Protein AF-A0A543B0K0-F1 (afdb_monomer)

Mean predicted aligned error: 5.78 Å

Secondary structure (DSSP, 8-state):
--HHHHHHHHHHHHHHHHTT-HHHHHHHHHHHHHH-TT-HHHHHHHHHHHHHTT-HHHHHHHHHHHHHH----TTSSS---HHHHHHHHHHHHHHTT-HHHHHHHHHHHHHTT-S-GGGGGSGGGTTTTTSHHHHHHSPPPPPSSHHHHHHHHHHHHHHHHHHH-TTHHHHHHHHHHHHHHHHHHTTTS-HHHHHHHHHHHHHTT--TT-EEPPPTT-HHHH-B-SEEEEEETTEEEEEEE-GGGGGGTT-BEEEETTEEHHHHHHHHHTT---SSHHHHHHHHHHHTT-HHHHHHTTSSS-SSEEEEEEEETTEEEEEEEE-B---SGGGTSSSPPTT-EEGGGGSSS--HHHHTTTSSEEEEEETTTTEEEEEE--BSPBTTB-HHHHHHHHHHHHHHTT-SEEEEE-TT---B-GGGGHHHHHHHHT-TTTSSTTTEEEEE-TT--THHHHHHHHHHHHS-PEEEES--SS-SEEEE----EE-TTT--EEE---EEEE-S-TT---SSPPPSEE----HHHHHHT--HHHHHHHHS----S--

InterPro domains:
  IPR011990 Tetratricopeptide-like helical domain superfamily [G3DSA:1.25.40.10] (2-124)
  IPR011990 Tetratricopeptide-like helical domain superfamily [SSF48452] (12-112)
  IPR029045 ClpP/crotonase-like domain superfamily [SSF52096] (192-537)

Foldseek 3Di:
DDPVVLVVLVVQLVVCVVVVVLVSNLVSLVVNCVVPVLALQSLQSNLVSCVSVVNLVSSLVSLVSSLVNDHDDPPPLDRCFNLNSLQSNLLSCLSVVNLPSSLVSLVVSQQSAVLDLCSCVPPSCVVVCPPPSSCVSHQHAADPDQLVRLLLLLVVLLSNLCRFFPQSVVCVVVLVVLSVVLSVCSVVADPLLSQLSSLLSLQSRLAQAWHWDDDPVPQLQQWFFQFAWADFPNWIATFKGAPVCLVRHGWTWQAKQPHGPVVLLVLQSSRHHANFPLLSSPGSSLVVGQQLSCVSSVRAPDRFKIWIWIDDPVRIDIDITGTDRQPDPCSVAPADDPNMNGQLVLAPAAAPCHVCVVPCWDWDDDLVLLEIEIEHQEQAADPVAGLLNVLVVSLVVCVVSVRQAYEYEHANYQYDSLVSLVSVLVSQVVDPSQQAQLHYEYEYGSRCHDSSLLNVLLCVARGNYAYAEAWYRAFNKGFDDFRWDASNNVRIITDDGNDIDPSHPPPRPDRTDGGPHYDYDHSVCSNHNHDSRVVCSSPDDPDDPPD

Radius of gyration: 26.58 Å; Cα contacts (8 Å, |Δi|>4): 1051; chains: 1; bounding box: 59×76×72 Å

Solvent-accessible surface area (backbone atoms only — not comparable to full-atom values): 28360 Å² total; per-residue (Å²): 132,63,72,72,56,57,54,53,45,52,50,50,22,50,50,25,52,77,69,65,38,27,70,61,14,25,55,40,21,50,52,48,27,72,76,42,73,73,42,10,40,42,22,37,54,22,10,51,18,23,44,74,60,72,34,36,69,62,10,37,56,24,38,55,50,10,65,78,51,43,57,68,49,91,81,67,87,51,72,63,44,74,11,53,52,27,40,56,42,15,52,22,29,33,73,72,65,37,61,68,62,15,46,53,24,43,54,48,8,50,76,60,35,40,77,57,64,71,69,65,70,43,75,69,41,61,91,41,62,85,38,74,72,43,49,73,69,42,80,62,80,50,52,91,48,69,59,60,9,54,46,50,28,52,51,50,52,55,51,45,38,62,50,27,28,80,60,25,88,82,38,49,66,64,44,54,52,49,50,58,53,47,63,73,42,48,85,80,46,54,72,66,36,48,53,48,50,54,25,32,48,44,29,69,68,48,21,53,45,29,47,63,57,72,56,92,86,42,68,77,62,57,19,24,42,63,54,40,63,46,61,39,85,93,46,39,26,24,42,22,14,39,66,97,42,38,90,46,42,69,27,38,53,52,22,43,62,81,43,45,39,68,63,51,42,55,59,39,44,59,38,40,40,25,51,30,76,36,23,40,61,47,56,24,48,55,48,75,29,32,31,28,56,35,25,56,72,69,56,31,96,36,48,54,44,50,40,35,31,29,50,51,85,98,48,68,46,79,45,79,50,58,42,36,76,64,94,46,77,67,64,80,44,94,38,88,56,89,82,39,41,43,40,36,75,75,17,95,47,44,32,65,75,64,74,47,49,74,44,46,60,50,74,49,78,42,77,93,73,33,26,35,46,31,44,42,33,36,49,55,66,50,94,91,52,43,58,66,60,48,46,53,53,54,52,49,50,40,59,73,71,59,43,57,27,43,36,43,33,27,42,66,5,62,14,57,46,55,80,67,44,54,61,58,53,53,58,43,68,75,32,67,79,37,52,29,60,72,14,21,33,39,34,35,10,37,35,13,15,62,28,33,25,44,43,52,28,44,44,61,74,74,46,42,50,35,34,24,13,33,43,23,13,24,28,45,41,42,56,35,51,87,53,69,46,68,31,54,44,83,61,32,47,33,29,49,20,61,36,68,48,64,64,42,62,92,83,54,79,50,64,35,52,72,35,78,44,78,33,66,72,50,68,64,30,44,43,68,26,49,49,61,45,60,54,50,56,74,68,51,65,79,75,76,88,86,121

Sequence (547 aa):
MDTPTYLRLAHRARKATEESDWPTAATLWAELTRLNPTRGDAWYRLGEAHYQAGEPLSALTAYDAARRHGVYDKNAYLFRTKAELSLDIAKCLARLGDRGGAIEEVETALELGLPNRSDLDDEVFDGLRTLPRFVHCALPEAPADRDSGWRADLALLVTEIHRRSPVAHRFTEPVTRAAADLDRRIPELTDLQIVVELRRILALLGDGHAWVSLDNDRDEWRRELPIRLFQFGESVHITAAAPEHADLVGRELLSIDGHPVRSVLDAVESVTTHDNRQQLLSEAVGGLRHLPILHALGVADRPDRVRLEVGDGPGSRLVNLTAVDPPGPAWGHRHRLPGWDWLPDRGPNPPAHLARIGERYWFAHDAANSLIHFGFNSLVEEPDEPLAEFFEKLFAQFDEVTADRLVIDLRWNGGGNTFKALPLLTHILARPRLNRPNALFIVIGRNTFSAAQNTATMLGAHTEATFVGEPTGSSPNFTGEVIEFRLPYSGLTANVSDLYWQTSNPLDERTWIAPDLYTPPQLSDWVTGHDPALAAIHTYPVESWDA

Organism: NCBI:txid1496996

Structure (mmCIF, N/CA/C/O backbone):
data_AF-A0A543B0K0-F1
#
_entry.id   AF-A0A543B0K0-F1
#
loop_
_atom_site.group_PDB
_atom_site.id
_atom_site.type_symbol
_atom_site.label_atom_id
_atom_site.label_alt_id
_atom_site.label_comp_id
_atom_site.label_asym_id
_atom_site.label_entity_id
_atom_site.label_seq_id
_atom_site.pdbx_PDB_ins_code
_atom_site.Cartn_x
_atom_site.Cartn_y
_atom_site.Cartn_z
_atom_site.occupancy
_atom_site.B_iso_or_equiv
_atom_site.auth_seq_id
_atom_site.auth_comp_id
_atom_site.auth_asym_id
_atom_site.auth_atom_id
_atom_site.pdbx_PDB_model_num
ATOM 1 N N . MET A 1 1 ? 19.482 42.743 3.788 1.00 57.47 1 MET A N 1
ATOM 2 C CA . MET A 1 1 ? 20.239 41.525 4.138 1.00 57.47 1 MET A CA 1
ATOM 3 C C . MET A 1 1 ? 20.532 40.802 2.839 1.00 57.47 1 MET A C 1
ATOM 5 O O . MET A 1 1 ? 19.624 40.731 2.021 1.00 57.47 1 MET A O 1
ATOM 9 N N . ASP A 1 2 ? 21.769 40.371 2.597 1.00 73.88 2 ASP A N 1
ATOM 10 C CA . ASP A 1 2 ? 22.062 39.617 1.376 1.00 73.88 2 ASP A CA 1
ATOM 11 C C . ASP A 1 2 ? 21.446 38.201 1.455 1.00 73.88 2 ASP A C 1
ATOM 13 O O . ASP A 1 2 ? 21.305 37.619 2.535 1.00 73.88 2 ASP A O 1
ATOM 17 N N . THR A 1 3 ? 21.018 37.657 0.315 1.00 67.62 3 THR A N 1
ATOM 18 C CA . THR A 1 3 ? 20.429 36.309 0.206 1.00 67.62 3 THR A CA 1
ATOM 19 C C . THR A 1 3 ? 21.303 35.204 0.835 1.00 67.62 3 THR A C 1
ATOM 21 O O . THR A 1 3 ? 20.752 34.328 1.510 1.00 67.62 3 THR A O 1
ATOM 24 N N . PRO A 1 4 ? 22.650 35.235 0.711 1.00 76.38 4 PRO A N 1
ATOM 25 C CA . PRO A 1 4 ? 23.530 34.274 1.381 1.00 76.38 4 PRO A CA 1
ATOM 26 C C . PRO A 1 4 ? 23.411 34.257 2.912 1.00 76.38 4 PRO A C 1
ATOM 28 O O . PRO A 1 4 ? 23.621 33.215 3.534 1.00 76.38 4 PRO A O 1
ATOM 31 N N . THR A 1 5 ? 23.082 35.382 3.548 1.00 83.06 5 THR A N 1
ATOM 32 C CA . THR A 1 5 ? 22.951 35.460 5.011 1.00 83.06 5 THR A CA 1
ATOM 33 C C . THR A 1 5 ? 21.684 34.771 5.515 1.00 83.06 5 THR A C 1
ATOM 35 O O . THR A 1 5 ? 21.771 33.984 6.457 1.00 83.06 5 THR A O 1
ATOM 38 N N . TYR A 1 6 ? 20.540 34.957 4.847 1.00 88.31 6 TYR A N 1
ATOM 39 C CA . TYR A 1 6 ? 19.290 34.275 5.214 1.00 88.31 6 TYR A CA 1
ATOM 40 C C . TYR A 1 6 ? 19.417 32.748 5.106 1.00 88.31 6 TYR A C 1
ATOM 42 O O . TYR A 1 6 ? 19.029 32.015 6.014 1.00 88.31 6 TYR A O 1
ATOM 50 N N . LEU A 1 7 ? 20.016 32.249 4.020 1.00 88.62 7 LEU A N 1
ATOM 51 C CA . LEU A 1 7 ? 20.164 30.806 3.803 1.00 88.62 7 LEU A CA 1
ATOM 52 C C . LEU A 1 7 ? 21.098 30.149 4.828 1.00 88.62 7 LEU A C 1
ATOM 54 O O . LEU A 1 7 ? 20.800 29.056 5.316 1.00 88.62 7 LEU A O 1
ATOM 58 N N . ARG A 1 8 ? 22.197 30.821 5.199 1.00 90.88 8 ARG A N 1
ATOM 59 C CA . ARG A 1 8 ? 23.096 30.355 6.269 1.00 90.88 8 ARG A CA 1
ATOM 60 C C . ARG A 1 8 ? 22.396 30.321 7.622 1.00 90.88 8 ARG A C 1
ATOM 62 O O . ARG A 1 8 ? 22.574 29.361 8.369 1.00 90.88 8 ARG A O 1
ATOM 69 N N . LEU A 1 9 ? 21.587 31.335 7.919 1.00 93.38 9 LEU A N 1
ATOM 70 C CA . LEU A 1 9 ? 20.782 31.379 9.134 1.00 93.38 9 LEU A CA 1
ATOM 71 C C . LEU A 1 9 ? 19.778 30.216 9.177 1.00 93.38 9 LEU A C 1
ATOM 73 O O . LEU A 1 9 ? 19.741 29.485 10.161 1.00 93.38 9 LEU A O 1
ATOM 77 N N . ALA A 1 10 ? 19.060 29.971 8.078 1.00 91.94 10 ALA A N 1
ATOM 78 C CA . ALA A 1 10 ? 18.117 28.859 7.953 1.00 91.94 10 ALA A CA 1
ATOM 79 C C . ALA A 1 10 ? 18.783 27.486 8.123 1.00 91.94 10 ALA A C 1
ATOM 81 O O . ALA A 1 10 ? 18.214 26.597 8.748 1.00 91.94 10 ALA A O 1
ATOM 82 N N . HIS A 1 11 ? 19.993 27.301 7.589 1.00 91.81 11 HIS A N 1
ATOM 83 C CA . HIS A 1 11 ? 20.747 26.062 7.785 1.00 91.81 11 HIS A CA 1
ATOM 84 C C . HIS A 1 11 ? 21.143 25.850 9.251 1.00 91.81 11 HIS A C 1
ATOM 86 O O . HIS A 1 11 ? 2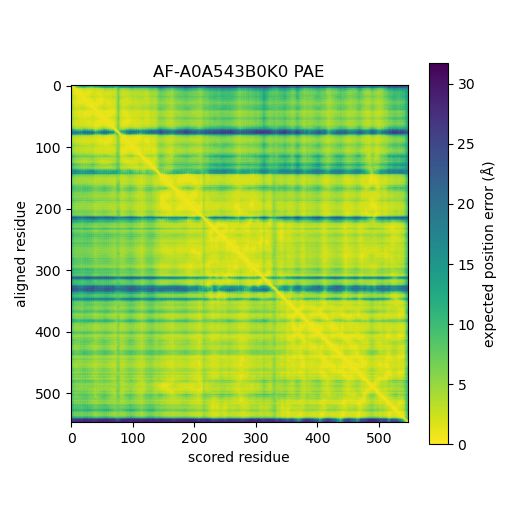0.945 24.760 9.777 1.00 91.81 11 HIS A O 1
ATOM 92 N N . ARG A 1 12 ? 21.636 26.892 9.931 1.00 95.31 12 ARG A N 1
ATOM 93 C CA . ARG A 1 12 ? 21.961 26.820 11.365 1.00 95.31 12 ARG A CA 1
ATOM 94 C C . ARG A 1 12 ? 20.727 26.537 12.222 1.00 95.31 12 ARG A C 1
ATOM 96 O O . ARG A 1 12 ? 20.827 25.751 13.153 1.00 95.31 12 ARG A O 1
ATOM 103 N N . ALA A 1 13 ? 19.589 27.153 11.900 1.00 94.88 13 ALA A N 1
ATOM 104 C CA . ALA A 1 13 ? 18.336 26.942 12.623 1.00 94.88 13 ALA A CA 1
ATOM 105 C C . ALA A 1 13 ? 17.858 25.486 12.514 1.00 94.88 13 ALA A C 1
ATOM 107 O O . ALA A 1 13 ? 17.528 24.867 13.524 1.00 94.88 13 ALA A O 1
ATOM 108 N N . ARG A 1 14 ? 17.907 24.910 11.302 1.00 92.50 14 ARG A N 1
ATOM 109 C CA . ARG A 1 14 ? 17.616 23.485 11.079 1.00 92.50 14 ARG A CA 1
ATOM 110 C C . ARG A 1 14 ? 18.561 22.579 11.856 1.00 92.50 14 ARG A C 1
ATOM 112 O O . ARG A 1 14 ? 18.086 21.733 12.594 1.00 92.50 14 ARG A O 1
ATOM 119 N N . LYS A 1 15 ? 19.870 22.824 11.771 1.00 93.81 15 LYS A N 1
ATOM 120 C CA . LYS A 1 15 ? 20.863 22.041 12.511 1.00 93.81 15 LYS A CA 1
ATOM 121 C C . LYS A 1 15 ? 20.611 22.068 14.026 1.00 93.81 15 LYS A C 1
ATOM 123 O O . LYS A 1 15 ? 20.606 21.023 14.655 1.00 93.81 15 LYS A O 1
ATOM 128 N N . ALA A 1 16 ? 20.334 23.243 14.597 1.00 95.38 16 ALA A N 1
ATOM 129 C CA . ALA A 1 16 ? 19.998 23.358 16.019 1.00 95.38 16 ALA A CA 1
ATOM 130 C C . ALA A 1 16 ? 18.714 22.587 16.383 1.00 95.38 16 ALA A C 1
ATOM 132 O O . ALA A 1 16 ? 18.637 21.993 17.450 1.00 95.38 16 ALA A O 1
ATOM 133 N N . THR A 1 17 ? 17.726 22.565 15.481 1.00 93.69 17 THR A N 1
ATOM 134 C CA . THR A 1 17 ? 16.489 21.775 15.638 1.00 93.69 17 THR A CA 1
ATOM 135 C C . THR A 1 17 ? 16.795 20.272 15.624 1.00 93.69 17 THR A C 1
ATOM 137 O O . THR A 1 17 ? 16.355 19.551 16.511 1.00 93.69 17 THR A O 1
ATOM 140 N N . GLU A 1 18 ? 17.592 19.802 14.660 1.00 91.69 18 GLU A N 1
ATOM 141 C CA . GLU A 1 18 ? 18.030 18.399 14.536 1.00 91.69 18 GLU A CA 1
ATOM 142 C C . GLU A 1 18 ? 18.836 17.936 15.762 1.00 91.69 18 GLU A C 1
ATOM 144 O O . GLU A 1 18 ? 18.681 16.810 16.227 1.00 91.69 18 GLU A O 1
ATOM 149 N N . GLU A 1 19 ? 19.659 18.822 16.326 1.00 95.38 19 GLU A N 1
ATOM 150 C CA . GLU A 1 19 ? 20.449 18.580 17.539 1.00 95.38 19 GLU A CA 1
ATOM 151 C C . GLU A 1 19 ? 19.633 18.747 18.838 1.00 95.38 19 GLU A C 1
ATOM 153 O O . GLU A 1 19 ? 20.173 18.553 19.926 1.00 95.38 19 GLU A O 1
ATOM 158 N N . SER A 1 20 ? 18.338 19.085 18.747 1.00 96.25 20 SER A N 1
ATOM 159 C CA . SER A 1 20 ? 17.459 19.390 19.891 1.00 96.25 20 SER A CA 1
ATOM 160 C C . SER A 1 20 ? 17.967 20.527 20.799 1.00 96.25 20 SER A C 1
ATOM 162 O O . SER A 1 20 ? 17.618 20.601 21.978 1.00 96.25 20 SER A O 1
ATOM 164 N N . ASP A 1 21 ? 18.774 21.448 20.264 1.00 97.06 21 ASP A N 1
ATOM 165 C CA . ASP A 1 21 ? 19.184 22.683 20.941 1.00 97.06 21 ASP A CA 1
ATOM 166 C C . ASP A 1 21 ? 18.077 23.740 20.794 1.00 97.06 21 ASP A C 1
ATOM 168 O O . ASP A 1 21 ? 18.162 24.686 20.003 1.00 97.06 21 ASP A O 1
ATOM 172 N N . TRP A 1 22 ? 16.989 23.536 21.540 1.00 97.19 22 TRP A N 1
ATOM 173 C CA . TRP A 1 22 ? 15.765 24.334 21.440 1.00 97.19 22 TRP A CA 1
ATOM 174 C C . TRP A 1 22 ? 15.954 25.834 21.712 1.00 97.19 22 TRP A C 1
ATOM 176 O O . TRP A 1 22 ? 15.404 26.626 20.946 1.00 97.19 22 TRP A O 1
ATOM 186 N N . PRO A 1 23 ? 16.748 26.279 22.709 1.00 96.94 23 PRO A N 1
ATOM 187 C CA . PRO A 1 23 ? 16.996 27.707 22.920 1.00 96.94 23 PRO A CA 1
ATOM 188 C C . PRO A 1 23 ? 17.701 28.375 21.729 1.00 96.94 23 PRO A C 1
ATOM 190 O O . PRO A 1 23 ? 17.318 29.471 21.292 1.00 96.94 23 PRO A O 1
ATOM 193 N N . THR A 1 24 ? 18.713 27.709 21.161 1.00 97.06 24 THR A N 1
ATOM 194 C CA . THR A 1 24 ? 19.406 28.202 19.965 1.00 97.06 24 THR A CA 1
ATOM 195 C C . THR A 1 24 ? 18.474 28.177 18.756 1.00 97.06 24 THR A C 1
ATOM 197 O O . THR A 1 24 ? 18.405 29.162 18.016 1.00 97.06 24 THR A O 1
ATOM 200 N N . ALA A 1 25 ? 17.717 27.093 18.566 1.00 97.25 25 ALA A N 1
ATOM 201 C CA . ALA A 1 25 ? 16.742 26.967 17.489 1.00 97.25 25 ALA A CA 1
ATOM 202 C C . ALA A 1 25 ? 15.690 28.085 17.558 1.00 97.25 25 ALA A C 1
ATOM 204 O O . ALA A 1 25 ? 15.483 28.768 16.557 1.00 97.25 25 ALA A O 1
ATOM 205 N N . ALA A 1 26 ? 15.101 28.349 18.728 1.00 97.75 26 ALA A N 1
ATOM 206 C CA . ALA A 1 26 ? 14.115 29.412 18.926 1.00 97.75 26 ALA A CA 1
ATOM 207 C C . ALA A 1 26 ? 14.682 30.789 18.550 1.00 97.75 26 ALA A C 1
ATOM 209 O O . ALA A 1 26 ? 14.052 31.543 17.811 1.00 97.75 26 ALA A O 1
ATOM 210 N N . THR A 1 27 ? 15.914 31.094 18.969 1.00 97.81 27 THR A N 1
ATOM 211 C CA . THR A 1 27 ? 16.582 32.358 18.617 1.00 97.81 27 THR A CA 1
ATOM 212 C C . THR A 1 27 ? 16.766 32.502 17.103 1.00 97.81 27 THR A C 1
ATOM 214 O O . THR A 1 27 ? 16.450 33.544 16.523 1.00 97.81 27 THR A O 1
ATOM 217 N N . LEU A 1 28 ? 17.270 31.455 16.444 1.00 97.56 28 LEU A N 1
ATOM 218 C CA . LEU A 1 28 ? 17.550 31.482 15.008 1.00 97.56 28 LEU A CA 1
ATOM 219 C C . LEU A 1 28 ? 16.258 31.514 14.177 1.00 97.56 28 LEU A C 1
ATOM 221 O O . LEU A 1 28 ? 16.179 32.257 13.196 1.00 97.56 28 LEU A O 1
ATOM 225 N N . TRP A 1 29 ? 15.233 30.756 14.575 1.00 97.12 29 TRP A N 1
ATOM 226 C CA . TRP A 1 29 ? 13.924 30.764 13.923 1.00 97.12 29 TRP A CA 1
ATOM 227 C C . TRP A 1 29 ? 13.189 32.093 14.123 1.00 97.12 29 TRP A C 1
ATOM 229 O O . TRP A 1 29 ? 12.630 32.605 13.156 1.00 97.12 29 TRP A O 1
ATOM 239 N N . ALA A 1 30 ? 13.270 32.719 15.302 1.00 97.75 30 ALA A N 1
ATOM 240 C CA . ALA A 1 30 ? 12.726 34.059 15.538 1.00 97.75 30 ALA A CA 1
ATOM 241 C C . ALA A 1 30 ? 13.387 35.119 14.648 1.00 97.75 30 ALA A C 1
ATOM 243 O O . ALA A 1 30 ? 12.729 36.022 14.123 1.00 97.75 30 ALA A O 1
ATOM 244 N N . GLU A 1 31 ? 14.701 35.014 14.431 1.00 96.69 31 GLU A N 1
ATOM 245 C CA . GLU A 1 31 ? 15.376 35.896 13.488 1.00 96.69 31 GLU A CA 1
ATOM 246 C C . GLU A 1 31 ? 14.887 35.649 12.051 1.00 96.69 31 GLU A C 1
ATOM 248 O O . GLU A 1 31 ? 14.594 36.607 11.333 1.00 96.69 31 GLU A O 1
ATOM 253 N N . LEU A 1 32 ? 14.720 34.389 11.639 1.00 95.38 32 LEU A N 1
ATOM 254 C CA . LEU A 1 32 ? 14.212 34.039 10.308 1.00 95.38 32 LEU A CA 1
ATOM 255 C C . LEU A 1 32 ? 12.792 34.545 10.058 1.00 95.38 32 LEU A C 1
ATOM 257 O O . LEU A 1 32 ? 12.532 35.059 8.969 1.00 95.38 32 LEU A O 1
ATOM 261 N N . THR A 1 33 ? 11.896 34.444 11.039 1.00 95.81 33 THR A N 1
ATOM 262 C CA . THR A 1 33 ? 10.516 34.930 10.910 1.00 95.81 33 THR A CA 1
ATOM 263 C C . THR A 1 33 ? 10.451 36.454 10.891 1.00 95.81 33 THR A C 1
ATOM 265 O O . THR A 1 33 ? 9.665 37.023 10.140 1.00 95.81 33 THR A O 1
ATOM 268 N N . ARG A 1 34 ? 11.335 37.156 11.612 1.00 95.38 34 ARG A N 1
ATOM 269 C CA . ARG A 1 34 ? 11.464 38.620 11.495 1.00 95.38 34 ARG A CA 1
ATOM 270 C C . ARG A 1 34 ? 11.944 39.047 10.106 1.00 95.38 34 ARG A C 1
ATOM 272 O O . ARG A 1 34 ? 11.518 40.080 9.594 1.00 95.38 34 ARG A O 1
ATOM 279 N N . LEU A 1 35 ? 12.859 38.284 9.514 1.00 94.38 35 LEU A N 1
ATOM 280 C CA . LEU A 1 35 ? 13.409 38.573 8.188 1.00 94.38 35 LEU A CA 1
ATOM 281 C C . LEU A 1 35 ? 12.449 38.218 7.060 1.00 94.38 35 LEU A C 1
ATOM 283 O O . LEU A 1 35 ? 12.431 38.902 6.039 1.00 94.38 35 LEU A O 1
ATOM 287 N N . ASN A 1 36 ? 11.678 37.150 7.238 1.00 92.81 36 ASN A N 1
ATOM 288 C CA . ASN A 1 36 ? 10.695 36.697 6.276 1.00 92.81 36 ASN A CA 1
ATOM 289 C C . ASN A 1 36 ? 9.416 36.225 6.992 1.00 92.81 36 ASN A C 1
ATOM 291 O O . ASN A 1 36 ? 9.229 35.023 7.198 1.00 92.81 36 ASN A O 1
ATOM 295 N N . PRO A 1 37 ? 8.520 37.160 7.356 1.00 93.62 37 PRO A N 1
ATOM 296 C CA . PRO A 1 37 ? 7.337 36.850 8.155 1.00 93.62 37 PRO A CA 1
ATOM 297 C C . PRO A 1 37 ? 6.271 36.065 7.393 1.00 93.62 37 PRO A C 1
ATOM 299 O O . PRO A 1 37 ? 5.308 35.629 8.006 1.00 93.62 37 PRO A O 1
ATOM 302 N N . THR A 1 38 ? 6.412 35.862 6.081 1.00 92.06 38 THR A N 1
ATOM 303 C CA . THR A 1 38 ? 5.442 35.102 5.277 1.00 92.06 38 THR A CA 1
ATOM 304 C C . THR A 1 38 ? 5.753 33.605 5.214 1.00 92.06 38 THR A C 1
ATOM 306 O O . THR A 1 38 ? 4.978 32.842 4.642 1.00 92.06 38 THR A O 1
ATOM 309 N N . ARG A 1 39 ? 6.875 33.155 5.793 1.00 89.94 39 ARG A N 1
ATOM 310 C CA . ARG A 1 39 ? 7.276 31.741 5.833 1.00 89.94 39 ARG A CA 1
ATOM 311 C C . ARG A 1 39 ? 6.608 31.021 7.000 1.00 89.94 39 ARG A C 1
ATOM 313 O O . ARG A 1 39 ? 7.141 31.002 8.107 1.00 89.94 39 ARG A O 1
ATOM 320 N N . GLY A 1 40 ? 5.444 30.422 6.754 1.00 91.25 40 GLY A N 1
ATOM 321 C CA . GLY A 1 40 ? 4.713 29.682 7.785 1.00 91.25 40 GLY A CA 1
ATOM 322 C C . GLY A 1 40 ? 5.461 28.463 8.337 1.00 91.25 40 GLY A C 1
ATOM 323 O O . GLY A 1 40 ? 5.324 28.165 9.515 1.00 91.25 40 GLY A O 1
ATOM 324 N N . ASP A 1 41 ? 6.339 27.827 7.557 1.00 89.75 41 ASP A N 1
ATOM 325 C CA . ASP A 1 41 ? 7.237 26.765 8.037 1.00 89.75 41 ASP A CA 1
ATOM 326 C C . ASP A 1 41 ? 8.266 27.270 9.061 1.00 89.75 41 ASP A C 1
ATOM 328 O O . ASP A 1 41 ? 8.530 26.598 10.053 1.00 89.75 41 ASP A O 1
ATOM 332 N N . ALA A 1 42 ? 8.804 28.479 8.875 1.00 92.94 42 ALA A N 1
ATOM 333 C CA . ALA A 1 42 ? 9.702 29.089 9.854 1.00 92.94 42 ALA A CA 1
ATOM 334 C C . ALA A 1 42 ? 8.957 29.446 11.150 1.00 92.94 42 ALA A C 1
ATOM 336 O O . ALA A 1 42 ? 9.497 29.258 12.237 1.00 92.94 42 ALA A O 1
ATOM 337 N N . TRP A 1 43 ? 7.709 29.917 11.041 1.00 95.75 43 TRP A N 1
ATOM 338 C CA . TRP A 1 43 ? 6.841 30.142 12.201 1.00 95.75 43 TRP A CA 1
ATOM 339 C C . TRP A 1 43 ? 6.499 28.846 12.932 1.00 95.75 43 TRP A C 1
ATOM 341 O O . TRP A 1 43 ? 6.531 28.820 14.157 1.00 95.75 43 TRP A O 1
ATOM 351 N N . TYR A 1 44 ? 6.230 27.769 12.197 1.00 94.12 44 TYR A N 1
ATOM 352 C CA . TYR A 1 44 ? 5.984 26.459 12.787 1.00 94.12 44 TYR A CA 1
ATOM 353 C C . TYR A 1 44 ? 7.200 25.969 13.576 1.00 94.12 44 TYR A C 1
ATOM 355 O O . TYR A 1 44 ? 7.079 25.647 14.753 1.00 94.12 44 TYR A O 1
ATOM 363 N N . ARG A 1 45 ? 8.394 25.998 12.965 1.00 93.88 45 ARG A N 1
ATOM 364 C CA . ARG A 1 45 ? 9.645 25.593 13.629 1.00 93.88 45 ARG A CA 1
ATOM 365 C C . ARG A 1 45 ? 10.003 26.482 14.820 1.00 93.88 45 ARG A C 1
ATOM 367 O O . ARG A 1 45 ? 10.562 25.999 15.799 1.00 93.88 45 ARG A O 1
ATOM 374 N N . LEU A 1 46 ? 9.654 27.768 14.767 1.00 97.00 46 LEU A N 1
ATOM 375 C CA . LEU A 1 46 ? 9.748 28.651 15.927 1.00 97.00 46 LEU A CA 1
ATOM 376 C C . LEU A 1 46 ? 8.808 28.205 17.056 1.00 97.00 46 LEU A C 1
ATOM 378 O O . LEU A 1 46 ? 9.224 28.161 18.212 1.00 97.00 46 LEU A O 1
ATOM 382 N N . GLY A 1 47 ? 7.559 27.870 16.725 1.00 96.69 47 GLY A N 1
ATOM 383 C CA . GLY A 1 47 ? 6.583 27.358 17.684 1.00 96.69 47 GLY A CA 1
ATOM 384 C C . GLY A 1 47 ? 7.042 26.059 18.340 1.00 96.69 47 GLY A C 1
ATOM 385 O O . GLY A 1 47 ? 7.021 25.960 19.565 1.00 96.69 47 GLY A O 1
ATOM 386 N N . GLU A 1 48 ? 7.558 25.125 17.541 1.00 95.38 48 GLU A N 1
ATOM 387 C CA . GLU A 1 48 ? 8.151 23.866 18.003 1.00 95.38 48 GLU A CA 1
ATOM 388 C C . GLU A 1 48 ? 9.302 24.127 18.977 1.00 95.38 48 GLU A C 1
ATOM 390 O O . GLU A 1 48 ? 9.290 23.619 20.099 1.00 95.38 48 GLU A O 1
ATOM 395 N N . ALA A 1 49 ? 10.250 24.989 18.602 1.00 97.38 49 ALA A N 1
ATOM 396 C CA . ALA A 1 49 ? 11.385 25.317 19.455 1.00 97.38 49 ALA A CA 1
ATOM 397 C C . ALA A 1 49 ? 10.957 25.952 20.790 1.00 97.38 49 ALA A C 1
ATOM 399 O O . ALA A 1 49 ? 11.456 25.552 21.841 1.00 97.38 49 ALA A O 1
ATOM 400 N N . HIS A 1 50 ? 10.000 26.885 20.782 1.00 98.38 50 HIS A N 1
ATOM 401 C CA . HIS A 1 50 ? 9.459 27.461 22.017 1.00 98.38 50 HIS A CA 1
ATOM 402 C C . HIS A 1 50 ? 8.707 26.431 22.865 1.00 98.38 50 HIS A C 1
ATOM 404 O O . HIS A 1 50 ? 8.858 26.407 24.087 1.00 98.38 50 HIS A O 1
ATOM 410 N N . TYR A 1 51 ? 7.912 25.556 22.245 1.00 97.31 51 TYR A N 1
ATOM 411 C CA . TYR A 1 51 ? 7.153 24.535 22.965 1.00 97.31 51 TYR A CA 1
ATOM 412 C C . TYR A 1 51 ? 8.088 23.564 23.692 1.00 97.31 51 TYR A C 1
ATOM 414 O O . TYR A 1 51 ? 7.890 23.277 24.878 1.00 97.31 51 TYR A O 1
ATOM 422 N N . GLN A 1 52 ? 9.138 23.111 23.002 1.00 96.56 52 GLN A N 1
ATOM 423 C CA . GLN A 1 52 ? 10.159 22.223 23.558 1.00 96.56 52 GLN A CA 1
ATOM 424 C C . GLN A 1 52 ? 11.049 22.923 24.595 1.00 96.56 52 GLN A C 1
ATOM 426 O O . GLN A 1 52 ? 11.477 22.296 25.561 1.00 96.56 52 GLN A O 1
ATOM 431 N N . ALA A 1 53 ? 11.262 24.236 24.466 1.00 95.69 53 ALA A N 1
ATOM 432 C CA . ALA A 1 53 ? 11.936 25.054 25.477 1.00 95.69 53 ALA A CA 1
ATOM 433 C C . ALA A 1 53 ? 11.079 25.335 26.732 1.00 95.69 53 ALA A C 1
ATOM 435 O O . ALA A 1 53 ? 11.560 25.968 27.670 1.00 95.69 53 ALA A O 1
ATOM 436 N N . GLY A 1 54 ? 9.824 24.868 26.783 1.00 95.69 54 GLY A N 1
ATOM 437 C CA . GLY A 1 54 ? 8.928 25.093 27.921 1.00 95.69 54 GLY A CA 1
ATOM 438 C C . GLY A 1 54 ? 8.260 26.472 27.925 1.00 95.69 54 GLY A C 1
ATOM 439 O O . GLY A 1 54 ? 7.833 26.945 28.976 1.00 95.69 54 GLY A O 1
ATOM 440 N N . GLU A 1 55 ? 8.136 27.109 26.759 1.00 97.62 55 GLU A N 1
ATOM 441 C CA . GLU A 1 55 ? 7.589 28.458 26.577 1.00 97.62 55 GLU A CA 1
ATOM 442 C C . GLU A 1 55 ? 6.254 28.428 25.795 1.00 97.62 55 GLU A C 1
ATOM 444 O O . GLU A 1 55 ? 6.170 28.928 24.668 1.00 97.62 55 GLU A O 1
ATOM 449 N N . PRO A 1 56 ? 5.168 27.856 26.357 1.00 97.44 56 PRO A N 1
ATOM 450 C CA . PRO A 1 56 ? 3.941 27.567 25.607 1.00 97.44 56 PRO A CA 1
ATOM 451 C C . PRO A 1 56 ? 3.220 28.814 25.071 1.00 97.44 56 PRO A C 1
ATOM 453 O O . PRO A 1 56 ? 2.555 28.733 24.044 1.00 97.44 56 PRO A O 1
ATOM 456 N N . LEU A 1 57 ? 3.368 29.982 25.708 1.00 98.25 57 LEU A N 1
ATOM 457 C CA . LEU A 1 57 ? 2.785 31.235 25.207 1.00 98.25 57 LEU A CA 1
ATOM 458 C C . LEU A 1 57 ? 3.504 31.749 23.946 1.00 98.25 57 LEU A C 1
ATOM 460 O O . LEU A 1 57 ? 2.861 32.196 22.991 1.00 98.25 57 LEU A O 1
ATOM 464 N N . SER A 1 58 ? 4.837 31.670 23.934 1.00 98.38 58 SER A N 1
ATOM 465 C CA . SER A 1 58 ? 5.652 32.013 22.764 1.00 98.38 58 SER A CA 1
ATOM 466 C C . SER A 1 58 ? 5.379 31.034 21.622 1.00 98.38 58 SER A C 1
ATOM 468 O O . SER A 1 58 ? 5.217 31.453 20.475 1.00 98.38 58 SER A O 1
ATOM 470 N N . ALA A 1 59 ? 5.241 29.746 21.954 1.00 98.31 59 ALA A N 1
ATOM 471 C CA . ALA A 1 59 ? 4.874 28.703 21.006 1.00 98.31 59 ALA A CA 1
ATOM 472 C C . ALA A 1 59 ? 3.507 28.962 20.366 1.00 98.31 59 ALA A C 1
ATOM 474 O O . ALA A 1 59 ? 3.412 29.020 19.143 1.00 98.31 59 ALA A O 1
ATOM 475 N N . LEU A 1 60 ? 2.479 29.219 21.182 1.00 98.19 60 LEU A N 1
ATOM 476 C CA . LEU A 1 60 ? 1.127 29.551 20.729 1.00 98.19 60 LEU A CA 1
ATOM 477 C C . LEU A 1 60 ? 1.128 30.725 19.742 1.00 98.19 60 LEU A C 1
ATOM 479 O O . LEU A 1 60 ? 0.552 30.635 18.661 1.00 98.19 60 LEU A O 1
ATOM 483 N N . THR A 1 61 ? 1.853 31.798 20.070 1.00 97.81 61 THR A N 1
ATOM 484 C CA . THR A 1 61 ? 1.968 32.982 19.202 1.00 97.81 61 THR A CA 1
ATOM 485 C C . THR A 1 61 ? 2.593 32.640 17.844 1.00 97.81 61 THR A C 1
ATOM 487 O O . THR A 1 61 ? 2.146 33.130 16.802 1.00 97.81 61 THR A O 1
ATOM 490 N N . ALA A 1 62 ? 3.631 31.802 17.841 1.00 97.88 62 ALA A N 1
ATOM 491 C CA . ALA A 1 62 ? 4.301 31.370 16.623 1.00 97.88 62 ALA A CA 1
ATOM 492 C C . ALA A 1 62 ? 3.432 30.403 15.798 1.00 97.88 62 ALA A C 1
ATOM 494 O O . ALA A 1 62 ? 3.332 30.569 14.583 1.00 97.88 62 ALA A O 1
ATOM 495 N N . TYR A 1 63 ? 2.732 29.462 16.435 1.00 97.19 63 TYR A N 1
ATOM 496 C CA . TYR A 1 63 ? 1.798 28.559 15.762 1.00 97.19 63 TYR A CA 1
ATOM 497 C C . TYR A 1 63 ? 0.594 29.291 15.160 1.00 97.19 63 TYR A C 1
ATOM 499 O O . TYR A 1 63 ? 0.210 28.996 14.030 1.00 97.19 63 TYR A O 1
ATOM 507 N N . ASP A 1 64 ? 0.062 30.320 15.822 1.00 95.94 64 ASP A N 1
ATOM 508 C CA . ASP A 1 64 ? -0.971 31.184 15.239 1.00 95.94 64 ASP A CA 1
ATOM 509 C C . ASP A 1 64 ? -0.482 31.909 13.981 1.00 95.94 64 ASP A C 1
ATOM 511 O O . ASP A 1 64 ? -1.219 32.058 13.000 1.00 95.94 64 ASP A O 1
ATOM 515 N N . ALA A 1 65 ? 0.777 32.355 13.979 1.00 96.12 65 ALA A N 1
ATOM 516 C CA . ALA A 1 65 ? 1.388 32.915 12.782 1.00 96.12 65 ALA A CA 1
ATOM 517 C C . ALA A 1 65 ? 1.554 31.848 11.687 1.00 96.12 65 ALA A C 1
ATOM 519 O O . ALA A 1 65 ? 1.185 32.104 10.540 1.00 96.12 65 ALA A O 1
ATOM 520 N N . ALA A 1 66 ? 2.011 30.642 12.034 1.00 94.69 66 ALA A N 1
ATOM 521 C CA . ALA A 1 66 ? 2.112 29.522 11.100 1.00 94.69 66 ALA A CA 1
ATOM 522 C C . ALA A 1 66 ? 0.750 29.194 10.463 1.00 94.69 66 ALA A C 1
ATOM 524 O O . ALA A 1 66 ? 0.654 29.066 9.241 1.00 94.69 66 ALA A O 1
ATOM 525 N N . ARG A 1 67 ? -0.324 29.171 11.263 1.00 92.44 67 ARG A N 1
ATOM 526 C CA . ARG A 1 67 ? -1.699 28.888 10.824 1.00 92.44 67 ARG A CA 1
ATOM 527 C C . ARG A 1 67 ? -2.199 29.895 9.793 1.00 92.44 67 ARG A C 1
ATOM 529 O O . ARG A 1 67 ? -2.817 29.501 8.807 1.00 92.44 67 ARG A O 1
ATOM 536 N N . ARG A 1 68 ? -1.891 31.185 9.974 1.00 92.25 68 ARG A N 1
ATOM 537 C CA . ARG A 1 68 ? -2.250 32.248 9.014 1.00 92.25 68 ARG A CA 1
ATOM 538 C C . ARG A 1 68 ? -1.520 32.132 7.676 1.00 92.25 68 ARG A C 1
ATOM 540 O O . ARG A 1 68 ? -2.053 32.579 6.664 1.00 92.25 68 ARG A O 1
ATOM 547 N N . HIS A 1 69 ? -0.307 31.583 7.670 1.00 90.31 69 HIS A N 1
ATOM 548 C CA . HIS A 1 69 ? 0.545 31.525 6.478 1.00 90.31 69 HIS A CA 1
ATOM 549 C C . HIS A 1 69 ? 0.521 30.167 5.763 1.00 90.31 69 HIS A C 1
ATOM 551 O O . HIS A 1 69 ? 0.881 30.102 4.589 1.00 90.31 69 HIS A O 1
ATOM 557 N N . GLY A 1 70 ? 0.067 29.108 6.438 1.00 86.94 70 GLY A N 1
ATOM 558 C CA . GLY A 1 70 ? 0.170 27.732 5.960 1.00 86.94 70 GLY A CA 1
ATOM 559 C C . GLY A 1 70 ? 1.587 27.174 6.120 1.00 86.94 70 GLY A C 1
ATOM 560 O O . GLY A 1 70 ? 2.576 27.902 6.034 1.00 86.94 70 GLY A O 1
ATOM 561 N N . VAL A 1 71 ? 1.694 25.868 6.359 1.00 85.62 71 VAL A N 1
ATOM 562 C CA . VAL A 1 71 ? 2.972 25.183 6.589 1.00 85.62 71 VAL A CA 1
ATOM 563 C C . VAL A 1 71 ? 3.280 24.278 5.402 1.00 85.62 71 VAL A C 1
ATOM 565 O O . VAL A 1 71 ? 2.443 23.490 4.976 1.00 85.62 71 VAL A O 1
ATOM 568 N N . TYR A 1 72 ? 4.490 24.402 4.860 1.00 78.62 72 TYR A N 1
ATOM 569 C CA . TYR A 1 72 ? 5.019 23.497 3.843 1.00 78.62 72 TYR A CA 1
ATOM 570 C C . TYR A 1 72 ? 6.505 23.269 4.109 1.00 78.62 72 TYR A C 1
ATOM 572 O O . TYR A 1 72 ? 7.340 24.133 3.817 1.00 78.62 72 TYR A O 1
ATOM 580 N N . ASP A 1 73 ? 6.832 22.111 4.681 1.00 68.19 73 ASP A N 1
ATOM 581 C CA . ASP A 1 73 ? 8.213 21.679 4.868 1.00 68.19 73 ASP A CA 1
ATOM 582 C C . ASP A 1 73 ? 8.604 20.698 3.762 1.00 68.19 73 ASP A C 1
ATOM 584 O O . ASP A 1 73 ? 8.307 19.507 3.802 1.00 68.19 73 ASP A O 1
ATOM 588 N N . LYS A 1 74 ? 9.312 21.225 2.764 1.00 60.09 74 LYS A N 1
ATOM 589 C CA . LYS A 1 74 ? 9.808 20.461 1.614 1.00 60.09 74 LYS A CA 1
ATOM 590 C C . LYS A 1 74 ? 10.779 19.323 1.973 1.00 60.09 74 LYS A C 1
ATOM 592 O O . LYS A 1 74 ? 11.049 18.499 1.110 1.00 60.09 74 LYS A O 1
ATOM 597 N N . ASN A 1 75 ? 11.357 19.319 3.178 1.00 51.34 75 ASN A N 1
ATOM 598 C CA . ASN A 1 75 ? 12.407 18.377 3.577 1.00 51.34 75 ASN A CA 1
ATOM 599 C C . ASN A 1 75 ? 11.935 17.347 4.611 1.00 51.34 75 ASN A C 1
ATOM 601 O O . ASN A 1 75 ? 12.622 16.350 4.812 1.00 51.34 75 ASN A O 1
ATOM 605 N N . ALA A 1 76 ? 10.808 17.584 5.286 1.00 50.00 76 ALA A N 1
ATOM 606 C CA . ALA A 1 76 ? 10.332 16.687 6.335 1.00 50.00 76 ALA A CA 1
ATOM 607 C C . ALA A 1 76 ? 9.607 15.449 5.789 1.00 50.00 76 ALA A C 1
ATOM 609 O O . ALA A 1 76 ? 9.341 14.543 6.569 1.00 50.00 76 ALA A O 1
ATOM 610 N N . TYR A 1 77 ? 9.241 15.418 4.497 1.00 47.94 77 TYR A N 1
ATOM 611 C CA . TYR A 1 77 ? 8.374 14.396 3.867 1.00 47.94 77 TYR A CA 1
ATOM 612 C C . TYR A 1 77 ? 7.035 14.138 4.595 1.00 47.94 77 TYR A C 1
ATOM 614 O O . TYR A 1 77 ? 6.233 13.317 4.166 1.00 47.94 77 TYR A O 1
ATOM 622 N N . LEU A 1 78 ? 6.789 14.885 5.668 1.00 46.41 78 LEU A N 1
ATOM 623 C CA . LEU A 1 78 ? 5.619 14.932 6.511 1.00 46.41 78 LEU A CA 1
ATOM 624 C C . LEU A 1 78 ? 5.082 16.344 6.339 1.00 46.41 78 LEU A C 1
ATOM 626 O O . LEU A 1 78 ? 5.647 17.326 6.831 1.00 46.41 78 LEU A O 1
ATOM 630 N N . PHE A 1 79 ? 4.019 16.457 5.559 1.00 53.81 79 PHE A N 1
ATOM 631 C CA . PHE A 1 79 ? 3.221 17.664 5.549 1.00 53.81 79 PHE A CA 1
ATOM 632 C C . PHE A 1 79 ? 2.623 17.800 6.944 1.00 53.81 79 PHE A C 1
ATOM 634 O O . PHE A 1 79 ? 1.770 16.997 7.299 1.00 53.81 79 PHE A O 1
ATOM 641 N N . ARG A 1 80 ? 3.052 18.796 7.731 1.00 65.94 80 ARG A N 1
ATOM 642 C CA . ARG A 1 80 ? 2.289 19.159 8.926 1.00 65.94 80 ARG A CA 1
ATOM 643 C C . ARG A 1 80 ? 0.953 19.707 8.464 1.00 65.94 80 ARG A C 1
ATOM 645 O O . ARG A 1 80 ? 0.865 20.810 7.916 1.00 65.94 80 ARG A O 1
ATOM 652 N N . THR A 1 81 ? -0.066 18.879 8.610 1.00 74.94 81 THR A N 1
ATOM 653 C CA . THR A 1 81 ? -1.433 19.194 8.235 1.00 74.94 81 THR A CA 1
ATOM 654 C C . THR A 1 81 ? -1.950 20.330 9.113 1.00 74.94 81 THR A C 1
ATOM 656 O O . THR A 1 81 ? -1.449 20.602 10.207 1.00 74.94 81 THR A O 1
ATOM 659 N N . LYS A 1 82 ? -3.000 21.015 8.650 1.00 85.88 82 LYS A N 1
ATOM 660 C CA . LYS A 1 82 ? -3.698 21.994 9.496 1.00 85.88 82 LYS A CA 1
ATOM 661 C C . LYS A 1 82 ? -4.221 21.348 10.785 1.00 85.88 82 LYS A C 1
ATOM 663 O O . LYS A 1 82 ? -4.272 22.025 11.804 1.00 85.88 82 LYS A O 1
ATOM 668 N N . ALA A 1 83 ? -4.565 20.060 10.733 1.00 88.31 83 ALA A N 1
ATOM 669 C CA . ALA A 1 83 ? -5.025 19.298 11.882 1.00 88.31 83 ALA A CA 1
ATOM 670 C C . ALA A 1 83 ? -3.937 19.132 12.952 1.00 88.31 83 ALA A C 1
ATOM 672 O O . ALA A 1 83 ? -4.181 19.442 14.114 1.00 88.31 83 ALA A O 1
ATOM 673 N N . GLU A 1 84 ? -2.722 18.725 12.571 1.00 89.44 84 GLU A N 1
ATOM 674 C CA . GLU A 1 84 ? -1.595 18.615 13.512 1.00 89.44 84 GLU A CA 1
ATOM 675 C C . GLU A 1 84 ? -1.211 19.974 14.106 1.00 89.44 84 GLU A C 1
ATOM 677 O O . GLU A 1 84 ? -0.930 20.065 15.296 1.00 89.44 84 GLU A O 1
ATOM 682 N N . LEU A 1 85 ? -1.264 21.050 13.313 1.00 92.69 85 LEU A N 1
ATOM 683 C CA . LEU A 1 85 ? -1.033 22.399 13.831 1.00 92.69 85 LEU A CA 1
ATOM 684 C C . LEU A 1 85 ? -2.085 22.809 14.874 1.00 92.69 85 LEU A C 1
ATOM 686 O O . LEU A 1 85 ? -1.731 23.400 15.892 1.00 92.69 85 LEU A O 1
ATOM 690 N N . SER A 1 86 ? -3.364 22.497 14.646 1.00 95.06 86 SER A N 1
ATOM 691 C CA . SER A 1 86 ? -4.408 22.711 15.659 1.00 95.06 86 SER A CA 1
ATOM 692 C C . SER A 1 86 ? -4.159 21.869 16.910 1.00 95.06 86 SER A C 1
ATOM 694 O O . SER A 1 86 ? -4.315 22.372 18.020 1.00 95.06 86 SER A O 1
ATOM 696 N N . LEU A 1 87 ? -3.667 20.635 16.766 1.00 94.94 87 LEU A N 1
ATOM 697 C CA . LEU A 1 87 ? -3.270 19.831 17.917 1.00 94.94 87 LEU A CA 1
ATOM 698 C C . LEU A 1 87 ? -2.100 20.468 18.689 1.00 94.94 87 LEU A C 1
ATOM 700 O O . LEU A 1 87 ? -2.161 20.562 19.912 1.00 94.94 87 LEU A O 1
ATOM 704 N N . ASP A 1 88 ? -1.066 20.961 18.006 1.00 95.75 88 ASP A N 1
ATOM 705 C CA . ASP A 1 88 ? 0.071 21.651 18.635 1.00 95.75 88 ASP A CA 1
ATOM 706 C C . ASP A 1 88 ? -0.373 22.917 19.399 1.00 95.75 88 ASP A C 1
ATOM 708 O O . ASP A 1 88 ? 0.101 23.191 20.509 1.00 95.75 88 ASP A O 1
ATOM 712 N N . ILE A 1 89 ? -1.340 23.663 18.851 1.00 97.44 89 ILE A N 1
ATOM 713 C CA . ILE A 1 89 ? -1.996 24.793 19.528 1.00 97.44 89 ILE A CA 1
ATOM 714 C C . ILE A 1 89 ? -2.759 24.306 20.769 1.00 97.44 89 ILE A C 1
ATOM 716 O O . ILE A 1 89 ? -2.592 24.882 21.849 1.00 97.44 89 ILE A O 1
ATOM 720 N N . ALA A 1 90 ? -3.535 23.223 20.658 1.00 97.56 90 ALA A N 1
ATOM 721 C CA . ALA A 1 90 ? -4.262 22.640 21.784 1.00 97.56 90 ALA A CA 1
ATOM 722 C C . ALA A 1 90 ? -3.320 22.236 22.928 1.00 97.56 90 ALA A C 1
ATOM 724 O O . ALA A 1 90 ? -3.604 22.524 24.094 1.00 97.56 90 ALA A O 1
ATOM 725 N N . LYS A 1 91 ? -2.161 21.641 22.610 1.00 97.50 91 LYS A N 1
ATOM 726 C CA . LYS A 1 91 ? -1.124 21.303 23.598 1.00 97.50 91 LYS A CA 1
ATOM 727 C C . LYS A 1 91 ? -0.581 22.548 24.306 1.00 97.50 91 LYS A C 1
ATOM 729 O O . LYS A 1 91 ? -0.384 22.531 25.523 1.00 97.50 91 LYS A O 1
ATOM 734 N N . CYS A 1 92 ? -0.369 23.650 23.581 1.00 98.31 92 CYS A N 1
ATOM 735 C CA . CYS A 1 92 ? 0.047 24.922 24.183 1.00 98.31 92 CYS A CA 1
ATOM 736 C C . CYS A 1 92 ? -1.011 25.466 25.154 1.00 98.31 92 CYS A C 1
ATOM 738 O O . CYS A 1 92 ? -0.676 25.827 26.284 1.00 98.31 92 CYS A O 1
ATOM 740 N N . LEU A 1 93 ? -2.280 25.489 24.739 1.00 98.25 93 LEU A N 1
ATOM 741 C CA . LEU A 1 93 ? -3.403 25.971 25.552 1.00 98.25 93 LEU A CA 1
ATOM 742 C C . LEU A 1 93 ? -3.597 25.122 26.814 1.00 98.25 93 LEU A C 1
ATOM 744 O O . LEU A 1 93 ? -3.746 25.668 27.909 1.00 98.25 93 LEU A O 1
ATOM 748 N N . ALA A 1 94 ? -3.485 23.799 26.689 1.00 97.00 94 ALA A N 1
ATOM 749 C CA . ALA A 1 94 ? -3.549 22.880 27.817 1.00 97.00 94 ALA A CA 1
ATOM 750 C C . ALA A 1 94 ? -2.434 23.153 28.846 1.00 97.00 94 ALA A C 1
ATOM 752 O O . ALA A 1 94 ? -2.722 23.267 30.040 1.00 97.00 94 ALA A O 1
ATOM 753 N N . ARG A 1 95 ? -1.182 23.374 28.403 1.00 96.94 95 ARG A N 1
ATOM 754 C CA . ARG A 1 95 ? -0.066 23.772 29.293 1.00 96.94 95 ARG A CA 1
ATOM 755 C C . ARG A 1 95 ? -0.270 25.136 29.953 1.00 96.94 95 ARG A C 1
ATOM 757 O O . ARG A 1 95 ? 0.202 25.347 31.068 1.00 96.94 95 ARG A O 1
ATOM 764 N N . LEU A 1 96 ? -0.962 26.057 29.285 1.00 97.31 96 LEU A N 1
ATOM 765 C CA . LEU A 1 96 ? -1.328 27.368 29.836 1.00 97.31 96 LEU A CA 1
ATOM 766 C C . LEU A 1 96 ? -2.525 27.300 30.802 1.00 97.31 96 LEU A C 1
ATOM 768 O O . LEU A 1 96 ? -2.846 28.298 31.445 1.00 97.31 96 LEU A O 1
ATOM 772 N N . GLY A 1 97 ? -3.174 26.138 30.928 1.00 96.00 97 GLY A N 1
ATOM 773 C CA . GLY A 1 97 ? -4.357 25.940 31.763 1.00 96.00 97 GLY A CA 1
ATOM 774 C C . GLY A 1 97 ? -5.667 26.408 31.120 1.00 96.00 97 GLY A C 1
ATOM 775 O O . GLY A 1 97 ? -6.709 26.353 31.778 1.00 96.00 97 GLY A O 1
ATOM 776 N N . ASP A 1 98 ? -5.648 26.826 29.851 1.00 96.88 98 ASP A N 1
ATOM 777 C CA . ASP A 1 98 ? -6.853 27.168 29.093 1.00 96.88 98 ASP A CA 1
ATOM 778 C C . ASP A 1 98 ? -7.529 25.897 28.569 1.00 96.88 98 ASP A C 1
ATOM 780 O O . ASP A 1 98 ? -7.354 25.468 27.428 1.00 96.88 98 ASP A O 1
ATOM 784 N N . ARG A 1 99 ? -8.314 25.269 29.446 1.00 95.56 99 ARG A N 1
ATOM 785 C CA . ARG A 1 99 ? -9.031 24.028 29.128 1.00 95.56 99 ARG A CA 1
ATOM 786 C C . ARG A 1 99 ? -10.107 24.213 28.058 1.00 95.56 99 ARG A C 1
ATOM 788 O O . ARG A 1 99 ? -10.403 23.260 27.345 1.00 95.56 99 ARG A O 1
ATOM 795 N N . GLY A 1 100 ? -10.712 25.400 27.984 1.00 95.62 100 GLY A N 1
ATOM 796 C CA . GLY A 1 100 ? -11.771 25.699 27.021 1.00 95.62 100 GLY A CA 1
ATOM 797 C C . GLY A 1 100 ? -11.208 25.770 25.609 1.00 95.62 100 GLY A C 1
ATOM 798 O O . GLY A 1 100 ? -11.635 25.003 24.748 1.00 95.62 100 GLY A O 1
ATOM 799 N N . GLY A 1 101 ? -10.185 26.609 25.418 1.00 96.88 101 GLY A N 1
ATOM 800 C CA . GLY A 1 101 ? -9.504 26.740 24.134 1.00 96.88 101 GLY A CA 1
ATOM 801 C C . GLY A 1 101 ? -8.814 25.446 23.698 1.00 96.88 101 GLY A C 1
ATOM 802 O O . GLY A 1 101 ? -8.861 25.090 22.524 1.00 96.88 101 GLY A O 1
ATOM 803 N N . ALA A 1 102 ? -8.229 24.691 24.636 1.00 97.31 102 ALA A N 1
ATOM 804 C CA . ALA A 1 102 ? -7.594 23.417 24.306 1.00 97.31 102 ALA A CA 1
ATOM 805 C C . ALA A 1 102 ? -8.583 22.399 23.709 1.00 97.31 102 ALA A C 1
ATOM 807 O O . ALA A 1 102 ? -8.253 21.748 22.723 1.00 97.31 102 ALA A O 1
ATOM 808 N N . ILE A 1 103 ? -9.797 22.272 24.262 1.00 96.19 103 ILE A N 1
ATOM 809 C CA . ILE A 1 103 ? -10.819 21.370 23.702 1.00 96.19 103 ILE A CA 1
ATOM 810 C C . ILE A 1 103 ? -11.298 21.850 22.333 1.00 96.19 103 ILE A C 1
ATOM 812 O O . ILE A 1 103 ? -11.456 21.029 21.437 1.00 96.19 103 ILE A O 1
ATOM 816 N N . GLU A 1 104 ? -11.523 23.154 22.162 1.00 96.56 104 GLU A N 1
ATOM 817 C CA . GLU A 1 104 ? -11.960 23.714 20.876 1.00 96.56 104 GLU A CA 1
ATOM 818 C C . GLU A 1 104 ? -10.951 23.422 19.757 1.00 96.56 104 GLU A C 1
ATOM 820 O O . GLU A 1 104 ? -11.338 23.064 18.645 1.00 96.56 104 GLU A O 1
ATOM 825 N N . GLU A 1 105 ? -9.653 23.494 20.052 1.00 96.75 105 GLU A N 1
ATOM 826 C CA . GLU A 1 105 ? -8.606 23.165 19.080 1.00 96.75 105 GLU A CA 1
ATOM 827 C C . GLU A 1 105 ? -8.441 21.651 18.863 1.00 96.75 105 GLU A C 1
ATOM 829 O O . GLU A 1 105 ? -8.116 21.239 17.752 1.00 96.75 105 GLU A O 1
ATOM 834 N N . VAL A 1 106 ? -8.732 20.803 19.860 1.00 95.94 106 VAL A N 1
ATOM 835 C CA . VAL A 1 106 ? -8.819 19.339 19.666 1.00 95.94 106 VAL A CA 1
ATOM 836 C C . VAL A 1 106 ? -9.974 18.976 18.732 1.00 95.94 106 VAL A C 1
ATOM 838 O O . VAL A 1 106 ? -9.783 18.209 17.789 1.00 95.94 106 VAL A O 1
ATOM 841 N N . GLU A 1 107 ? -11.161 19.539 18.960 1.00 94.00 107 GLU A N 1
ATOM 842 C CA . GLU A 1 107 ? -12.321 19.346 18.082 1.00 94.00 107 GLU A CA 1
ATOM 843 C C . GLU A 1 107 ? -12.005 19.843 16.663 1.00 94.00 107 GLU A C 1
ATOM 845 O O . GLU A 1 107 ? -12.210 19.114 15.693 1.00 94.00 107 GLU A O 1
ATOM 850 N N . THR A 1 108 ? -11.385 21.024 16.548 1.00 94.00 108 THR A N 1
ATOM 851 C CA . THR A 1 108 ? -10.922 21.579 15.266 1.00 94.00 108 THR A CA 1
ATOM 852 C C . THR A 1 108 ? -9.925 20.648 14.572 1.00 94.00 108 THR A C 1
ATOM 854 O O . THR A 1 108 ? -10.033 20.414 13.370 1.00 94.00 108 THR A O 1
ATOM 857 N N . ALA A 1 109 ? -8.962 20.075 15.301 1.00 92.56 109 ALA A N 1
ATOM 858 C CA . ALA A 1 109 ? -8.010 19.125 14.735 1.00 92.56 109 ALA A CA 1
ATOM 859 C C . ALA A 1 109 ? -8.726 17.888 14.165 1.00 92.56 109 ALA A C 1
ATOM 861 O O . ALA A 1 109 ? -8.421 17.458 13.052 1.00 92.56 109 ALA A O 1
ATOM 862 N N . LEU A 1 110 ? -9.709 17.338 14.885 1.00 90.06 110 LEU A N 1
ATOM 863 C CA . LEU A 1 110 ? -10.493 16.190 14.422 1.00 90.06 110 LEU A CA 1
ATOM 864 C C . LEU A 1 110 ? -11.330 16.513 13.180 1.00 90.06 110 LEU A C 1
ATOM 866 O O . LEU A 1 110 ? -11.333 15.705 12.248 1.00 90.06 110 LEU A O 1
ATOM 870 N N . GLU A 1 111 ? -11.984 17.679 13.145 1.00 87.50 111 GLU A N 1
ATOM 871 C CA . GLU A 1 111 ? -12.736 18.186 11.984 1.00 87.50 111 GLU A CA 1
ATOM 872 C C . GLU A 1 111 ? -11.842 18.398 10.757 1.00 87.50 111 GLU A C 1
ATOM 874 O O . GLU A 1 111 ? -12.256 18.147 9.627 1.00 87.50 111 GLU A O 1
ATOM 879 N N . LEU A 1 112 ? -10.595 18.823 10.975 1.00 85.25 112 LEU A N 1
ATOM 880 C CA . LEU A 1 112 ? -9.578 18.974 9.934 1.00 85.25 112 LEU A CA 1
ATOM 881 C C . LEU A 1 112 ? -8.936 17.645 9.507 1.00 85.25 112 LEU A C 1
ATOM 883 O O . LEU A 1 112 ? -8.039 17.662 8.664 1.00 85.25 112 LEU A O 1
ATOM 887 N N . GLY A 1 113 ? -9.375 16.517 10.070 1.00 82.25 113 GLY A N 1
ATOM 888 C CA . GLY A 1 113 ? -8.903 15.192 9.688 1.00 82.25 113 GLY A CA 1
ATOM 889 C C . GLY A 1 113 ? -7.631 14.741 10.405 1.00 82.25 113 GLY A C 1
ATOM 890 O O . GLY A 1 113 ? -6.858 14.015 9.799 1.00 82.25 113 GLY A O 1
ATOM 891 N N . LEU A 1 114 ? -7.408 15.125 11.678 1.00 87.62 114 LEU A N 1
ATOM 892 C CA . LEU A 1 114 ? -6.249 14.687 12.485 1.00 87.62 114 LEU A CA 1
ATOM 893 C C . LEU A 1 114 ? -5.938 13.198 12.252 1.00 87.62 114 LEU A C 1
ATOM 895 O O . LEU A 1 114 ? -6.792 12.367 12.580 1.00 87.62 114 LEU A O 1
ATOM 899 N N . PRO A 1 115 ? -4.770 12.841 11.697 1.00 79.31 115 PRO A N 1
ATOM 900 C CA . PRO A 1 115 ? -4.570 11.482 11.211 1.00 79.31 115 PRO A CA 1
ATOM 901 C C . PRO A 1 115 ? -4.623 10.428 12.319 1.00 79.31 115 PRO A C 1
ATOM 903 O O . PRO A 1 115 ? -5.307 9.413 12.179 1.00 79.31 115 PRO A O 1
ATOM 906 N N . ASN A 1 116 ? -3.972 10.705 13.454 1.00 83.00 116 ASN A N 1
ATOM 907 C CA . ASN A 1 116 ? -3.865 9.768 14.562 1.00 83.00 116 ASN A CA 1
ATOM 908 C C . ASN A 1 116 ? -4.592 10.261 15.823 1.00 83.00 116 ASN A C 1
ATOM 910 O O . ASN A 1 116 ? -4.151 11.183 16.507 1.00 83.00 116 ASN A O 1
ATOM 914 N N . ARG A 1 117 ? -5.700 9.601 16.181 1.00 84.44 117 ARG A N 1
ATOM 915 C CA . ARG A 1 117 ? -6.437 9.919 17.415 1.00 84.44 117 ARG A CA 1
ATOM 916 C C . ARG A 1 117 ? -5.680 9.561 18.690 1.00 84.44 117 ARG A C 1
ATOM 918 O O . ARG A 1 117 ? -5.973 10.165 19.718 1.00 84.44 117 ARG A O 1
ATOM 925 N N . SER A 1 118 ? -4.719 8.633 18.650 1.00 83.38 118 SER A N 1
ATOM 926 C CA . SER A 1 118 ? -3.927 8.307 19.845 1.00 83.38 118 SER A CA 1
ATOM 927 C C . SER A 1 118 ? -3.039 9.471 20.284 1.00 83.38 118 SER A C 1
ATOM 929 O O . SER A 1 118 ? -2.553 9.482 21.407 1.00 83.38 118 SER A O 1
ATOM 931 N N . ASP A 1 119 ? -2.841 10.492 19.443 1.00 87.38 119 ASP A N 1
ATOM 932 C CA . ASP A 1 119 ? -2.134 11.708 19.856 1.00 87.38 119 ASP A CA 1
ATOM 933 C C . ASP A 1 119 ? -2.898 12.485 20.950 1.00 87.38 119 ASP A C 1
ATOM 935 O O . ASP A 1 119 ? -2.318 13.336 21.629 1.00 87.38 119 ASP A O 1
ATOM 939 N N . LEU A 1 120 ? -4.187 12.177 21.153 1.00 90.44 120 LEU A N 1
ATOM 940 C CA . LEU A 1 120 ? -5.001 12.680 22.263 1.00 90.44 120 LEU A CA 1
ATOM 941 C C . LEU A 1 120 ? -4.719 11.959 23.592 1.00 90.44 120 LEU A C 1
ATOM 943 O O . LEU A 1 120 ? -5.183 12.422 24.635 1.00 90.44 120 LEU A O 1
ATOM 947 N N . ASP A 1 121 ? -3.942 10.870 23.578 1.00 88.69 121 ASP A N 1
ATOM 948 C CA . ASP A 1 121 ? -3.510 10.162 24.787 1.00 88.69 121 ASP A CA 1
ATOM 949 C C . ASP A 1 121 ? -2.300 10.814 25.470 1.00 88.69 121 ASP A C 1
ATOM 951 O O . ASP A 1 121 ? -1.912 10.374 26.551 1.00 88.69 121 ASP A O 1
ATOM 955 N N . ASP A 1 122 ? -1.738 11.879 24.892 1.00 91.56 122 ASP A N 1
ATOM 956 C CA . ASP A 1 122 ? -0.664 12.683 25.484 1.00 91.56 122 ASP A CA 1
ATOM 957 C C . ASP A 1 122 ? -1.062 13.212 26.880 1.00 91.56 122 ASP A C 1
ATOM 959 O O . ASP A 1 122 ? -2.144 13.777 27.070 1.00 91.56 122 ASP A O 1
ATOM 963 N N . GLU A 1 123 ? -0.166 13.058 27.862 1.00 94.38 123 GLU A N 1
ATOM 964 C CA . GLU A 1 123 ? -0.364 13.468 29.264 1.00 94.38 123 GLU A CA 1
ATOM 965 C C . GLU A 1 123 ? -0.716 14.958 29.404 1.00 94.38 123 GLU A C 1
ATOM 967 O O . GLU A 1 123 ? -1.376 15.373 30.360 1.00 94.38 123 GLU A O 1
ATOM 972 N N . VAL A 1 124 ? -0.335 15.789 28.424 1.00 95.50 124 VAL A N 1
ATOM 973 C CA . VAL A 1 124 ? -0.704 17.211 28.386 1.00 95.50 124 VAL A CA 1
ATOM 974 C C . VAL A 1 124 ? -2.222 17.429 28.440 1.00 95.50 124 VAL A C 1
ATOM 976 O O . VAL A 1 124 ? -2.680 18.465 28.927 1.00 95.50 124 VAL A O 1
ATOM 979 N N . PHE A 1 125 ? -3.010 16.448 27.993 1.00 95.31 125 PHE A N 1
ATOM 980 C CA . PHE A 1 125 ? -4.467 16.496 27.988 1.00 95.31 125 PHE A CA 1
ATOM 981 C C . PHE A 1 125 ? -5.122 15.833 29.208 1.00 95.31 125 PHE A C 1
ATOM 983 O O . PHE A 1 125 ? -6.350 15.827 29.299 1.00 95.31 125 PHE A O 1
ATOM 990 N N . ASP A 1 126 ? -4.365 15.356 30.203 1.00 93.25 126 ASP A N 1
ATOM 991 C CA . ASP A 1 126 ? -4.923 14.711 31.406 1.00 93.25 126 ASP A CA 1
ATOM 992 C C . ASP A 1 126 ? -5.936 15.599 32.143 1.00 93.25 126 ASP A C 1
ATOM 994 O O . ASP A 1 126 ? -6.978 15.136 32.613 1.00 93.25 126 ASP A O 1
ATOM 998 N N . GLY A 1 127 ? -5.688 16.913 32.167 1.00 91.06 127 GLY A N 1
ATOM 999 C CA . GLY A 1 127 ? -6.605 17.903 32.738 1.00 91.06 127 GLY A CA 1
ATOM 1000 C C . GLY A 1 127 ? -7.931 18.068 31.980 1.00 91.06 127 GLY A C 1
ATOM 1001 O O . GLY A 1 127 ? -8.842 18.715 32.508 1.00 91.06 127 GLY A O 1
ATOM 1002 N N . LEU A 1 128 ? -8.042 17.507 30.770 1.00 92.56 128 LEU A N 1
ATOM 1003 C CA . LEU A 1 128 ? -9.221 17.550 29.903 1.00 92.56 128 LEU A CA 1
ATOM 1004 C C . LEU A 1 128 ? -10.022 16.245 29.912 1.00 92.56 128 LEU A C 1
ATOM 1006 O O . LEU A 1 128 ? -11.210 16.290 29.617 1.00 92.56 128 LEU A O 1
ATOM 1010 N N . ARG A 1 129 ? -9.431 15.107 30.302 1.00 89.38 129 ARG A N 1
ATOM 1011 C CA . ARG A 1 129 ? -10.063 13.772 30.200 1.00 89.38 129 ARG A CA 1
ATOM 1012 C C . ARG A 1 129 ? -11.398 13.628 30.934 1.00 89.38 129 ARG A C 1
ATOM 1014 O O . ARG A 1 129 ? -12.207 12.782 30.581 1.00 89.38 129 ARG A O 1
ATOM 1021 N N . THR A 1 130 ? -11.650 14.457 31.946 1.00 87.12 130 THR A N 1
ATOM 1022 C CA . THR A 1 130 ? -12.918 14.463 32.700 1.00 87.12 130 THR A CA 1
ATOM 1023 C C . THR A 1 130 ? -14.001 15.349 32.077 1.00 87.12 130 THR A C 1
ATOM 1025 O O . THR A 1 130 ? -15.136 15.365 32.553 1.00 87.12 130 THR A O 1
ATOM 1028 N N . LEU A 1 131 ? -13.672 16.112 31.031 1.00 89.50 131 LEU A N 1
ATOM 1029 C CA . LEU A 1 131 ? -14.593 17.030 30.372 1.00 89.50 131 LEU A CA 1
ATOM 1030 C C . LEU A 1 131 ? -15.421 16.265 29.328 1.00 89.50 131 LEU A C 1
ATOM 1032 O O . LEU A 1 131 ? -14.835 15.665 28.427 1.00 89.50 131 LEU A O 1
ATOM 1036 N N . PRO A 1 132 ? -16.769 16.325 29.374 1.00 89.12 132 PRO A N 1
ATOM 1037 C CA . PRO A 1 132 ? -17.624 15.552 28.467 1.00 89.12 132 PRO A CA 1
ATOM 1038 C C . PRO A 1 132 ? -17.307 15.746 26.979 1.00 89.12 132 PRO A C 1
ATOM 1040 O O . PRO A 1 132 ? -17.315 14.788 26.217 1.00 89.12 132 PRO A O 1
ATOM 1043 N N . ARG A 1 133 ? -16.961 16.975 26.568 1.00 90.94 133 ARG A N 1
ATOM 1044 C CA . ARG A 1 133 ? -16.551 17.278 25.185 1.00 90.94 133 ARG A CA 1
ATOM 1045 C C . ARG A 1 133 ? -15.290 16.516 24.767 1.00 90.94 133 ARG A C 1
ATOM 1047 O O . ARG A 1 133 ? -15.254 15.945 23.685 1.00 90.94 133 ARG A O 1
ATOM 1054 N N . PHE A 1 134 ? -14.288 16.450 25.643 1.00 90.12 134 PHE A N 1
ATOM 1055 C CA . PHE A 1 134 ? -13.041 15.742 25.355 1.00 90.12 134 PHE A CA 1
ATOM 1056 C C . PHE A 1 134 ? -13.251 14.224 25.281 1.00 90.12 134 PHE A C 1
ATOM 1058 O O . PHE A 1 134 ? -12.680 13.569 24.417 1.00 90.12 134 PHE A O 1
ATOM 1065 N N . VAL A 1 135 ? -14.129 13.669 26.124 1.00 85.06 135 VAL A N 1
ATOM 1066 C CA . VAL A 1 135 ? -14.494 12.240 26.078 1.00 85.06 135 VAL A CA 1
ATOM 1067 C C . VAL A 1 135 ? -15.069 11.845 24.712 1.00 85.06 135 VAL A C 1
ATOM 1069 O O . VAL A 1 135 ? -14.802 10.750 24.236 1.00 85.06 135 VAL A O 1
ATOM 1072 N N . HIS A 1 136 ? -15.806 12.738 24.044 1.00 82.44 136 HIS A N 1
ATOM 1073 C CA . HIS A 1 136 ? -16.305 12.498 22.683 1.00 82.44 136 HIS A CA 1
ATOM 1074 C C . HIS A 1 136 ? -15.228 12.610 21.589 1.00 82.44 136 HIS A C 1
ATOM 1076 O O . HIS A 1 136 ? -15.437 12.120 20.480 1.00 82.44 136 HIS A O 1
ATOM 1082 N N . CYS A 1 137 ? -14.095 13.250 21.887 1.00 84.50 137 CYS A N 1
ATOM 1083 C CA . CYS A 1 137 ? -12.963 13.396 20.971 1.00 84.50 137 CYS A CA 1
ATOM 1084 C C . CYS A 1 137 ? -12.010 12.194 21.045 1.00 84.50 137 CYS A C 1
ATOM 1086 O O . CYS A 1 137 ? -11.498 11.736 20.019 1.00 84.50 137 CYS A O 1
ATOM 1088 N N . ALA A 1 138 ? -11.779 11.693 22.260 1.00 78.38 138 ALA A N 1
ATOM 1089 C CA . ALA A 1 138 ? -10.911 10.556 22.530 1.00 78.38 138 ALA A CA 1
ATOM 1090 C C . ALA A 1 138 ? -11.467 9.242 21.952 1.00 78.38 138 ALA A C 1
ATOM 1092 O O . ALA A 1 138 ? -12.632 9.144 21.553 1.00 78.38 138 ALA A O 1
ATOM 1093 N N . LEU A 1 139 ? -10.618 8.213 21.900 1.00 75.62 139 LEU A N 1
ATOM 1094 C CA . LEU A 1 139 ? -11.075 6.862 21.587 1.00 75.62 139 LEU A CA 1
ATOM 1095 C C . LEU A 1 139 ? -12.032 6.384 22.695 1.00 75.62 139 LEU A C 1
ATOM 1097 O O . LEU A 1 139 ? -11.716 6.544 23.877 1.00 75.62 139 LEU A O 1
ATOM 1101 N N . PRO A 1 140 ? -13.204 5.828 22.344 1.00 74.56 140 PRO A N 1
ATOM 1102 C CA . PRO A 1 140 ? -14.161 5.373 23.342 1.00 74.56 140 PRO A CA 1
ATOM 1103 C C . PRO A 1 140 ? -13.601 4.179 24.123 1.00 74.56 140 PRO A C 1
ATOM 1105 O O . PRO A 1 140 ? -12.944 3.308 23.552 1.00 74.56 140 PRO A O 1
ATOM 1108 N N . GLU A 1 141 ? -13.904 4.104 25.420 1.00 78.25 141 GLU A N 1
ATOM 1109 C CA . GLU A 1 141 ? -13.644 2.890 26.196 1.00 78.25 141 GLU A CA 1
ATOM 1110 C C . GLU A 1 141 ? -14.513 1.734 25.685 1.00 78.25 141 GLU A C 1
ATOM 1112 O O . GLU A 1 141 ? -15.686 1.911 25.343 1.00 78.25 141 GLU A O 1
ATOM 1117 N N . ALA A 1 142 ? -13.933 0.536 25.654 1.00 79.19 142 ALA A N 1
ATOM 1118 C CA . ALA A 1 142 ? -14.627 -0.663 25.218 1.00 79.19 142 ALA A CA 1
ATOM 1119 C C . ALA A 1 142 ? -15.715 -1.082 26.221 1.00 79.19 142 ALA A C 1
ATOM 1121 O O . ALA A 1 142 ? -15.415 -1.283 27.404 1.00 79.19 142 ALA A O 1
ATOM 1122 N N . PRO A 1 143 ? -16.961 -1.301 25.771 1.00 86.94 143 PRO A N 1
ATOM 1123 C CA . PRO A 1 143 ? -17.958 -1.995 26.575 1.00 86.94 143 PRO A CA 1
ATOM 1124 C C . PRO A 1 143 ? -17.486 -3.402 26.970 1.00 86.94 143 PRO A C 1
ATOM 1126 O O . PRO A 1 143 ? -16.775 -4.070 26.221 1.00 86.94 143 PRO A O 1
ATOM 1129 N N . ALA A 1 144 ? -17.910 -3.871 28.147 1.00 84.62 144 ALA A N 1
ATOM 1130 C CA . ALA A 1 144 ? -17.534 -5.197 28.646 1.00 84.62 144 ALA A CA 1
ATOM 1131 C C . ALA A 1 144 ? -18.314 -6.345 27.976 1.00 84.62 144 ALA A C 1
ATOM 1133 O O . ALA A 1 144 ? -17.855 -7.488 27.982 1.00 84.62 144 ALA A O 1
ATOM 1134 N N . ASP A 1 145 ? -19.504 -6.073 27.434 1.00 94.44 145 ASP A N 1
ATOM 1135 C CA . ASP A 1 145 ? -20.328 -7.069 26.756 1.00 94.44 145 ASP A CA 1
ATOM 1136 C C . ASP A 1 145 ? -19.991 -7.173 25.264 1.00 94.44 145 ASP A C 1
ATOM 1138 O O . ASP A 1 145 ? -19.677 -6.184 24.607 1.00 94.44 145 ASP A O 1
ATOM 1142 N N . ARG A 1 146 ? -20.088 -8.392 24.723 1.00 95.38 146 ARG A N 1
ATOM 1143 C CA . ARG A 1 146 ? -19.690 -8.701 23.346 1.00 95.38 146 ARG A CA 1
ATOM 1144 C C . ARG A 1 146 ? -20.400 -7.844 22.304 1.00 95.38 146 ARG A C 1
ATOM 1146 O O . ARG A 1 146 ? -19.755 -7.291 21.418 1.00 95.38 146 ARG A O 1
ATOM 1153 N N . ASP A 1 147 ? -21.723 -7.780 22.380 1.00 97.19 147 ASP A N 1
ATOM 1154 C CA . ASP A 1 147 ? -22.514 -7.164 21.321 1.00 97.19 147 ASP A CA 1
ATOM 1155 C C . ASP A 1 147 ? -22.349 -5.644 21.334 1.00 97.19 147 ASP A C 1
ATOM 1157 O O . ASP A 1 147 ? -22.148 -5.048 20.279 1.00 97.19 147 ASP A O 1
ATOM 1161 N N . SER A 1 148 ? -22.369 -4.998 22.505 1.00 95.88 148 SER A N 1
ATOM 1162 C CA . SER A 1 148 ? -22.077 -3.561 22.590 1.00 95.88 148 SER A CA 1
ATOM 1163 C C . SER A 1 148 ? -20.616 -3.262 22.262 1.00 95.88 148 SER A C 1
ATOM 1165 O O . SER A 1 148 ? -20.337 -2.220 21.676 1.00 95.88 148 SER A O 1
ATOM 1167 N N . GLY A 1 149 ? -19.699 -4.182 22.567 1.00 95.75 149 GLY A N 1
ATOM 1168 C CA . GLY A 1 149 ? -18.301 -4.120 22.157 1.00 95.75 149 GLY A CA 1
ATOM 1169 C C . GLY A 1 149 ? -18.134 -4.034 20.640 1.00 95.75 149 GLY A C 1
ATOM 1170 O O . GLY A 1 149 ? -17.582 -3.065 20.123 1.00 95.75 149 GLY A O 1
ATOM 1171 N N . TRP A 1 150 ? -18.704 -4.986 19.901 1.00 97.31 150 TRP A N 1
ATOM 1172 C CA . TRP A 1 150 ? -18.688 -4.956 18.435 1.00 97.31 150 TRP A CA 1
ATOM 1173 C C . TRP A 1 150 ? -19.433 -3.754 17.841 1.00 97.31 150 TRP A C 1
ATOM 1175 O O . TRP A 1 150 ? -19.027 -3.235 16.801 1.00 97.31 150 TRP A O 1
ATOM 1185 N N . ARG A 1 151 ? -20.492 -3.265 18.500 1.00 97.19 151 ARG A N 1
ATOM 1186 C CA . ARG A 1 151 ? -21.152 -2.010 18.104 1.00 97.19 151 ARG A CA 1
ATOM 1187 C C . ARG A 1 151 ? -20.244 -0.797 18.279 1.00 97.19 151 ARG A C 1
ATOM 1189 O O . ARG A 1 151 ? -20.282 0.095 17.436 1.00 97.19 151 ARG A O 1
ATOM 1196 N N . ALA A 1 152 ? -19.428 -0.758 19.331 1.00 95.12 152 ALA A N 1
ATOM 1197 C CA . ALA A 1 152 ? -18.453 0.310 19.540 1.00 95.12 152 ALA A CA 1
ATOM 1198 C C . ALA A 1 152 ? -17.363 0.296 18.456 1.00 95.12 152 ALA A C 1
ATOM 1200 O O . ALA A 1 152 ? -17.035 1.350 17.910 1.00 95.12 152 ALA A O 1
ATOM 1201 N N . ASP A 1 153 ? -16.874 -0.888 18.082 1.00 96.00 153 ASP A N 1
ATOM 1202 C CA . ASP A 1 153 ? -15.927 -1.059 16.974 1.00 96.00 153 ASP A CA 1
ATOM 1203 C C . ASP A 1 153 ? -16.509 -0.579 15.641 1.00 96.00 153 ASP A C 1
ATOM 1205 O O . ASP A 1 153 ? -15.886 0.216 14.935 1.00 96.00 153 ASP A O 1
ATOM 1209 N N . LEU A 1 154 ? -17.733 -1.010 15.321 1.00 97.88 154 LEU A N 1
ATOM 1210 C CA . LEU A 1 154 ? -18.456 -0.573 14.129 1.00 97.88 154 LEU A CA 1
ATOM 1211 C C . LEU A 1 154 ? -18.664 0.948 14.117 1.00 97.88 154 LEU A C 1
ATOM 1213 O O . LEU A 1 154 ? -18.418 1.599 13.101 1.00 97.88 154 LEU A O 1
ATOM 1217 N N . ALA A 1 155 ? -19.092 1.525 15.241 1.00 95.44 155 ALA A N 1
ATOM 1218 C CA . ALA A 1 155 ? -19.323 2.959 15.361 1.00 95.44 155 ALA A CA 1
ATOM 1219 C C . ALA A 1 155 ? -18.033 3.765 15.155 1.00 95.44 155 ALA A C 1
ATOM 1221 O O . ALA A 1 155 ? -18.054 4.779 14.448 1.00 95.44 155 ALA A O 1
ATOM 1222 N N . LEU A 1 156 ? -16.907 3.311 15.719 1.00 93.12 156 LEU A N 1
ATOM 1223 C CA . LEU A 1 156 ? -15.618 3.964 15.508 1.00 93.12 156 LEU A CA 1
ATOM 1224 C C . LEU A 1 156 ? -15.176 3.847 14.048 1.00 93.12 156 LEU A C 1
ATOM 1226 O O . LEU A 1 156 ? -14.780 4.855 13.468 1.00 93.12 156 LEU A O 1
ATOM 1230 N N . LEU A 1 157 ? -15.294 2.664 13.435 1.00 95.62 157 LEU A N 1
ATOM 1231 C CA . LEU A 1 157 ? -14.937 2.465 12.030 1.00 95.62 157 LEU A CA 1
ATOM 1232 C C . LEU A 1 157 ? -15.722 3.415 11.117 1.00 95.62 157 LEU A C 1
ATOM 1234 O O . LEU A 1 157 ? -15.127 4.123 10.313 1.00 95.62 157 LEU A O 1
ATOM 1238 N N . VAL A 1 158 ? -17.047 3.485 11.274 1.00 96.19 158 VAL A N 1
ATOM 1239 C CA . VAL A 1 158 ? -17.912 4.390 10.495 1.00 96.19 158 VAL A CA 1
ATOM 1240 C C . VAL A 1 158 ? -17.551 5.857 10.734 1.00 96.19 158 VAL A C 1
ATOM 1242 O O . VAL A 1 158 ? -17.485 6.642 9.788 1.00 96.19 158 VAL A O 1
ATOM 1245 N N . THR A 1 159 ? -17.263 6.227 11.984 1.00 92.06 159 THR A N 1
ATOM 1246 C CA . THR A 1 159 ? -16.803 7.581 12.321 1.00 92.06 159 THR A CA 1
ATOM 1247 C C . THR A 1 159 ? -15.497 7.912 11.597 1.00 92.06 159 THR A C 1
ATOM 1249 O O . THR A 1 159 ? -15.386 8.983 11.004 1.00 92.06 159 THR A O 1
ATOM 1252 N N . GLU A 1 160 ? -14.522 7.001 11.596 1.00 91.81 160 GLU A N 1
ATOM 1253 C CA . GLU A 1 160 ? -13.240 7.216 10.921 1.00 91.81 160 GLU A CA 1
ATOM 1254 C C . GLU A 1 160 ? -13.378 7.235 9.399 1.00 91.81 160 GLU A C 1
ATOM 1256 O O . GLU A 1 160 ? -12.742 8.070 8.759 1.00 91.81 160 GLU A O 1
ATOM 1261 N N . ILE A 1 161 ? -14.270 6.422 8.820 1.00 94.25 161 ILE A N 1
ATOM 1262 C CA . ILE A 1 161 ? -14.626 6.505 7.396 1.00 94.25 161 ILE A CA 1
ATOM 1263 C C . ILE A 1 161 ? -15.090 7.921 7.051 1.00 94.25 161 ILE A C 1
ATOM 1265 O O . ILE A 1 161 ? -14.552 8.527 6.127 1.00 94.25 161 ILE A O 1
ATOM 1269 N N . HIS A 1 162 ? -16.052 8.473 7.796 1.00 91.75 162 HIS A N 1
ATOM 1270 C CA . HIS A 1 162 ? -16.590 9.807 7.514 1.00 91.75 162 HIS A CA 1
ATOM 1271 C C . HIS A 1 162 ? -15.601 10.940 7.771 1.00 91.75 162 HIS A C 1
ATOM 1273 O O . HIS A 1 162 ? -15.644 11.949 7.070 1.00 91.75 162 HIS A O 1
ATOM 1279 N N . ARG A 1 163 ? -14.738 10.787 8.775 1.00 88.44 163 ARG A N 1
ATOM 1280 C CA . ARG A 1 163 ? -13.804 11.832 9.194 1.00 88.44 163 ARG A CA 1
ATOM 1281 C C . ARG A 1 163 ? -12.557 11.897 8.316 1.00 88.44 163 ARG A C 1
ATOM 1283 O O . ARG A 1 163 ? -12.064 12.990 8.063 1.00 88.44 163 ARG A O 1
ATOM 1290 N N . ARG A 1 164 ? -12.028 10.744 7.900 1.00 87.12 164 ARG A N 1
ATOM 1291 C CA . ARG A 1 164 ? -10.718 10.651 7.241 1.00 87.12 164 ARG A CA 1
ATOM 1292 C C . ARG A 1 164 ? -10.818 10.537 5.735 1.00 87.12 164 ARG A C 1
ATOM 1294 O O . ARG A 1 164 ? -10.085 11.229 5.041 1.00 87.12 164 ARG A O 1
ATOM 1301 N N . SER A 1 165 ? -11.714 9.688 5.228 1.00 90.69 165 SER A N 1
ATOM 1302 C CA . SER A 1 165 ? -11.703 9.365 3.802 1.00 90.69 165 SER A CA 1
ATOM 1303 C C . SER A 1 165 ? -11.981 10.613 2.949 1.00 90.69 165 SER A C 1
ATOM 1305 O O . SER A 1 165 ? -13.071 11.189 3.042 1.00 90.69 165 SER A O 1
ATOM 1307 N N . PRO A 1 166 ? -11.061 11.009 2.042 1.00 88.38 166 PRO A N 1
ATOM 1308 C CA . PRO A 1 166 ? -11.271 12.141 1.134 1.00 88.38 166 PRO A CA 1
ATOM 1309 C C . PRO A 1 166 ? -12.516 11.980 0.248 1.00 88.38 166 PRO A C 1
ATOM 1311 O O . PRO A 1 166 ? -13.091 12.952 -0.247 1.00 88.38 166 PRO A O 1
ATOM 1314 N N . VAL A 1 167 ? -12.949 10.733 0.054 1.00 86.81 167 VAL A N 1
ATOM 1315 C CA . VAL A 1 167 ? -14.094 10.350 -0.772 1.00 86.81 167 VAL A CA 1
ATOM 1316 C C . VAL A 1 167 ? -15.310 9.924 0.052 1.00 86.81 167 VAL A C 1
ATOM 1318 O O . VAL A 1 167 ? -16.321 9.550 -0.540 1.00 86.81 167 VAL A O 1
ATOM 1321 N N . ALA A 1 168 ? -15.279 10.045 1.387 1.00 85.06 168 ALA A N 1
ATOM 1322 C CA . ALA A 1 168 ? -16.360 9.597 2.274 1.00 85.06 168 ALA A CA 1
ATOM 1323 C C . ALA A 1 168 ? -17.741 10.116 1.853 1.00 85.06 168 ALA A C 1
ATOM 1325 O O . ALA A 1 168 ? -18.721 9.375 1.860 1.00 85.06 168 ALA A O 1
ATOM 1326 N N . HIS A 1 169 ? -17.803 11.380 1.423 1.00 86.62 169 HIS A N 1
ATOM 1327 C CA . HIS A 1 169 ? -19.025 12.049 0.972 1.00 86.62 169 HIS A CA 1
ATOM 1328 C C . HIS A 1 169 ? -19.732 11.332 -0.192 1.00 86.62 169 HIS A C 1
ATOM 1330 O O . HIS A 1 169 ? -20.941 11.485 -0.357 1.00 86.62 169 HIS A O 1
ATOM 1336 N N . ARG A 1 170 ? -19.004 10.542 -0.997 1.00 89.50 170 ARG A N 1
ATOM 1337 C CA . ARG A 1 170 ? -19.560 9.740 -2.101 1.00 89.50 170 ARG A CA 1
ATOM 1338 C C . ARG A 1 170 ? -20.254 8.470 -1.608 1.00 89.50 170 ARG A C 1
ATOM 1340 O O . ARG A 1 170 ? -21.117 7.941 -2.303 1.00 89.50 170 ARG A O 1
ATOM 1347 N N . PHE A 1 171 ? -19.902 8.005 -0.410 1.00 91.56 171 PHE A N 1
ATOM 1348 C CA . PHE A 1 171 ? -20.296 6.702 0.128 1.00 91.56 171 PHE A CA 1
ATOM 1349 C C . PHE A 1 171 ? -21.073 6.791 1.445 1.00 91.56 171 PHE A C 1
ATOM 1351 O O . PHE A 1 171 ? -21.390 5.753 2.023 1.00 91.56 171 PHE A O 1
ATOM 1358 N N . THR A 1 172 ? -21.439 7.996 1.902 1.00 92.25 172 THR A N 1
ATOM 1359 C CA . THR A 1 172 ? -22.126 8.200 3.186 1.00 92.25 172 THR A CA 1
ATOM 1360 C C . THR A 1 172 ? -23.365 7.322 3.346 1.00 92.25 172 THR A C 1
ATOM 1362 O O . THR A 1 172 ? -23.488 6.602 4.333 1.00 92.25 172 THR A O 1
ATOM 1365 N N . GLU A 1 173 ? -24.268 7.349 2.366 1.00 94.88 173 GLU A N 1
ATOM 1366 C CA . GLU A 1 173 ? -25.520 6.585 2.404 1.00 94.88 173 GLU A CA 1
ATOM 1367 C C . GLU A 1 173 ? -25.284 5.058 2.326 1.00 94.88 173 GLU A C 1
ATOM 1369 O O . GLU A 1 173 ? -25.799 4.343 3.189 1.00 94.88 173 GLU A O 1
ATOM 1374 N N . PRO A 1 174 ? -24.484 4.525 1.374 1.00 96.44 174 PRO A N 1
ATOM 1375 C CA . PRO A 1 174 ? -24.110 3.108 1.364 1.00 96.44 174 PRO A CA 1
ATOM 1376 C C . PRO A 1 174 ? -23.478 2.613 2.671 1.00 96.44 174 PRO A C 1
ATOM 1378 O O . PRO A 1 174 ? -23.905 1.583 3.192 1.00 96.44 174 PRO A O 1
ATOM 1381 N N . VAL A 1 175 ? -22.508 3.352 3.222 1.00 97.38 175 VAL A N 1
ATOM 1382 C CA . VAL A 1 175 ? -21.812 2.994 4.470 1.00 97.38 175 VAL A CA 1
ATOM 1383 C C . VAL A 1 175 ? -22.779 3.009 5.649 1.00 97.38 175 VAL A C 1
ATOM 1385 O O . VAL A 1 175 ? -22.837 2.038 6.397 1.00 97.38 175 VAL A O 1
ATOM 1388 N N . THR A 1 176 ? -23.596 4.059 5.777 1.00 96.56 176 THR A N 1
ATOM 1389 C CA . THR A 1 176 ? -24.595 4.172 6.854 1.00 96.56 176 THR A CA 1
ATOM 1390 C C . THR A 1 176 ? -25.584 3.010 6.810 1.00 96.56 176 THR A C 1
ATOM 1392 O O . THR A 1 176 ? -25.894 2.406 7.837 1.00 96.56 176 THR A O 1
ATOM 1395 N N . ARG A 1 177 ? -26.058 2.649 5.612 1.00 98.00 177 ARG A N 1
ATOM 1396 C CA . ARG A 1 177 ? -26.981 1.528 5.422 1.00 98.00 177 ARG A CA 1
ATOM 1397 C C . ARG A 1 177 ? -26.344 0.189 5.777 1.00 98.00 177 ARG A C 1
ATOM 1399 O O . ARG A 1 177 ? -26.976 -0.608 6.465 1.00 98.00 177 ARG A O 1
ATOM 1406 N N . ALA A 1 178 ? -25.121 -0.060 5.312 1.00 98.25 178 ALA A N 1
ATOM 1407 C CA . ALA A 1 178 ? -24.401 -1.297 5.596 1.00 98.25 178 ALA A CA 1
ATOM 1408 C C . ALA A 1 178 ? -24.076 -1.432 7.094 1.00 98.25 178 ALA A C 1
ATOM 1410 O O . ALA A 1 178 ? -24.255 -2.504 7.666 1.00 98.25 178 ALA A O 1
ATOM 1411 N N . ALA A 1 179 ? -23.704 -0.333 7.755 1.00 98.50 179 ALA A N 1
ATOM 1412 C CA . ALA A 1 179 ? -23.489 -0.300 9.197 1.00 98.50 179 ALA A CA 1
ATOM 1413 C C . ALA A 1 179 ? -24.779 -0.577 9.985 1.00 98.50 179 ALA A C 1
ATOM 1415 O O . ALA A 1 179 ? -24.773 -1.392 10.901 1.00 98.50 179 ALA A O 1
ATOM 1416 N N . ALA A 1 180 ? -25.906 0.035 9.607 1.00 98.50 180 ALA A N 1
ATOM 1417 C CA . ALA A 1 180 ? -27.194 -0.232 10.251 1.00 98.50 180 ALA A CA 1
ATOM 1418 C C . ALA A 1 180 ? -27.674 -1.681 10.042 1.00 98.50 180 ALA A C 1
ATOM 1420 O O . ALA A 1 180 ? -28.341 -2.249 10.908 1.00 98.50 180 ALA A O 1
ATOM 1421 N N . ASP A 1 181 ? -27.356 -2.297 8.899 1.00 98.56 181 ASP A N 1
ATOM 1422 C CA . ASP A 1 181 ? -27.622 -3.720 8.688 1.00 98.56 181 ASP A CA 1
ATOM 1423 C C . ASP A 1 181 ? -26.766 -4.601 9.604 1.00 98.56 181 ASP A C 1
ATOM 1425 O O . ASP A 1 181 ? -27.308 -5.465 10.299 1.00 98.56 181 ASP A O 1
ATOM 1429 N N . LEU A 1 182 ? -25.456 -4.341 9.650 1.00 98.62 182 LEU A N 1
ATOM 1430 C CA . LEU A 1 182 ? -24.525 -5.077 10.498 1.00 98.62 182 LEU A CA 1
ATOM 1431 C C . LEU A 1 182 ? -24.894 -4.951 11.980 1.00 98.62 182 LEU A C 1
ATOM 1433 O O . LEU A 1 182 ? -24.981 -5.970 12.658 1.00 98.62 182 LEU A O 1
ATOM 1437 N N . ASP A 1 183 ? -25.203 -3.746 12.469 1.00 98.56 183 ASP A N 1
ATOM 1438 C CA . ASP A 1 183 ? -25.591 -3.493 13.865 1.00 98.56 183 ASP A CA 1
ATOM 1439 C C . ASP A 1 183 ? -26.725 -4.415 14.355 1.00 98.56 183 ASP A C 1
ATOM 1441 O O . ASP A 1 183 ? -26.667 -4.969 15.461 1.00 98.56 183 ASP A O 1
ATOM 1445 N N . ARG A 1 184 ? -27.735 -4.641 13.501 1.00 98.50 184 ARG A N 1
ATOM 1446 C CA . ARG A 1 184 ? -28.866 -5.534 13.801 1.00 98.50 184 ARG A CA 1
ATOM 1447 C C . ARG A 1 184 ? -28.462 -7.005 13.841 1.00 98.50 184 ARG A C 1
ATOM 1449 O O . ARG A 1 184 ? -29.063 -7.765 14.593 1.00 98.50 184 ARG A O 1
ATOM 1456 N N . ARG A 1 185 ? -27.483 -7.402 13.026 1.00 98.44 185 ARG A N 1
ATOM 1457 C CA . ARG A 1 185 ? -27.037 -8.794 12.848 1.00 98.44 185 ARG A CA 1
ATOM 1458 C C . ARG A 1 185 ? -25.924 -9.203 13.816 1.00 98.44 185 ARG A C 1
ATOM 1460 O O . ARG A 1 185 ? -25.733 -10.397 14.007 1.00 98.44 185 ARG A O 1
ATOM 1467 N N . ILE A 1 186 ? -25.226 -8.261 14.463 1.00 98.56 186 ILE A N 1
ATOM 1468 C CA . ILE A 1 186 ? -24.146 -8.538 15.440 1.00 98.56 186 ILE A CA 1
ATOM 1469 C C . ILE A 1 186 ? -24.482 -9.665 16.447 1.00 98.56 186 ILE A C 1
ATOM 1471 O O . ILE A 1 186 ? -23.618 -10.526 16.646 1.00 98.56 186 ILE A O 1
ATOM 1475 N N . PRO A 1 187 ? -25.693 -9.735 17.046 1.00 98.31 187 PRO A N 1
ATOM 1476 C CA . PRO A 1 187 ? -26.032 -10.800 17.999 1.00 98.31 187 PRO A CA 1
ATOM 1477 C C . PRO A 1 187 ? -26.066 -12.213 17.392 1.00 98.31 187 PRO A C 1
ATOM 1479 O O . PRO A 1 187 ? -25.969 -13.203 18.113 1.00 98.31 187 PRO A O 1
ATOM 1482 N N . GLU A 1 188 ? -26.234 -12.319 16.072 1.00 97.81 188 GLU A N 1
ATOM 1483 C CA . GLU A 1 188 ? -26.386 -13.582 15.336 1.00 97.81 188 GLU A CA 1
ATOM 1484 C C . GLU A 1 188 ? -25.081 -14.035 14.662 1.00 97.81 188 GLU A C 1
ATOM 1486 O O . GLU A 1 188 ? -24.943 -15.201 14.290 1.00 97.81 188 GLU A O 1
ATOM 1491 N N . LEU A 1 189 ? -24.125 -13.119 14.489 1.00 98.19 189 LEU A N 1
ATOM 1492 C CA . LEU A 1 189 ? -22.863 -13.363 13.797 1.00 98.19 189 LEU A CA 1
ATOM 1493 C C . LEU A 1 189 ? -21.761 -13.778 14.770 1.00 98.19 189 LEU A C 1
ATOM 1495 O O . LEU A 1 189 ? -21.654 -13.256 15.878 1.00 98.19 189 LEU A O 1
ATOM 1499 N N . THR A 1 190 ? -20.871 -14.660 14.321 1.00 96.19 190 THR A N 1
ATOM 1500 C CA . THR A 1 190 ? -19.584 -14.902 14.991 1.00 96.19 190 THR A CA 1
ATOM 1501 C C . THR A 1 190 ? -18.662 -13.684 14.872 1.00 96.19 190 THR A C 1
ATOM 1503 O O . THR A 1 190 ? -18.824 -12.856 13.979 1.00 96.19 190 THR A O 1
ATOM 1506 N N . ASP A 1 191 ? -17.653 -13.585 15.739 1.00 95.44 191 ASP A N 1
ATOM 1507 C CA . ASP A 1 191 ? -16.661 -12.497 15.708 1.00 95.44 191 ASP A CA 1
ATOM 1508 C C . ASP A 1 191 ? -15.996 -12.351 14.330 1.00 95.44 191 ASP A C 1
ATOM 1510 O O . ASP A 1 191 ? -15.925 -11.256 13.781 1.00 95.44 191 ASP A O 1
ATOM 1514 N N . LEU A 1 192 ? -15.574 -13.466 13.721 1.00 95.06 192 LEU A N 1
ATOM 1515 C CA . LEU A 1 192 ? -14.942 -13.437 12.401 1.00 95.06 192 LEU A CA 1
ATOM 1516 C C . LEU A 1 192 ? -15.921 -13.010 11.297 1.00 95.06 192 LEU A C 1
ATOM 1518 O O . LEU A 1 192 ? -15.526 -12.306 10.371 1.00 95.06 192 LEU A O 1
ATOM 1522 N N . GLN A 1 193 ? -17.200 -13.383 11.397 1.00 97.31 193 GLN A N 1
ATOM 1523 C CA . GLN A 1 193 ? -18.219 -12.883 10.471 1.00 97.31 193 GLN A CA 1
ATOM 1524 C C . GLN A 1 193 ? -18.429 -11.375 10.619 1.00 97.31 193 GLN A C 1
ATOM 1526 O O . GLN A 1 193 ? -18.587 -10.698 9.609 1.00 97.31 193 GLN A O 1
ATOM 1531 N N . ILE A 1 194 ? -18.366 -10.828 11.838 1.00 98.06 194 ILE A N 1
ATOM 1532 C CA . ILE A 1 194 ? -18.423 -9.375 12.045 1.00 98.06 194 ILE A CA 1
ATOM 1533 C C . ILE A 1 194 ? -17.227 -8.705 11.358 1.00 98.06 194 ILE A C 1
ATOM 1535 O O . ILE A 1 194 ? -17.430 -7.766 10.595 1.00 98.06 194 ILE A O 1
ATOM 1539 N N . VAL A 1 195 ? -16.006 -9.228 11.517 1.00 96.75 195 VAL A N 1
ATOM 1540 C CA . VAL A 1 195 ? -14.809 -8.710 10.819 1.00 96.75 195 VAL A CA 1
ATOM 1541 C C . VAL A 1 195 ? -14.970 -8.742 9.294 1.00 96.75 195 VAL A C 1
ATOM 1543 O O . VAL A 1 195 ? -14.619 -7.777 8.614 1.00 96.75 195 VAL A O 1
ATOM 1546 N N . VAL A 1 196 ? -15.528 -9.822 8.740 1.00 97.06 196 VAL A N 1
ATOM 1547 C CA . VAL A 1 196 ? -15.825 -9.936 7.302 1.00 97.06 196 VAL A CA 1
ATOM 1548 C C . VAL A 1 196 ? -16.827 -8.869 6.846 1.00 97.06 196 VAL A C 1
ATOM 1550 O O . VAL A 1 196 ? -16.648 -8.284 5.778 1.00 97.06 196 VAL A O 1
ATOM 1553 N N . GLU A 1 197 ? -17.840 -8.554 7.652 1.00 98.38 197 GLU A N 1
ATOM 1554 C CA . GLU A 1 197 ? -18.799 -7.487 7.340 1.00 98.38 197 GLU A CA 1
ATOM 1555 C C . GLU A 1 197 ? -18.193 -6.079 7.500 1.00 98.38 197 GLU A C 1
ATOM 1557 O O . GLU A 1 197 ? -18.481 -5.200 6.691 1.00 98.38 197 GLU A O 1
ATOM 1562 N N . LEU A 1 198 ? -17.278 -5.854 8.454 1.00 98.44 198 LEU A N 1
ATOM 1563 C CA . LEU A 1 198 ? -16.509 -4.601 8.529 1.00 98.44 198 LEU A CA 1
ATOM 1564 C C . LEU A 1 198 ? -15.679 -4.385 7.253 1.00 98.44 198 LEU A C 1
ATOM 1566 O O . LEU A 1 198 ? -15.658 -3.288 6.693 1.00 98.44 198 LEU A O 1
ATOM 1570 N N . ARG A 1 199 ? -15.043 -5.447 6.744 1.00 97.50 199 ARG A N 1
ATOM 1571 C CA . ARG A 1 199 ? -14.322 -5.412 5.462 1.00 97.50 199 ARG A CA 1
ATOM 1572 C C . ARG A 1 199 ? -15.253 -5.152 4.281 1.00 97.50 199 ARG A C 1
ATOM 1574 O O . ARG A 1 199 ? -14.899 -4.373 3.403 1.00 97.50 199 ARG A O 1
ATOM 1581 N N . ARG A 1 200 ? -16.459 -5.734 4.285 1.00 97.62 200 ARG A N 1
ATOM 1582 C CA . ARG A 1 200 ? -17.504 -5.448 3.285 1.00 97.62 200 ARG A CA 1
ATOM 1583 C C . ARG A 1 200 ? -17.874 -3.964 3.258 1.00 97.62 200 ARG A C 1
ATOM 1585 O O . ARG A 1 200 ? -18.040 -3.409 2.178 1.00 97.62 200 ARG A O 1
ATOM 1592 N N . ILE A 1 201 ? -17.980 -3.319 4.423 1.00 98.31 201 ILE A N 1
ATOM 1593 C CA . ILE A 1 201 ? -18.240 -1.874 4.524 1.00 98.31 201 ILE A CA 1
ATOM 1594 C C . ILE A 1 201 ? -17.079 -1.073 3.920 1.00 98.31 201 ILE A C 1
ATOM 1596 O O . ILE A 1 201 ? -17.323 -0.165 3.128 1.00 98.31 201 ILE A O 1
ATOM 1600 N N . LEU A 1 202 ? -15.828 -1.416 4.243 1.00 97.50 202 LEU A N 1
ATOM 1601 C CA . LEU A 1 202 ? -14.652 -0.731 3.689 1.00 97.50 202 LEU A CA 1
ATOM 1602 C C . LEU A 1 202 ? -14.504 -0.925 2.175 1.00 97.50 202 LEU A C 1
ATOM 1604 O O . LEU A 1 202 ? -14.112 0.007 1.478 1.00 97.50 202 LEU A O 1
ATOM 1608 N N . ALA A 1 203 ? -14.871 -2.094 1.644 1.00 96.12 203 ALA A N 1
ATOM 1609 C CA . ALA A 1 203 ? -14.817 -2.372 0.208 1.00 96.12 203 ALA A CA 1
ATOM 1610 C C . ALA A 1 203 ? -15.724 -1.442 -0.622 1.00 96.12 203 ALA A C 1
ATOM 1612 O O . ALA A 1 203 ? -15.484 -1.258 -1.813 1.00 96.12 203 ALA A O 1
ATOM 1613 N N . LEU A 1 204 ? -16.724 -0.797 -0.003 1.00 95.69 204 LEU A N 1
ATOM 1614 C CA . LEU A 1 204 ? -17.567 0.205 -0.665 1.00 95.69 204 LEU A CA 1
ATOM 1615 C C . LEU A 1 204 ? -16.800 1.471 -1.066 1.00 95.69 204 LEU A C 1
ATOM 1617 O O . LEU A 1 204 ? -17.278 2.199 -1.931 1.00 95.69 204 LEU A O 1
ATOM 1621 N N . LEU A 1 205 ? -15.661 1.757 -0.428 1.00 94.62 205 LEU A N 1
ATOM 1622 C CA . LEU A 1 205 ? -14.952 3.030 -0.576 1.00 94.62 205 LEU A CA 1
ATOM 1623 C C . LEU A 1 205 ? -14.142 3.137 -1.873 1.00 94.62 205 LEU A C 1
ATOM 1625 O O . LEU A 1 205 ? -13.778 4.248 -2.256 1.00 94.62 205 LEU A O 1
ATOM 1629 N N . GLY A 1 206 ? -13.862 2.012 -2.543 1.00 93.12 206 GLY A N 1
ATOM 1630 C CA . GLY A 1 206 ? -12.933 1.987 -3.679 1.00 93.12 206 GLY A CA 1
ATOM 1631 C C . GLY A 1 206 ? -11.522 2.441 -3.288 1.00 93.12 206 GLY A C 1
ATOM 1632 O O . GLY A 1 206 ? -10.885 3.171 -4.040 1.00 93.12 206 GLY A O 1
ATOM 1633 N N . ASP A 1 207 ? -11.104 2.081 -2.074 1.00 95.25 207 ASP A N 1
ATOM 1634 C CA . ASP A 1 207 ? -9.825 2.425 -1.455 1.00 95.25 207 ASP A CA 1
ATOM 1635 C C . ASP A 1 207 ? -9.072 1.120 -1.167 1.00 95.25 207 ASP A C 1
ATOM 1637 O O . ASP A 1 207 ? -9.479 0.337 -0.306 1.00 95.25 207 ASP A O 1
ATOM 1641 N N . GLY A 1 208 ? -7.999 0.864 -1.912 1.00 95.00 208 GLY A N 1
ATOM 1642 C CA . GLY A 1 208 ? -7.144 -0.312 -1.788 1.00 95.00 208 GLY A CA 1
ATOM 1643 C C . GLY A 1 208 ? -6.233 -0.303 -0.560 1.00 95.00 208 GLY A C 1
ATOM 1644 O O . GLY A 1 208 ? -5.571 -1.307 -0.294 1.00 95.00 208 GLY A O 1
ATOM 1645 N N . HIS A 1 209 ? -6.182 0.798 0.189 1.00 95.88 209 HIS A N 1
ATOM 1646 C CA . HIS A 1 209 ? -5.447 0.934 1.446 1.00 95.88 209 HIS A CA 1
ATOM 1647 C C . HIS A 1 209 ? -6.365 0.838 2.663 1.00 95.88 209 HIS A C 1
ATOM 1649 O O . HIS A 1 209 ? -5.861 0.705 3.777 1.00 95.88 209 HIS A O 1
ATOM 1655 N N . ALA A 1 210 ? -7.686 0.859 2.497 1.00 95.81 210 ALA A N 1
ATOM 1656 C CA . ALA A 1 210 ? -8.621 0.600 3.583 1.00 95.81 210 ALA A CA 1
ATOM 1657 C C . ALA A 1 210 ? -8.567 -0.876 4.005 1.00 95.81 210 ALA A C 1
ATOM 1659 O O . ALA A 1 210 ? -8.594 -1.769 3.160 1.00 95.81 210 ALA A O 1
ATOM 1660 N N . TRP A 1 211 ? -8.516 -1.171 5.306 1.00 95.06 211 TRP A N 1
ATOM 1661 C CA . TRP A 1 211 ? -8.558 -2.555 5.796 1.00 95.06 211 TRP A CA 1
ATOM 1662 C C . TRP A 1 211 ? -8.892 -2.653 7.288 1.00 95.06 211 TRP A C 1
ATOM 1664 O O . TRP A 1 211 ? -8.749 -1.701 8.048 1.00 95.06 211 TRP A O 1
ATOM 1674 N N . VAL A 1 212 ? -9.300 -3.851 7.713 1.00 94.94 212 VAL A N 1
ATOM 1675 C CA . VAL A 1 212 ? -9.279 -4.298 9.116 1.00 94.94 212 VAL A CA 1
ATOM 1676 C C . VAL A 1 212 ? -8.429 -5.561 9.172 1.00 94.94 212 VAL A C 1
ATOM 1678 O O . VAL A 1 212 ? -8.642 -6.480 8.368 1.00 94.94 212 VAL A O 1
ATOM 1681 N N . SER A 1 213 ? -7.445 -5.605 10.070 1.00 89.25 213 SER A N 1
ATOM 1682 C CA . SER A 1 213 ? -6.534 -6.740 10.190 1.00 89.25 213 SER A CA 1
ATOM 1683 C C . SER A 1 213 ? -7.274 -7.991 10.662 1.00 89.25 213 SER A C 1
ATOM 1685 O O . SER A 1 213 ? -8.370 -7.935 11.219 1.00 89.25 213 SER A O 1
ATOM 1687 N N . LEU A 1 214 ? -6.674 -9.151 10.404 1.00 83.25 214 LEU A N 1
ATOM 1688 C CA . LEU A 1 214 ? -6.975 -10.340 11.194 1.00 83.25 214 LEU A CA 1
ATOM 1689 C C . LEU A 1 214 ? -6.006 -10.309 12.368 1.00 83.25 214 LEU A C 1
ATOM 1691 O O . LEU A 1 214 ? -4.820 -10.055 12.164 1.00 83.25 214 LEU A O 1
ATOM 1695 N N . ASP A 1 215 ? -6.524 -10.493 13.578 1.00 70.62 215 ASP A N 1
ATOM 1696 C CA . ASP A 1 215 ? -5.730 -10.434 14.802 1.00 70.62 215 ASP A CA 1
ATOM 1697 C C . ASP A 1 215 ? -4.494 -11.347 14.695 1.00 70.62 215 ASP A C 1
ATOM 1699 O O . ASP A 1 215 ? -4.613 -12.531 14.361 1.00 70.62 215 ASP A O 1
ATOM 1703 N N . ASN A 1 216 ? -3.312 -10.792 14.982 1.00 57.62 216 ASN A N 1
ATOM 1704 C CA . ASN A 1 216 ? -2.041 -11.517 15.010 1.00 57.62 216 ASN A CA 1
ATOM 1705 C C . ASN A 1 216 ? -1.865 -12.369 16.277 1.00 57.62 216 ASN A C 1
ATOM 1707 O O . ASN A 1 216 ? -0.934 -13.172 16.327 1.00 57.62 216 ASN A O 1
ATOM 1711 N N . ASP A 1 217 ? -2.821 -12.336 17.206 1.00 67.38 217 ASP A N 1
ATOM 1712 C CA . ASP A 1 217 ? -2.828 -13.193 18.394 1.00 67.38 217 ASP A CA 1
ATOM 1713 C C . ASP A 1 217 ? -3.911 -14.293 18.349 1.00 67.38 217 ASP A C 1
ATOM 1715 O O . ASP A 1 217 ? -3.894 -15.208 19.171 1.00 67.38 217 ASP A O 1
ATOM 1719 N N . ARG A 1 218 ? -4.805 -14.288 17.342 1.00 78.19 218 ARG A N 1
ATOM 1720 C CA . ARG A 1 218 ? -5.795 -15.363 17.094 1.00 78.19 218 ARG A CA 1
ATOM 1721 C C . ARG A 1 218 ? -5.385 -16.282 15.947 1.00 78.19 218 ARG A C 1
ATOM 1723 O O . ARG A 1 218 ? -5.720 -16.040 14.784 1.00 78.19 218 ARG A O 1
ATOM 1730 N N . ASP A 1 219 ? -4.641 -17.335 16.273 1.00 76.94 219 ASP A N 1
ATOM 1731 C CA . ASP A 1 219 ? -4.110 -18.300 15.297 1.00 76.94 219 ASP A CA 1
ATOM 1732 C C . ASP A 1 219 ? -5.202 -18.883 14.388 1.00 76.94 219 ASP A C 1
ATOM 1734 O O . ASP A 1 219 ? -4.995 -19.081 13.190 1.00 76.94 219 ASP A O 1
ATOM 1738 N N . GLU A 1 220 ? -6.408 -19.095 14.916 1.00 82.75 220 GLU A N 1
ATOM 1739 C CA . GLU A 1 220 ? -7.528 -19.650 14.164 1.00 82.75 220 GLU A CA 1
ATOM 1740 C C . GLU A 1 220 ? -8.043 -18.750 13.028 1.00 82.75 220 GLU A C 1
ATOM 1742 O O . GLU A 1 220 ? -8.729 -19.251 12.138 1.00 82.75 220 GLU A O 1
ATOM 1747 N N . TRP A 1 221 ? -7.711 -17.453 13.011 1.00 87.62 221 TRP A N 1
ATOM 1748 C CA . TRP A 1 221 ? -8.112 -16.525 11.941 1.00 87.62 221 TRP A CA 1
ATOM 1749 C C . TRP A 1 221 ? -7.085 -16.426 10.813 1.00 87.62 221 TRP A C 1
ATOM 1751 O O . TRP A 1 221 ? -7.430 -15.992 9.715 1.00 87.62 221 TRP A O 1
ATOM 1761 N N . ARG A 1 222 ? -5.836 -16.843 11.053 1.00 83.88 222 ARG A N 1
ATOM 1762 C CA . ARG A 1 222 ? -4.716 -16.644 10.116 1.00 83.88 222 ARG A CA 1
ATOM 1763 C C . ARG A 1 222 ? -4.405 -17.848 9.237 1.00 83.88 222 ARG A C 1
ATOM 1765 O O . ARG A 1 222 ? -3.531 -17.760 8.381 1.00 83.88 222 ARG A O 1
ATOM 1772 N N . ARG A 1 223 ? -5.097 -18.969 9.442 1.00 88.19 223 ARG A N 1
ATOM 1773 C CA . ARG A 1 223 ? -4.805 -20.215 8.730 1.00 88.19 223 ARG A CA 1
ATOM 1774 C C . ARG A 1 223 ? -5.040 -20.080 7.234 1.00 88.19 223 ARG A C 1
ATOM 1776 O O . ARG A 1 223 ? -6.096 -19.628 6.790 1.00 88.19 223 ARG A O 1
ATOM 1783 N N . GLU A 1 224 ? -4.072 -20.552 6.463 1.00 91.19 224 GLU A N 1
ATOM 1784 C CA . GLU A 1 224 ? -4.098 -20.478 5.010 1.00 91.19 224 GLU A CA 1
ATOM 1785 C C . GLU A 1 224 ? -3.759 -21.813 4.356 1.00 91.19 224 GLU A C 1
ATOM 1787 O O . GLU A 1 224 ? -3.049 -22.650 4.914 1.00 91.19 224 GLU A O 1
ATOM 1792 N N . LEU A 1 225 ? -4.257 -22.017 3.139 1.00 93.94 225 LEU A N 1
ATOM 1793 C CA . LEU A 1 225 ? -3.906 -23.190 2.354 1.00 93.94 225 LEU A CA 1
ATOM 1794 C C . LEU A 1 225 ? -2.409 -23.183 1.995 1.00 93.94 225 LEU A C 1
ATOM 1796 O O . LEU A 1 225 ? -1.890 -22.151 1.557 1.00 93.94 225 LEU A O 1
ATOM 1800 N N . PRO A 1 226 ? -1.719 -24.336 2.093 1.00 94.12 226 PRO A N 1
ATOM 1801 C CA . PRO A 1 226 ? -0.298 -24.477 1.772 1.00 94.12 226 PRO A CA 1
ATOM 1802 C C . PRO A 1 226 ? -0.012 -24.502 0.251 1.00 94.12 226 PRO A C 1
ATOM 1804 O O . PRO A 1 226 ? 0.760 -25.321 -0.247 1.00 94.12 226 PRO A O 1
ATOM 1807 N N . ILE A 1 227 ? -0.635 -23.585 -0.497 1.00 94.12 227 ILE A N 1
ATOM 1808 C CA . ILE A 1 227 ? -0.506 -23.389 -1.948 1.00 94.12 227 ILE A CA 1
ATOM 1809 C C . ILE A 1 227 ? -0.478 -21.897 -2.284 1.00 94.12 227 ILE A C 1
ATOM 1811 O O . ILE A 1 227 ? -1.096 -21.101 -1.589 1.00 94.12 227 ILE A O 1
ATOM 1815 N N . ARG A 1 228 ? 0.193 -21.490 -3.360 1.00 92.69 228 ARG A N 1
ATOM 1816 C CA . ARG A 1 228 ? 0.098 -20.149 -3.963 1.00 92.69 228 ARG A CA 1
ATOM 1817 C C . ARG A 1 228 ? -0.773 -20.213 -5.202 1.00 92.69 228 ARG A C 1
ATOM 1819 O O . ARG A 1 228 ? -0.715 -21.193 -5.938 1.00 92.69 228 ARG A O 1
ATOM 1826 N N . LEU A 1 229 ? -1.537 -19.155 -5.433 1.00 94.69 229 LEU A N 1
ATOM 1827 C CA . LEU A 1 229 ? -2.442 -19.035 -6.566 1.00 94.69 229 LEU A CA 1
ATOM 1828 C C . LEU A 1 229 ? -2.041 -17.832 -7.420 1.00 94.69 229 LEU A C 1
ATOM 1830 O O . LEU A 1 229 ? -1.549 -16.831 -6.900 1.00 94.69 229 LEU A O 1
ATOM 1834 N N . PHE A 1 230 ? -2.250 -17.935 -8.727 1.00 94.88 230 PHE A N 1
ATOM 1835 C CA . PHE A 1 230 ? -2.151 -16.814 -9.654 1.00 94.88 230 PHE A CA 1
ATOM 1836 C C . PHE A 1 230 ? -3.225 -16.948 -10.731 1.00 94.88 230 PHE A C 1
ATOM 1838 O O . PHE A 1 230 ? -3.502 -18.055 -11.194 1.00 94.88 230 PHE A O 1
ATOM 1845 N N . GLN A 1 231 ? -3.820 -15.827 -11.134 1.00 95.81 231 GLN A N 1
ATOM 1846 C CA . GLN A 1 231 ? -4.822 -15.805 -12.193 1.00 95.81 231 GLN A CA 1
ATOM 1847 C C . GLN A 1 231 ? -4.194 -15.429 -13.541 1.00 95.81 231 GLN A C 1
ATOM 1849 O O . GLN A 1 231 ? -3.723 -14.301 -13.720 1.00 95.81 231 GLN A O 1
ATOM 1854 N N . PHE A 1 232 ? -4.234 -16.366 -14.489 1.00 95.12 232 PHE A N 1
ATOM 1855 C CA . PHE A 1 232 ? -3.823 -16.196 -15.882 1.00 95.12 232 PHE A CA 1
ATOM 1856 C C . PHE A 1 232 ? -5.076 -16.106 -16.760 1.00 95.12 232 PHE A C 1
ATOM 1858 O O . PHE A 1 232 ? -5.802 -17.088 -16.914 1.00 95.12 232 PHE A O 1
ATOM 1865 N N . GLY A 1 233 ? -5.357 -14.926 -17.321 1.00 92.69 233 GLY A N 1
ATOM 1866 C CA . GLY A 1 233 ? -6.636 -14.681 -17.994 1.00 92.69 233 GLY A CA 1
ATOM 1867 C C . GLY A 1 233 ? -7.818 -14.929 -17.047 1.00 92.69 233 GLY A C 1
ATOM 1868 O O . GLY A 1 233 ? -7.901 -14.313 -15.986 1.00 92.69 233 GLY A O 1
ATOM 1869 N N . GLU A 1 234 ? -8.703 -15.856 -17.408 1.00 91.88 234 GLU A N 1
ATOM 1870 C CA . GLU A 1 234 ? -9.874 -16.236 -16.599 1.00 91.88 234 GLU A CA 1
ATOM 1871 C C . GLU A 1 234 ? -9.614 -17.425 -15.651 1.00 91.88 234 GLU A C 1
ATOM 1873 O O . GLU A 1 234 ? -10.452 -17.725 -14.801 1.00 91.88 234 GLU A O 1
ATOM 1878 N N . SER A 1 235 ? -8.462 -18.096 -15.765 1.00 95.56 235 SER A N 1
ATOM 1879 C CA . SER A 1 235 ? -8.157 -19.325 -15.021 1.00 95.56 235 SER A CA 1
ATOM 1880 C C . SER A 1 235 ? -7.239 -19.058 -13.829 1.00 95.56 235 SER A C 1
ATOM 1882 O O . SER A 1 235 ? -6.235 -18.348 -13.930 1.00 95.56 235 SER A O 1
ATOM 1884 N N . VAL A 1 236 ? -7.549 -19.671 -12.685 1.00 97.31 236 VAL A N 1
ATOM 1885 C CA . VAL A 1 236 ? -6.719 -19.617 -11.473 1.00 97.31 236 VAL A CA 1
ATOM 1886 C C . VAL A 1 236 ? -5.867 -20.876 -11.398 1.00 97.31 236 VAL A C 1
ATOM 1888 O O . VAL A 1 236 ? -6.393 -21.983 -11.407 1.00 97.31 236 VAL A O 1
ATOM 1891 N N . HIS A 1 237 ? -4.550 -20.723 -11.285 1.00 96.94 237 HIS A N 1
ATOM 1892 C CA . HIS A 1 237 ? -3.610 -21.840 -11.218 1.00 96.94 237 HIS A CA 1
ATOM 1893 C C . HIS A 1 237 ? -2.815 -21.844 -9.921 1.00 96.94 237 HIS A C 1
ATOM 1895 O O . HIS A 1 237 ? -2.480 -20.795 -9.369 1.00 96.94 237 HIS A O 1
ATOM 1901 N N . ILE A 1 238 ? -2.454 -23.045 -9.476 1.00 96.62 238 ILE A N 1
ATOM 1902 C CA . ILE A 1 238 ? -1.557 -23.256 -8.344 1.00 96.62 238 ILE A CA 1
ATOM 1903 C C . ILE A 1 238 ? -0.118 -23.041 -8.819 1.00 96.62 238 ILE A C 1
ATOM 1905 O O . ILE A 1 238 ? 0.410 -23.831 -9.598 1.00 96.62 238 ILE A O 1
ATOM 1909 N N . THR A 1 239 ? 0.531 -21.968 -8.375 1.00 94.25 239 THR A N 1
ATOM 1910 C CA . THR A 1 239 ? 1.881 -21.579 -8.825 1.00 94.25 239 THR A CA 1
ATOM 1911 C C . THR A 1 239 ? 2.990 -21.971 -7.860 1.00 94.25 239 THR A C 1
ATOM 1913 O O . THR A 1 239 ? 4.156 -21.977 -8.246 1.00 94.25 239 THR A O 1
ATOM 1916 N N . ALA A 1 240 ? 2.653 -22.322 -6.624 1.00 94.00 240 ALA A N 1
ATOM 1917 C CA . ALA A 1 240 ? 3.580 -22.921 -5.673 1.00 94.00 240 ALA A CA 1
ATOM 1918 C C . ALA A 1 240 ? 2.820 -23.797 -4.679 1.00 94.00 240 ALA A C 1
ATOM 1920 O O . ALA A 1 240 ? 1.629 -23.577 -4.458 1.00 94.00 240 ALA A O 1
ATOM 1921 N N . ALA A 1 241 ? 3.498 -24.747 -4.051 1.00 94.94 241 ALA A N 1
ATOM 1922 C CA . ALA A 1 241 ? 2.914 -25.570 -3.001 1.00 94.94 241 ALA A CA 1
ATOM 1923 C C . ALA A 1 241 ? 3.978 -26.048 -2.010 1.00 94.94 241 ALA A C 1
ATOM 1925 O O . ALA A 1 241 ? 5.153 -26.185 -2.365 1.00 94.94 241 ALA A O 1
ATOM 1926 N N . ALA A 1 242 ? 3.554 -26.326 -0.776 1.00 93.75 242 ALA A N 1
ATOM 1927 C CA . ALA A 1 242 ? 4.388 -27.041 0.184 1.00 93.75 242 ALA A CA 1
ATOM 1928 C C . ALA A 1 242 ? 4.821 -28.414 -0.386 1.00 93.75 242 ALA A C 1
ATOM 1930 O O . ALA A 1 242 ? 4.108 -28.963 -1.235 1.00 93.75 242 ALA A O 1
ATOM 1931 N N . PRO A 1 243 ? 5.964 -28.982 0.050 1.00 94.00 243 PRO A N 1
ATOM 1932 C CA . PRO A 1 243 ? 6.514 -30.229 -0.496 1.00 94.00 243 PRO A CA 1
ATOM 1933 C C . PRO A 1 243 ? 5.509 -31.380 -0.635 1.00 94.00 243 PRO A C 1
ATOM 1935 O O . PRO 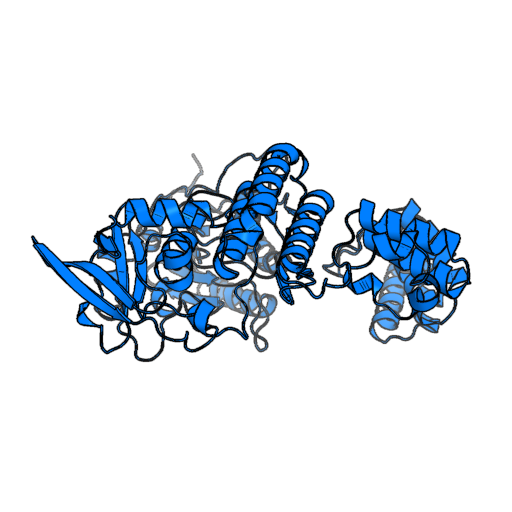A 1 243 ? 5.498 -32.081 -1.645 1.00 94.00 243 PRO A O 1
ATOM 1938 N N . GLU A 1 244 ? 4.635 -31.559 0.354 1.00 95.00 244 GLU A N 1
ATOM 1939 C CA . GLU A 1 244 ? 3.591 -32.589 0.400 1.00 95.00 244 GLU A CA 1
ATOM 1940 C C . GLU A 1 244 ? 2.477 -32.414 -0.649 1.00 95.00 244 GLU A C 1
ATOM 1942 O O . GLU A 1 244 ? 1.670 -33.322 -0.852 1.00 95.00 244 GLU A O 1
ATOM 1947 N N . HIS A 1 245 ? 2.435 -31.261 -1.316 1.00 96.19 245 HIS A N 1
ATOM 1948 C CA . HIS A 1 245 ? 1.435 -30.862 -2.305 1.00 96.19 245 HIS A CA 1
ATOM 1949 C C . HIS A 1 245 ? 2.067 -30.437 -3.642 1.00 96.19 245 HIS A C 1
ATOM 1951 O O . HIS A 1 245 ? 1.412 -29.811 -4.478 1.00 96.19 245 HIS A O 1
ATOM 1957 N N . ALA A 1 246 ? 3.344 -30.766 -3.862 1.00 95.94 246 ALA A N 1
ATOM 1958 C CA . ALA A 1 246 ? 4.089 -30.415 -5.070 1.00 95.94 246 ALA A CA 1
ATOM 1959 C C . ALA A 1 246 ? 3.390 -30.880 -6.367 1.00 95.94 246 ALA A C 1
ATOM 1961 O O . ALA A 1 246 ? 3.438 -30.201 -7.394 1.00 95.94 246 ALA A O 1
ATOM 1962 N N . ASP A 1 247 ? 2.661 -31.997 -6.337 1.00 95.31 247 ASP A N 1
ATOM 1963 C CA . ASP A 1 247 ? 1.891 -32.528 -7.471 1.00 95.31 247 ASP A CA 1
ATOM 1964 C C . ASP A 1 247 ? 0.746 -31.606 -7.948 1.00 95.31 247 ASP A C 1
ATOM 1966 O O . ASP A 1 247 ? 0.211 -31.799 -9.048 1.00 95.31 247 ASP A O 1
ATOM 1970 N N . LEU A 1 248 ? 0.378 -30.601 -7.144 1.00 97.00 248 LEU A N 1
ATOM 1971 C CA . LEU A 1 248 ? -0.618 -29.581 -7.480 1.00 97.00 248 LEU A CA 1
ATOM 1972 C C . LEU A 1 248 ? -0.051 -28.409 -8.287 1.00 97.00 248 LEU A C 1
ATOM 1974 O O . LEU A 1 248 ? -0.813 -27.715 -8.957 1.00 97.00 248 LEU A O 1
ATOM 1978 N N . VAL A 1 249 ? 1.262 -28.175 -8.260 1.00 96.00 249 VAL A N 1
ATOM 1979 C CA . VAL A 1 249 ? 1.868 -27.026 -8.948 1.00 96.00 249 VAL A CA 1
ATOM 1980 C C . VAL A 1 249 ? 1.659 -27.134 -10.463 1.00 96.00 249 VAL A C 1
ATOM 1982 O O . VAL A 1 249 ? 1.940 -28.163 -11.081 1.00 96.00 249 VAL A O 1
ATOM 1985 N N . GLY A 1 250 ? 1.151 -26.053 -11.058 1.00 94.94 250 GLY A N 1
ATOM 1986 C CA . GLY A 1 250 ? 0.751 -25.921 -12.460 1.00 94.94 250 GLY A CA 1
ATOM 1987 C C . GLY A 1 250 ? -0.712 -26.284 -12.744 1.00 94.94 250 GLY A C 1
ATOM 1988 O O . GLY A 1 250 ? -1.221 -25.946 -13.814 1.00 94.94 250 GLY A O 1
ATOM 1989 N N . ARG A 1 251 ? -1.415 -26.945 -11.813 1.00 96.75 251 ARG A N 1
ATOM 1990 C CA . ARG A 1 251 ? -2.816 -27.343 -12.012 1.00 96.75 251 ARG A CA 1
ATOM 1991 C C . ARG A 1 251 ? -3.756 -26.142 -11.891 1.00 96.75 251 ARG A C 1
ATOM 1993 O O . ARG A 1 251 ? -3.516 -25.232 -11.098 1.00 96.75 251 ARG A O 1
ATOM 2000 N N . GLU A 1 252 ? -4.827 -26.160 -12.679 1.00 97.81 252 GLU A N 1
ATOM 2001 C CA . GLU A 1 252 ? -5.936 -25.205 -12.570 1.00 97.81 252 GLU A CA 1
ATOM 2002 C C . GLU A 1 252 ? -6.799 -25.544 -11.348 1.00 97.81 252 GLU A C 1
ATOM 2004 O O . GLU A 1 252 ? -7.078 -26.718 -11.098 1.00 97.81 252 GLU A O 1
ATOM 2009 N N . LEU A 1 253 ? -7.218 -24.529 -10.596 1.00 98.19 253 LEU A N 1
ATOM 2010 C CA . LEU A 1 253 ? -8.181 -24.635 -9.508 1.00 98.19 253 LEU A CA 1
ATOM 2011 C C . LEU A 1 253 ? -9.591 -24.425 -10.068 1.00 98.19 253 LEU A C 1
ATOM 2013 O O . LEU A 1 253 ? -9.925 -23.330 -10.507 1.00 98.19 253 LEU A O 1
ATOM 2017 N N . LEU A 1 254 ? -10.421 -25.466 -10.024 1.00 98.25 254 LEU A N 1
ATOM 2018 C CA . LEU A 1 254 ? -11.756 -25.469 -10.627 1.00 98.25 254 LEU A CA 1
ATOM 2019 C C . LEU A 1 254 ? -12.857 -25.157 -9.608 1.00 98.25 254 LEU A C 1
ATOM 2021 O O . LEU A 1 254 ? -13.772 -24.385 -9.902 1.00 98.25 254 LEU A O 1
ATOM 2025 N N . SER A 1 255 ? -12.778 -25.737 -8.407 1.00 98.06 255 SER A N 1
ATOM 2026 C CA . SER A 1 255 ? -13.768 -25.517 -7.347 1.00 98.06 255 SER A CA 1
ATOM 2027 C C . SER A 1 255 ? -13.187 -25.659 -5.936 1.00 98.06 255 SER A C 1
ATOM 2029 O O . SER A 1 255 ? -12.152 -26.299 -5.731 1.00 98.06 255 SER A O 1
ATOM 2031 N N . ILE A 1 256 ? -13.867 -25.043 -4.966 1.00 98.12 256 ILE A N 1
ATOM 2032 C CA . ILE A 1 256 ? -13.579 -25.111 -3.527 1.00 98.12 256 ILE A CA 1
ATOM 2033 C C . ILE A 1 256 ? -14.856 -25.578 -2.821 1.00 98.12 256 ILE A C 1
ATOM 2035 O O . ILE A 1 256 ? -15.894 -24.932 -2.936 1.00 98.12 256 ILE A O 1
ATOM 2039 N N . ASP A 1 257 ? -14.807 -26.735 -2.157 1.00 97.31 257 ASP A N 1
ATOM 2040 C CA . ASP A 1 257 ? -15.962 -27.408 -1.539 1.00 97.31 257 ASP A CA 1
ATOM 2041 C C . ASP A 1 257 ? -17.178 -27.550 -2.483 1.00 97.31 257 ASP A C 1
ATOM 2043 O O . ASP A 1 257 ? -18.332 -27.582 -2.069 1.00 97.31 257 ASP A O 1
ATOM 2047 N N . GLY A 1 258 ? -16.918 -27.702 -3.788 1.00 96.88 258 GLY A N 1
ATOM 2048 C CA . GLY A 1 258 ? -17.947 -27.836 -4.826 1.00 96.88 258 GLY A CA 1
ATOM 2049 C C . GLY A 1 258 ? -18.487 -26.511 -5.375 1.00 96.88 258 GLY A C 1
ATOM 2050 O O . GLY A 1 258 ? -19.254 -26.532 -6.337 1.00 96.88 258 GLY A O 1
ATOM 2051 N N . HIS A 1 259 ? -18.063 -25.365 -4.836 1.00 98.12 259 HIS A N 1
ATOM 2052 C CA . HIS A 1 259 ? -18.351 -24.052 -5.410 1.00 98.12 259 HIS A CA 1
ATOM 2053 C C . HIS A 1 259 ? -17.349 -23.735 -6.530 1.00 98.12 259 HIS A C 1
ATOM 2055 O O . HIS A 1 259 ? -16.142 -23.760 -6.270 1.00 98.12 259 HIS A O 1
ATOM 2061 N N . PRO A 1 260 ? -17.795 -23.416 -7.762 1.00 98.12 260 PRO A N 1
ATOM 2062 C CA . PRO A 1 260 ? -16.894 -23.030 -8.847 1.00 98.12 260 PRO A CA 1
ATOM 2063 C C . PRO A 1 260 ? -15.996 -21.861 -8.438 1.00 98.12 260 PRO A C 1
ATOM 2065 O O . PRO A 1 260 ? -16.483 -20.903 -7.835 1.00 98.12 260 PRO A O 1
ATOM 2068 N N . VAL A 1 261 ? -14.713 -21.899 -8.811 1.00 97.62 261 VAL A N 1
ATOM 2069 C CA . VAL A 1 261 ? -13.712 -20.907 -8.373 1.00 97.62 261 VAL A CA 1
ATOM 2070 C C . VAL A 1 261 ? -14.149 -19.466 -8.649 1.00 97.62 261 VAL A C 1
ATOM 2072 O O . VAL A 1 261 ? -13.916 -18.591 -7.822 1.00 97.62 261 VAL A O 1
ATOM 2075 N N . ARG A 1 262 ? -14.871 -19.218 -9.753 1.00 96.75 262 ARG A N 1
ATOM 2076 C CA . ARG A 1 262 ? -15.417 -17.892 -10.071 1.00 96.75 262 ARG A CA 1
ATOM 2077 C C . ARG A 1 262 ? -16.426 -17.402 -9.029 1.00 96.75 262 ARG A C 1
ATOM 2079 O O . ARG A 1 262 ? -16.336 -16.257 -8.613 1.00 96.75 262 ARG A O 1
ATOM 2086 N N . SER A 1 263 ? -17.329 -18.268 -8.569 1.00 97.62 263 SER A N 1
ATOM 2087 C CA . SER A 1 263 ? -18.297 -17.919 -7.519 1.00 97.62 263 SER A CA 1
ATOM 2088 C C . SER A 1 263 ? -17.608 -17.653 -6.183 1.00 97.62 263 SER A C 1
ATOM 2090 O O . SER A 1 263 ? -18.085 -16.833 -5.401 1.00 97.62 263 SER A O 1
ATOM 2092 N N . VAL A 1 264 ? -16.502 -18.348 -5.907 1.00 98.00 264 VAL A N 1
ATOM 2093 C CA . VAL A 1 264 ? -15.713 -18.108 -4.695 1.00 98.00 264 VAL A CA 1
ATOM 2094 C C . VAL A 1 264 ? -14.970 -16.782 -4.786 1.00 98.00 264 VAL A C 1
ATOM 2096 O O . VAL A 1 264 ? -14.983 -16.015 -3.829 1.00 98.00 264 VAL A O 1
ATOM 2099 N N . LEU A 1 265 ? -14.379 -16.484 -5.946 1.00 97.00 265 LEU A N 1
ATOM 2100 C CA . LEU A 1 265 ? -13.788 -15.180 -6.223 1.00 97.00 265 LEU A CA 1
ATOM 2101 C C . LEU A 1 265 ? -14.816 -14.066 -6.041 1.00 97.00 265 LEU A C 1
ATOM 2103 O O . LEU A 1 265 ? -14.517 -13.132 -5.318 1.00 97.00 265 LEU A O 1
ATOM 2107 N N . ASP A 1 266 ? -16.029 -14.181 -6.587 1.00 97.00 266 ASP A N 1
ATOM 2108 C CA . ASP A 1 266 ? -17.079 -13.166 -6.399 1.00 97.00 266 ASP A CA 1
ATOM 2109 C C . ASP A 1 266 ? -17.394 -12.925 -4.905 1.00 97.00 266 ASP A C 1
ATOM 2111 O O . ASP A 1 266 ? -17.556 -11.783 -4.467 1.00 97.00 266 ASP A O 1
ATOM 2115 N N . ALA A 1 267 ? -17.431 -13.989 -4.094 1.00 97.88 267 ALA A N 1
ATOM 2116 C CA . ALA A 1 267 ? -17.640 -13.878 -2.651 1.00 97.88 267 ALA A CA 1
ATOM 2117 C C . ALA A 1 267 ? -16.471 -13.167 -1.946 1.00 97.88 267 ALA A C 1
ATOM 2119 O O . ALA A 1 267 ? -16.707 -12.303 -1.099 1.00 97.88 267 ALA A O 1
ATOM 2120 N N . VAL A 1 268 ? -15.228 -13.491 -2.309 1.00 97.44 268 VAL A N 1
ATOM 2121 C CA . VAL A 1 268 ? -14.022 -12.855 -1.756 1.00 97.44 268 VAL A CA 1
ATOM 2122 C C . VAL A 1 268 ? -13.902 -11.400 -2.213 1.00 97.44 268 VAL A C 1
ATOM 2124 O O . VAL A 1 268 ? -13.748 -10.521 -1.373 1.00 97.44 268 VAL A O 1
ATOM 2127 N N . GLU A 1 269 ? -14.064 -11.125 -3.511 1.00 96.81 269 GLU A N 1
ATOM 2128 C CA . GLU A 1 269 ? -14.056 -9.780 -4.105 1.00 96.81 269 GLU A CA 1
ATOM 2129 C C . GLU A 1 269 ? -15.041 -8.851 -3.371 1.00 96.81 269 GLU A C 1
ATOM 2131 O O . GLU A 1 269 ? -14.735 -7.685 -3.135 1.00 96.81 269 GLU A O 1
ATOM 2136 N N . SER A 1 270 ? -16.189 -9.375 -2.917 1.00 96.56 270 SER A N 1
ATOM 2137 C CA . SER A 1 270 ? -17.202 -8.603 -2.183 1.00 96.56 270 SER A CA 1
ATOM 2138 C C . SER A 1 270 ? -16.768 -8.089 -0.800 1.00 96.56 270 SER A C 1
ATOM 2140 O O . SER A 1 270 ? -17.478 -7.277 -0.204 1.00 96.56 270 SER A O 1
ATOM 2142 N N . VAL A 1 271 ? -15.639 -8.573 -0.276 1.00 96.75 271 VAL A N 1
ATOM 2143 C CA . VAL A 1 271 ? -15.052 -8.176 1.015 1.00 96.75 271 VAL A CA 1
ATOM 2144 C C . VAL A 1 271 ? -13.585 -7.758 0.884 1.00 96.75 271 VAL A C 1
ATOM 2146 O O . VAL A 1 271 ? -12.915 -7.535 1.892 1.00 96.75 271 VAL A O 1
ATOM 2149 N N . THR A 1 272 ? -13.071 -7.661 -0.343 1.00 95.56 272 THR A N 1
ATOM 2150 C CA . THR A 1 272 ? -11.709 -7.216 -0.639 1.00 95.56 272 THR A CA 1
ATOM 2151 C C . THR A 1 272 ? -11.731 -5.736 -0.992 1.00 95.56 272 THR A C 1
ATOM 2153 O O . THR A 1 272 ? -12.385 -5.315 -1.945 1.00 95.56 272 THR A O 1
ATOM 2156 N N . THR A 1 273 ? -10.994 -4.938 -0.233 1.00 95.50 273 THR A N 1
ATOM 2157 C CA . THR A 1 273 ? -10.760 -3.525 -0.531 1.00 95.50 273 THR A CA 1
ATOM 2158 C C . THR A 1 273 ? -9.816 -3.392 -1.725 1.00 95.50 273 THR A C 1
ATOM 2160 O O . THR A 1 273 ? -8.901 -4.199 -1.898 1.00 95.50 273 THR A O 1
ATOM 2163 N N . HIS A 1 274 ? -10.099 -2.446 -2.620 1.00 95.81 274 HIS A N 1
ATOM 2164 C CA . HIS A 1 274 ? -9.367 -2.293 -3.875 1.00 95.81 274 HIS A CA 1
ATOM 2165 C C . HIS A 1 274 ? -9.613 -0.921 -4.513 1.00 95.81 274 HIS A C 1
ATOM 2167 O O . HIS A 1 274 ? -10.724 -0.398 -4.438 1.00 95.81 274 HIS A O 1
ATOM 2173 N N . ASP A 1 275 ? -8.610 -0.400 -5.219 1.00 96.12 275 ASP A N 1
ATOM 2174 C CA . ASP A 1 275 ? -8.731 0.797 -6.060 1.00 96.12 275 ASP A CA 1
ATOM 2175 C C . ASP A 1 275 ? -9.410 0.473 -7.395 1.00 96.12 275 ASP A C 1
ATOM 2177 O O . ASP A 1 275 ? -10.172 1.270 -7.945 1.00 96.12 275 ASP A O 1
ATOM 2181 N N . ASN A 1 276 ? -9.099 -0.696 -7.966 1.00 96.56 276 ASN A N 1
ATOM 2182 C CA . ASN A 1 276 ? -9.598 -1.105 -9.274 1.00 96.56 276 ASN A CA 1
ATOM 2183 C C . ASN A 1 276 ? -9.640 -2.639 -9.454 1.00 96.56 276 ASN A C 1
ATOM 2185 O O . ASN A 1 276 ? -9.206 -3.421 -8.607 1.00 96.56 276 ASN A O 1
ATOM 2189 N N . ARG A 1 277 ? -10.157 -3.081 -10.609 1.00 95.06 277 ARG A N 1
ATOM 2190 C CA . ARG A 1 277 ? -10.262 -4.504 -10.990 1.00 95.06 277 ARG A CA 1
ATOM 2191 C C . ARG A 1 277 ? -8.906 -5.221 -11.020 1.00 95.06 277 ARG A C 1
ATOM 2193 O O . ARG A 1 277 ? -8.865 -6.413 -10.739 1.00 95.06 277 ARG A O 1
ATOM 2200 N N . GLN A 1 278 ? -7.818 -4.536 -11.377 1.00 96.19 278 GLN A N 1
ATOM 2201 C CA . GLN A 1 278 ? -6.496 -5.161 -11.470 1.00 96.19 278 GLN A CA 1
ATOM 2202 C C . GLN A 1 278 ? -5.995 -5.571 -10.088 1.00 96.19 278 GLN A C 1
ATOM 2204 O O . GLN A 1 278 ? -5.542 -6.700 -9.924 1.00 96.19 278 GLN A O 1
ATOM 2209 N N . GLN A 1 279 ? -6.175 -4.727 -9.069 1.00 95.31 279 GLN A N 1
ATOM 2210 C CA . GLN A 1 279 ? -5.806 -5.089 -7.700 1.00 95.31 279 GLN A CA 1
ATOM 2211 C C . GLN A 1 279 ? -6.536 -6.350 -7.216 1.00 95.31 279 GLN A C 1
ATOM 2213 O O . GLN A 1 279 ? -5.919 -7.205 -6.585 1.00 95.31 279 GLN A O 1
ATOM 2218 N N . LEU A 1 280 ? -7.810 -6.543 -7.579 1.00 94.75 280 LEU A N 1
ATOM 2219 C CA . LEU A 1 280 ? -8.553 -7.766 -7.237 1.00 94.75 280 LEU A CA 1
ATOM 2220 C C . LEU A 1 280 ? -7.914 -9.037 -7.815 1.00 94.75 280 LEU A C 1
ATOM 2222 O O . LEU A 1 280 ? -7.901 -10.069 -7.144 1.00 94.75 280 LEU A O 1
ATOM 2226 N N . LEU A 1 281 ? -7.317 -8.966 -9.011 1.00 94.00 281 LEU A N 1
ATOM 2227 C CA . LEU A 1 281 ? -6.593 -10.092 -9.620 1.00 94.00 281 LEU A CA 1
ATOM 2228 C C . LEU A 1 281 ? -5.344 -10.514 -8.822 1.00 94.00 281 LEU A C 1
ATOM 2230 O O . LEU A 1 281 ? -4.732 -11.543 -9.125 1.00 94.00 281 LEU A O 1
ATOM 2234 N N . SER A 1 282 ? -4.942 -9.703 -7.843 1.00 90.38 282 SER A N 1
ATOM 2235 C CA . SER A 1 282 ? -3.938 -10.015 -6.834 1.00 90.38 282 SER A CA 1
ATOM 2236 C C . SER A 1 282 ? -4.590 -10.375 -5.499 1.00 90.38 282 SER A C 1
ATOM 2238 O O . SER A 1 282 ? -4.456 -11.503 -5.023 1.00 90.38 282 SER A O 1
ATOM 2240 N N . GLU A 1 283 ? -5.307 -9.423 -4.904 1.00 91.75 283 GLU A N 1
ATOM 2241 C CA . GLU A 1 283 ? -5.742 -9.495 -3.509 1.00 91.75 283 GLU A CA 1
ATOM 2242 C C . GLU A 1 283 ? -6.837 -10.544 -3.301 1.00 91.75 283 GLU A C 1
ATOM 2244 O O . GLU A 1 283 ? -6.752 -11.354 -2.377 1.00 91.75 283 GLU A O 1
ATOM 2249 N N . ALA A 1 284 ? -7.826 -10.621 -4.198 1.00 93.25 284 ALA A N 1
ATOM 2250 C CA . ALA A 1 284 ? -8.893 -11.616 -4.081 1.00 93.25 284 ALA A CA 1
ATOM 2251 C C . ALA A 1 284 ? -8.384 -13.036 -4.384 1.00 93.25 284 ALA A C 1
ATOM 2253 O O . ALA A 1 284 ? -8.799 -13.998 -3.737 1.00 93.25 284 ALA A O 1
ATOM 2254 N N . VAL A 1 285 ? -7.431 -13.175 -5.314 1.00 93.88 285 VAL A N 1
ATOM 2255 C CA . VAL A 1 285 ? -6.781 -14.463 -5.617 1.00 93.88 285 VAL A CA 1
ATOM 2256 C C . VAL A 1 285 ? -5.959 -14.958 -4.423 1.00 93.88 285 VAL A C 1
ATOM 2258 O O . VAL A 1 285 ? -6.004 -16.146 -4.103 1.00 93.88 285 VAL A O 1
ATOM 2261 N N . GLY A 1 286 ? -5.254 -14.061 -3.723 1.00 89.88 286 GLY A N 1
ATOM 2262 C CA . GLY A 1 286 ? -4.636 -14.367 -2.429 1.00 89.88 286 GLY A CA 1
ATOM 2263 C C . GLY A 1 286 ? -5.676 -14.779 -1.382 1.00 89.88 286 GLY A C 1
ATOM 2264 O O . GLY A 1 286 ? -5.507 -15.795 -0.706 1.00 89.88 286 GLY A O 1
ATOM 2265 N N . GLY A 1 287 ? -6.803 -14.061 -1.346 1.00 91.94 287 GLY A N 1
ATOM 2266 C CA . GLY A 1 287 ? -7.983 -14.318 -0.515 1.00 91.94 287 GLY A CA 1
ATOM 2267 C C . GLY A 1 287 ? -8.508 -15.760 -0.556 1.00 91.94 287 GLY A C 1
ATOM 2268 O O . GLY A 1 287 ? -8.920 -16.290 0.476 1.00 91.94 287 GLY A O 1
ATOM 2269 N N . LEU A 1 288 ? -8.412 -16.439 -1.707 1.00 95.06 288 LEU A N 1
ATOM 2270 C CA . LEU A 1 288 ? -8.840 -17.838 -1.887 1.00 95.06 288 LEU A CA 1
ATOM 2271 C C . LEU A 1 288 ? -8.099 -18.846 -0.990 1.00 95.06 288 LEU A C 1
ATOM 2273 O O . LEU A 1 288 ? -8.551 -19.978 -0.826 1.00 95.06 288 LEU A O 1
ATOM 2277 N N . ARG A 1 289 ? -6.951 -18.470 -0.418 1.00 93.19 289 ARG A N 1
ATOM 2278 C CA . ARG A 1 289 ? -6.199 -19.324 0.512 1.00 93.19 289 ARG A CA 1
ATOM 2279 C C . ARG A 1 289 ? -6.687 -19.221 1.954 1.00 93.19 289 ARG A C 1
ATOM 2281 O O . ARG A 1 289 ? -6.375 -20.113 2.738 1.00 93.19 289 ARG A O 1
ATOM 2288 N N . HIS A 1 290 ? -7.416 -18.171 2.323 1.00 93.12 290 HIS A N 1
ATOM 2289 C CA . HIS A 1 290 ? -7.779 -17.892 3.714 1.00 93.12 290 HIS A CA 1
ATOM 2290 C C . HIS A 1 290 ? -9.052 -18.645 4.123 1.00 93.12 290 HIS A C 1
ATOM 2292 O O . HIS A 1 290 ? -10.157 -18.100 4.076 1.00 93.12 290 HIS A O 1
ATOM 2298 N N . LEU A 1 291 ? -8.908 -19.904 4.553 1.00 93.69 291 LEU A N 1
ATOM 2299 C CA . LEU A 1 291 ? -10.055 -20.755 4.900 1.00 93.69 291 LEU A CA 1
ATOM 2300 C C . LEU A 1 291 ? -10.982 -20.182 5.983 1.00 93.69 291 LEU A C 1
ATOM 2302 O O . LEU A 1 291 ? -12.195 -20.294 5.801 1.00 93.69 291 LEU A O 1
ATOM 2306 N N . PRO A 1 292 ? -10.498 -19.542 7.066 1.00 94.56 292 PRO A N 1
ATOM 2307 C CA . PRO A 1 292 ? -11.392 -18.934 8.049 1.00 94.56 292 PRO A CA 1
ATOM 2308 C C . PRO A 1 292 ? -12.319 -17.878 7.429 1.00 94.56 292 PRO A C 1
ATOM 2310 O O . PRO A 1 292 ? -13.505 -17.835 7.750 1.00 94.56 292 PRO A O 1
ATOM 2313 N N . ILE A 1 293 ? -11.809 -17.076 6.487 1.00 94.88 293 ILE A N 1
ATOM 2314 C CA . ILE A 1 293 ? -12.600 -16.071 5.764 1.00 94.88 293 ILE A CA 1
ATOM 2315 C C . ILE A 1 293 ? -13.583 -16.738 4.805 1.00 94.88 293 ILE A C 1
ATOM 2317 O O . ILE A 1 293 ? -14.758 -16.380 4.803 1.00 94.88 293 ILE A O 1
ATOM 2321 N N . LEU A 1 294 ? -13.145 -17.744 4.041 1.00 96.62 294 LEU A N 1
ATOM 2322 C CA . LEU A 1 294 ? -14.041 -18.499 3.159 1.00 96.62 294 LEU A CA 1
ATOM 2323 C C . LEU A 1 294 ? -15.167 -19.192 3.936 1.00 96.62 294 LEU A C 1
ATOM 2325 O O . LEU A 1 294 ? -16.298 -19.250 3.458 1.00 96.62 294 LEU A O 1
ATOM 2329 N N . HIS A 1 295 ? -14.881 -19.689 5.139 1.00 96.69 295 HIS A N 1
ATOM 2330 C CA . HIS A 1 295 ? -15.880 -20.286 6.016 1.00 96.69 295 HIS A CA 1
ATOM 2331 C C . HIS A 1 295 ? -16.857 -19.240 6.563 1.00 96.69 295 HIS A C 1
ATOM 2333 O O . HIS A 1 295 ? -18.067 -19.447 6.518 1.00 96.69 295 HIS A O 1
ATOM 2339 N N . ALA A 1 296 ? -16.357 -18.084 7.012 1.00 96.31 296 ALA A N 1
ATOM 2340 C CA . ALA A 1 296 ? -17.195 -16.973 7.463 1.00 96.31 296 ALA A CA 1
ATOM 2341 C C . ALA A 1 296 ? -18.103 -16.421 6.344 1.00 96.31 296 ALA A C 1
ATOM 2343 O O . ALA A 1 296 ? -19.227 -16.005 6.620 1.00 96.31 296 ALA A O 1
ATOM 2344 N N . LEU A 1 297 ? -17.644 -16.478 5.089 1.00 96.31 297 LEU A N 1
ATOM 2345 C CA . LEU A 1 297 ? -18.417 -16.167 3.880 1.00 96.31 297 LEU A CA 1
ATOM 2346 C C . LEU A 1 297 ? -19.420 -17.264 3.478 1.00 96.31 297 LEU A C 1
ATOM 2348 O O . LEU A 1 297 ? -20.215 -17.050 2.566 1.00 96.31 297 LEU A O 1
ATOM 2352 N N . GLY A 1 298 ? -19.390 -18.431 4.128 1.00 95.44 298 GLY A N 1
ATOM 2353 C CA . GLY A 1 298 ? -20.260 -19.566 3.816 1.00 95.44 298 GLY A CA 1
ATOM 2354 C C . GLY A 1 298 ? -19.857 -20.358 2.568 1.00 95.44 298 GLY A C 1
ATOM 2355 O O . GLY A 1 298 ? -20.673 -21.112 2.049 1.00 95.44 298 GLY A O 1
ATOM 2356 N N . VAL A 1 299 ? -18.625 -20.187 2.074 1.00 94.81 299 VAL A N 1
ATOM 2357 C CA . VAL A 1 299 ? -18.105 -20.911 0.903 1.00 94.81 299 VAL A CA 1
ATOM 2358 C C . VAL A 1 299 ? -17.415 -22.213 1.299 1.00 94.81 299 VAL A C 1
ATOM 2360 O O . VAL A 1 299 ? -17.634 -23.240 0.661 1.00 94.81 299 VAL A O 1
ATOM 2363 N N . ALA A 1 300 ? -16.555 -22.163 2.320 1.00 95.44 300 ALA A N 1
ATOM 2364 C CA . ALA A 1 300 ? -15.888 -23.350 2.841 1.00 95.44 300 ALA A CA 1
ATOM 2365 C C . ALA A 1 300 ? -16.737 -23.979 3.949 1.00 95.44 300 ALA A C 1
ATOM 2367 O O . ALA A 1 300 ? -17.167 -23.292 4.881 1.00 95.44 300 ALA A O 1
ATOM 2368 N N . ASP A 1 301 ? -16.914 -25.298 3.909 1.00 94.88 301 ASP A N 1
ATOM 2369 C CA . ASP A 1 301 ? -17.685 -26.028 4.922 1.00 94.88 301 ASP A CA 1
ATOM 2370 C C . ASP A 1 301 ? -17.015 -25.942 6.302 1.00 94.88 301 ASP A C 1
ATOM 2372 O O . ASP A 1 301 ? -17.663 -26.073 7.345 1.00 94.88 301 ASP A O 1
ATOM 2376 N N . ARG A 1 302 ? -15.689 -25.747 6.321 1.00 95.00 302 ARG A N 1
ATOM 2377 C CA . ARG A 1 302 ? -14.869 -25.714 7.531 1.00 95.00 302 ARG A CA 1
ATOM 2378 C C . ARG A 1 302 ? -13.751 -24.670 7.462 1.00 95.00 302 ARG A C 1
ATOM 2380 O O . ARG A 1 302 ? -13.205 -24.434 6.389 1.00 95.00 302 ARG A O 1
ATOM 2387 N N . PRO A 1 303 ? -13.325 -24.118 8.615 1.00 94.06 303 PRO A N 1
ATOM 2388 C CA . PRO A 1 303 ? -12.267 -23.105 8.665 1.00 94.06 303 PRO A CA 1
ATOM 2389 C C . PRO A 1 303 ? -10.841 -23.685 8.624 1.00 94.06 303 PRO A C 1
ATOM 2391 O O . PRO A 1 303 ? -9.880 -22.931 8.520 1.00 94.06 303 PRO A O 1
ATOM 2394 N N . ASP A 1 304 ? -10.675 -25.007 8.751 1.00 94.75 304 ASP A N 1
ATOM 2395 C CA . ASP A 1 304 ? -9.376 -25.674 8.924 1.00 94.75 304 ASP A CA 1
ATOM 2396 C C . ASP A 1 304 ? -8.997 -26.634 7.788 1.00 94.75 304 ASP A C 1
ATOM 2398 O O . ASP A 1 304 ? -7.844 -27.050 7.696 1.00 94.75 304 ASP A O 1
ATOM 2402 N N . ARG A 1 305 ? -9.943 -27.007 6.925 1.00 95.94 305 ARG A N 1
ATOM 2403 C CA . ARG A 1 305 ? -9.721 -27.935 5.810 1.00 95.94 305 ARG A CA 1
ATOM 2404 C C . ARG A 1 305 ? -10.746 -27.736 4.712 1.00 95.94 305 ARG A C 1
ATOM 2406 O O . ARG A 1 305 ? -11.856 -27.298 4.989 1.00 95.94 305 ARG A O 1
ATOM 2413 N N . VAL A 1 306 ? -10.378 -28.130 3.501 1.00 97.62 306 VAL A N 1
ATOM 2414 C CA . VAL A 1 306 ? -11.182 -27.915 2.300 1.00 97.62 306 VAL A CA 1
ATOM 2415 C C . VAL A 1 306 ? -10.969 -29.035 1.289 1.00 97.62 306 VAL A C 1
ATOM 2417 O O . VAL A 1 306 ? -9.905 -29.665 1.263 1.00 97.62 306 VAL A O 1
ATOM 2420 N N . ARG A 1 307 ? -11.956 -29.263 0.426 1.00 98.00 307 ARG A N 1
ATOM 2421 C CA . ARG A 1 307 ? -11.839 -30.119 -0.752 1.00 98.00 307 ARG A CA 1
ATOM 2422 C C . ARG A 1 307 ? -11.741 -29.255 -2.004 1.00 98.00 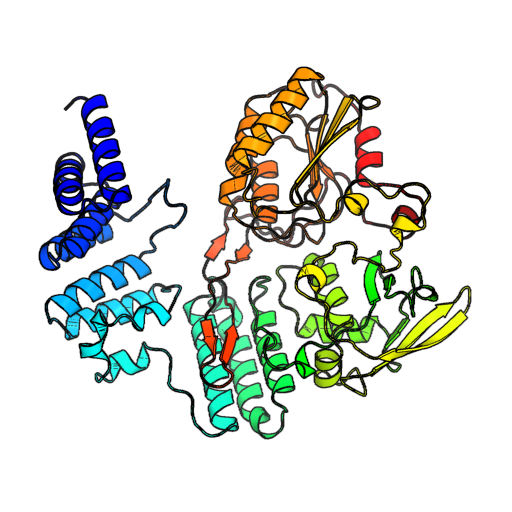307 ARG A C 1
ATOM 2424 O O . ARG A 1 307 ? -12.710 -28.616 -2.401 1.00 98.00 307 ARG A O 1
ATOM 2431 N N . LEU A 1 308 ? -10.580 -29.270 -2.644 1.00 98.25 308 LEU A N 1
ATOM 2432 C CA . LEU A 1 308 ? -10.366 -28.621 -3.932 1.00 98.25 308 LEU A CA 1
ATOM 2433 C C . LEU A 1 308 ? -10.667 -29.591 -5.070 1.00 98.25 308 LEU A C 1
ATOM 2435 O O . LEU A 1 308 ? -10.338 -30.775 -4.988 1.00 98.25 308 LEU A O 1
ATOM 2439 N N . GLU A 1 309 ? -11.227 -29.078 -6.154 1.00 98.38 309 GLU A N 1
ATOM 2440 C CA . GLU A 1 309 ? -11.194 -29.742 -7.452 1.00 98.38 309 GLU A CA 1
ATOM 2441 C C . GLU A 1 309 ? -10.130 -29.073 -8.314 1.00 98.38 309 GLU A C 1
ATOM 2443 O O . GLU A 1 309 ? -10.162 -27.857 -8.517 1.00 98.38 309 GLU A O 1
ATOM 2448 N N . VAL A 1 310 ? -9.179 -29.862 -8.809 1.00 98.12 310 VAL A N 1
ATOM 2449 C CA . VAL A 1 310 ? -8.081 -29.372 -9.649 1.00 98.12 310 VAL A CA 1
ATOM 2450 C C . VAL A 1 310 ? -8.073 -30.073 -10.999 1.00 98.12 310 VAL A C 1
ATOM 2452 O O . VAL A 1 310 ? -8.409 -31.257 -11.092 1.00 98.12 310 VAL A O 1
ATOM 2455 N N . GLY A 1 311 ? -7.667 -29.355 -12.045 1.00 96.12 311 GLY A N 1
ATOM 2456 C CA . GLY A 1 311 ? -7.520 -29.914 -13.387 1.00 96.12 311 GLY A CA 1
ATOM 2457 C C . GLY A 1 311 ? -6.474 -31.034 -13.434 1.00 96.12 311 GLY A C 1
ATOM 2458 O O . GLY A 1 311 ? -5.377 -30.905 -12.885 1.00 96.12 311 GLY A O 1
ATOM 2459 N N . ASP A 1 312 ? -6.794 -32.132 -14.118 1.00 87.06 312 ASP A N 1
ATOM 2460 C CA . ASP A 1 312 ? -5.913 -33.282 -14.322 1.00 87.06 312 ASP A CA 1
ATOM 2461 C C . ASP A 1 312 ? -5.949 -33.799 -15.772 1.00 87.06 312 ASP A C 1
ATOM 2463 O O . ASP A 1 312 ? -6.631 -34.767 -16.114 1.00 87.06 312 ASP A O 1
ATOM 2467 N N . GLY A 1 313 ? -5.217 -33.115 -16.661 1.00 81.25 313 GLY A N 1
ATOM 2468 C CA . GLY A 1 313 ? -5.229 -33.411 -18.096 1.00 81.25 313 GLY A CA 1
ATOM 2469 C C . GLY A 1 313 ? -6.597 -33.081 -18.714 1.00 81.25 313 GLY A C 1
ATOM 2470 O O . GLY A 1 313 ? -7.032 -31.941 -18.583 1.00 81.25 313 GLY A O 1
ATOM 2471 N N . PRO A 1 314 ? -7.286 -34.029 -19.384 1.00 82.06 314 PRO A N 1
ATOM 2472 C CA . PRO A 1 314 ? -8.644 -33.808 -19.885 1.00 82.06 314 PRO A CA 1
ATOM 2473 C C . PRO A 1 314 ? -9.729 -33.901 -18.793 1.00 82.06 314 PRO A C 1
ATOM 2475 O O . PRO A 1 314 ? -10.899 -33.686 -19.100 1.00 82.06 314 PRO A O 1
ATOM 2478 N N . GLY A 1 315 ? -9.377 -34.283 -17.558 1.00 91.06 315 GLY A N 1
ATOM 2479 C CA . GLY A 1 315 ? -10.314 -34.446 -16.443 1.00 91.06 315 GLY A CA 1
ATOM 2480 C C . GLY A 1 315 ? -10.009 -33.531 -15.258 1.00 91.06 315 GLY A C 1
ATOM 2481 O O . GLY A 1 315 ? -9.238 -32.580 -15.365 1.00 91.06 315 GLY A O 1
ATOM 2482 N N . SER A 1 316 ? -10.601 -33.843 -14.108 1.00 96.25 316 SER A N 1
ATOM 2483 C CA . SER A 1 316 ? -10.331 -33.205 -12.820 1.00 96.25 316 SER A CA 1
ATOM 2484 C C . SER A 1 316 ? -10.159 -34.265 -11.732 1.00 96.25 316 SER A C 1
ATOM 2486 O O . SER A 1 316 ? -10.560 -35.423 -11.894 1.00 96.25 316 SER A O 1
ATOM 2488 N N . ARG A 1 317 ? -9.557 -33.883 -10.605 1.00 96.75 317 ARG A N 1
ATOM 2489 C CA . ARG A 1 317 ? -9.502 -34.718 -9.401 1.00 96.75 317 ARG A CA 1
ATOM 2490 C C . ARG A 1 317 ? -9.783 -33.900 -8.150 1.00 96.75 317 ARG A C 1
ATOM 2492 O O . ARG A 1 317 ? -9.469 -32.714 -8.085 1.00 96.75 317 ARG A O 1
ATOM 2499 N N . LEU A 1 318 ? -10.325 -34.574 -7.141 1.00 97.94 318 LEU A N 1
ATOM 2500 C CA . LEU A 1 318 ? -10.579 -33.992 -5.828 1.00 97.94 318 LEU A CA 1
ATOM 2501 C C . LEU A 1 318 ? -9.367 -34.185 -4.914 1.00 97.94 318 LEU A C 1
ATOM 2503 O O . LEU A 1 318 ? -8.807 -35.280 -4.836 1.00 97.94 318 LEU A O 1
ATOM 2507 N N . VAL A 1 319 ? -8.988 -33.127 -4.203 1.00 97.69 319 VAL A N 1
ATOM 2508 C CA . VAL A 1 319 ? -7.845 -33.096 -3.288 1.00 97.69 319 VAL A CA 1
ATOM 2509 C C . VAL A 1 319 ? -8.281 -32.446 -1.986 1.00 97.69 319 VAL A C 1
ATOM 2511 O O . VAL A 1 319 ? -8.851 -31.361 -1.993 1.00 97.69 319 VAL A O 1
ATOM 2514 N N . ASN A 1 320 ? -8.013 -33.101 -0.860 1.00 97.69 320 ASN A N 1
ATOM 2515 C CA . ASN A 1 320 ? -8.257 -32.505 0.449 1.00 97.69 320 ASN A CA 1
ATOM 2516 C C . ASN A 1 320 ? -6.986 -31.799 0.919 1.00 97.69 320 ASN A C 1
ATOM 2518 O O . ASN A 1 320 ? -5.922 -32.418 0.939 1.00 97.69 320 ASN A O 1
ATOM 2522 N N . LEU A 1 321 ? -7.110 -30.539 1.324 1.00 97.19 321 LEU A N 1
ATOM 2523 C CA . LEU A 1 321 ? -6.034 -29.788 1.961 1.00 97.19 321 LEU A CA 1
ATOM 2524 C C . LEU A 1 321 ? -6.461 -29.332 3.352 1.00 97.19 321 LEU A C 1
ATOM 2526 O O . LEU A 1 321 ? -7.631 -29.039 3.601 1.00 97.19 321 LEU A O 1
ATOM 2530 N N . THR A 1 322 ? -5.481 -29.251 4.241 1.00 96.38 322 THR A N 1
ATOM 2531 C CA . THR A 1 322 ? -5.624 -28.683 5.582 1.00 96.38 322 THR A CA 1
ATOM 2532 C C . THR A 1 322 ? -4.916 -27.338 5.584 1.00 96.38 322 THR A C 1
ATOM 2534 O O . THR A 1 322 ? -3.805 -27.232 5.064 1.00 96.38 322 THR A O 1
ATOM 2537 N N . ALA A 1 323 ? -5.555 -26.311 6.137 1.00 93.00 323 ALA A N 1
ATOM 2538 C CA . ALA A 1 323 ? -4.908 -25.020 6.297 1.00 93.00 323 ALA A CA 1
ATOM 2539 C C . ALA A 1 323 ? -3.832 -25.097 7.383 1.00 93.00 323 ALA A C 1
ATOM 2541 O O . ALA A 1 323 ? -3.994 -25.775 8.400 1.00 93.00 323 ALA A O 1
ATOM 2542 N N . VAL A 1 324 ? -2.735 -24.393 7.146 1.00 91.12 324 VAL A N 1
ATOM 2543 C CA . VAL A 1 324 ? -1.572 -24.331 8.028 1.00 91.12 324 VAL A CA 1
ATOM 2544 C C . VAL A 1 324 ? -1.434 -22.929 8.595 1.00 91.12 324 VAL A C 1
ATOM 2546 O O . VAL A 1 324 ? -1.959 -21.963 8.031 1.00 91.12 324 VAL A O 1
ATOM 2549 N N . ASP A 1 325 ? -0.706 -22.815 9.700 1.00 86.25 325 ASP A N 1
ATOM 2550 C CA . ASP A 1 325 ? -0.292 -21.508 10.183 1.00 86.25 325 ASP A CA 1
ATOM 2551 C C . ASP A 1 325 ? 0.733 -20.921 9.199 1.00 86.25 325 ASP A C 1
ATOM 2553 O O . ASP A 1 325 ? 1.649 -21.628 8.754 1.00 86.25 325 ASP A O 1
ATOM 2557 N N . PRO A 1 326 ? 0.588 -19.645 8.818 1.00 77.50 326 PRO A N 1
ATOM 2558 C CA . PRO A 1 326 ? 1.509 -19.012 7.896 1.00 77.50 326 PRO A CA 1
ATOM 2559 C C . PRO A 1 326 ? 2.917 -18.959 8.527 1.00 77.50 326 PRO A C 1
ATOM 2561 O O . PRO A 1 326 ? 3.067 -18.445 9.635 1.00 77.50 326 PRO A O 1
ATOM 2564 N N . PRO A 1 327 ? 3.980 -19.431 7.846 1.00 63.84 327 PRO A N 1
ATOM 2565 C CA . PRO A 1 327 ? 5.348 -19.533 8.360 1.00 63.84 327 PRO A CA 1
ATOM 2566 C C . PRO A 1 327 ? 6.073 -18.174 8.506 1.00 63.84 327 PRO A C 1
ATOM 2568 O O . PRO A 1 327 ? 7.300 -18.117 8.441 1.00 63.84 327 PRO A O 1
ATOM 2571 N N . GLY A 1 328 ? 5.338 -17.073 8.700 1.00 65.50 328 GLY A N 1
ATOM 2572 C CA . GLY A 1 328 ? 5.864 -15.730 8.967 1.00 65.50 328 GLY A CA 1
ATOM 2573 C C . GLY A 1 328 ? 5.531 -14.674 7.899 1.00 65.50 328 GLY A C 1
ATOM 2574 O O . GLY A 1 328 ? 4.768 -14.941 6.974 1.00 65.50 328 GLY A O 1
ATOM 2575 N N . PRO A 1 329 ? 6.124 -13.465 7.985 1.00 56.44 329 PRO A N 1
ATOM 2576 C CA . PRO A 1 329 ? 5.782 -12.313 7.133 1.00 56.44 329 PRO A CA 1
ATOM 2577 C C . PRO A 1 329 ? 5.968 -12.554 5.624 1.00 56.44 329 PRO A C 1
ATOM 2579 O O . PRO A 1 329 ? 5.186 -12.067 4.809 1.00 56.44 329 PRO A O 1
ATOM 2582 N N . ALA A 1 330 ? 6.943 -13.392 5.242 1.00 52.25 330 ALA A N 1
ATOM 2583 C CA . ALA A 1 330 ? 7.175 -13.842 3.860 1.00 52.25 330 ALA A CA 1
ATOM 2584 C C . ALA A 1 330 ? 5.965 -14.554 3.231 1.00 52.25 330 ALA A C 1
ATOM 2586 O O . ALA A 1 330 ? 5.874 -14.673 2.009 1.00 52.25 330 ALA A O 1
ATOM 2587 N N . TRP A 1 331 ? 5.015 -15.001 4.053 1.00 52.19 331 TRP A N 1
ATOM 2588 C CA . TRP A 1 331 ? 3.773 -15.606 3.609 1.00 52.19 331 TRP A CA 1
ATOM 2589 C C . TRP A 1 331 ? 2.803 -14.613 2.959 1.00 52.19 331 TRP A C 1
ATOM 2591 O O . TRP A 1 331 ? 2.090 -15.000 2.039 1.00 52.19 331 TRP A O 1
ATOM 2601 N N . GLY A 1 332 ? 2.815 -13.334 3.337 1.00 54.72 332 GLY A N 1
ATOM 2602 C CA . GLY A 1 332 ? 2.057 -12.292 2.629 1.00 54.72 332 GLY A CA 1
ATOM 2603 C C . GLY A 1 332 ? 2.750 -11.821 1.347 1.00 54.72 332 GLY A C 1
ATOM 2604 O O . GLY A 1 332 ? 2.112 -11.336 0.418 1.00 54.72 332 GLY A O 1
ATOM 2605 N N . HIS A 1 333 ? 4.068 -12.006 1.265 1.00 56.78 333 HIS A N 1
ATOM 2606 C CA . HIS A 1 333 ? 4.851 -11.581 0.115 1.00 56.78 333 HIS A CA 1
ATOM 2607 C C . HIS A 1 333 ? 4.791 -12.596 -1.034 1.00 56.78 333 HIS A C 1
ATOM 2609 O O . HIS A 1 333 ? 4.682 -13.807 -0.841 1.00 56.78 333 HIS A O 1
ATOM 2615 N N . ARG A 1 334 ? 4.914 -12.100 -2.268 1.00 65.94 334 ARG A N 1
ATOM 2616 C CA . ARG A 1 334 ? 4.834 -12.891 -3.513 1.00 65.94 334 ARG A CA 1
ATOM 2617 C C . ARG A 1 334 ? 6.110 -13.692 -3.795 1.00 65.94 334 ARG A C 1
ATOM 2619 O O . ARG A 1 334 ? 6.358 -14.092 -4.927 1.00 65.94 334 ARG A O 1
ATOM 2626 N N . HIS A 1 335 ? 6.948 -13.874 -2.779 1.00 69.81 335 HIS A N 1
ATOM 2627 C CA . HIS A 1 335 ? 8.277 -14.438 -2.919 1.00 69.81 335 HIS A CA 1
ATOM 2628 C C . HIS A 1 335 ? 8.264 -15.963 -2.939 1.00 69.81 335 HIS A C 1
ATOM 2630 O O . HIS A 1 335 ? 7.341 -16.621 -2.449 1.00 69.81 335 HIS A O 1
ATOM 2636 N N . ARG A 1 336 ? 9.352 -16.518 -3.472 1.00 76.81 336 ARG A N 1
ATOM 2637 C CA . ARG A 1 336 ? 9.689 -17.932 -3.353 1.00 76.81 336 ARG A CA 1
ATOM 2638 C C . ARG A 1 336 ? 9.807 -18.304 -1.873 1.00 76.81 336 ARG A C 1
ATOM 2640 O O . ARG A 1 336 ? 10.615 -17.726 -1.150 1.00 76.81 336 ARG A O 1
ATOM 2647 N N . LEU A 1 337 ? 9.011 -19.273 -1.429 1.00 82.81 337 LEU A N 1
ATOM 2648 C CA . LEU A 1 337 ? 9.097 -19.801 -0.069 1.00 82.81 337 LEU A CA 1
ATOM 2649 C C . LEU A 1 337 ? 10.167 -20.905 -0.014 1.00 82.81 337 LEU A C 1
ATOM 2651 O O . LEU A 1 337 ? 10.160 -21.792 -0.870 1.00 82.81 337 LEU A O 1
ATOM 2655 N N . PRO A 1 338 ? 11.096 -20.884 0.960 1.00 83.94 338 PRO A N 1
ATOM 2656 C CA . PRO A 1 338 ? 12.107 -21.927 1.088 1.00 83.94 338 PRO A CA 1
ATOM 2657 C C . PRO A 1 338 ? 11.492 -23.330 1.185 1.00 83.94 338 PRO A C 1
ATOM 2659 O O . PRO A 1 338 ? 10.582 -23.571 1.974 1.00 83.94 338 PRO A O 1
ATOM 2662 N N . GLY A 1 339 ? 12.005 -24.258 0.376 1.00 87.56 339 GLY A N 1
ATOM 2663 C CA . GLY A 1 339 ? 11.567 -25.657 0.347 1.00 87.56 339 GLY A CA 1
ATOM 2664 C C . GLY A 1 339 ? 10.271 -25.921 -0.421 1.00 87.56 339 GLY A C 1
ATOM 2665 O O . GLY A 1 339 ? 9.978 -27.080 -0.685 1.00 87.56 339 GLY A O 1
ATOM 2666 N N . TRP A 1 340 ? 9.516 -24.895 -0.811 1.00 91.56 340 TRP A N 1
ATOM 2667 C CA . TRP A 1 340 ? 8.306 -25.070 -1.611 1.00 91.56 340 TRP A CA 1
ATOM 2668 C C . TRP A 1 340 ? 8.638 -25.369 -3.069 1.00 91.56 340 TRP A C 1
ATOM 2670 O O . TRP A 1 340 ? 9.602 -24.832 -3.617 1.00 91.56 340 TRP A O 1
ATOM 2680 N N . ASP A 1 341 ? 7.802 -26.188 -3.703 1.00 93.56 341 ASP A N 1
ATOM 2681 C CA . ASP A 1 341 ? 7.840 -26.348 -5.152 1.00 93.56 341 ASP A CA 1
ATOM 2682 C C . ASP A 1 341 ? 7.187 -25.118 -5.785 1.00 93.56 341 ASP A C 1
ATOM 2684 O O . ASP A 1 341 ? 6.107 -24.689 -5.369 1.00 93.56 341 ASP A O 1
ATOM 2688 N N . TRP A 1 342 ? 7.862 -24.523 -6.759 1.00 92.12 342 TRP A N 1
ATOM 2689 C CA . TRP A 1 342 ? 7.492 -23.252 -7.357 1.00 92.12 342 TRP A CA 1
ATOM 2690 C C . TRP A 1 342 ? 7.544 -23.386 -8.874 1.00 92.12 342 TRP A C 1
ATOM 2692 O O . TRP A 1 342 ? 8.551 -23.802 -9.440 1.00 92.12 342 TRP A O 1
ATOM 2702 N N . LEU A 1 343 ? 6.438 -23.050 -9.539 1.00 92.38 343 LEU A N 1
ATOM 2703 C CA . LEU A 1 343 ? 6.233 -23.318 -10.962 1.00 92.38 343 LEU A CA 1
ATOM 2704 C C . LEU A 1 343 ? 7.384 -22.814 -11.858 1.00 92.38 343 LEU A C 1
ATOM 2706 O O . LEU A 1 343 ? 7.820 -23.591 -12.707 1.00 92.38 343 LEU A O 1
ATOM 2710 N N . PRO A 1 344 ? 7.923 -21.593 -11.669 1.00 90.69 344 PRO A N 1
ATOM 2711 C CA . PRO A 1 344 ? 9.049 -21.098 -12.460 1.00 90.69 344 PRO A CA 1
ATOM 2712 C C . PRO A 1 344 ? 10.343 -21.915 -12.325 1.00 90.69 344 PRO A C 1
ATOM 2714 O O . PRO A 1 344 ? 11.111 -21.969 -13.282 1.00 90.69 344 PRO A O 1
ATOM 2717 N N . ASP A 1 345 ? 10.573 -22.600 -11.197 1.00 89.69 345 ASP A N 1
ATOM 2718 C CA . ASP A 1 345 ? 11.755 -23.462 -10.999 1.00 89.69 345 ASP A CA 1
ATOM 2719 C C . ASP A 1 345 ? 11.661 -24.781 -11.789 1.00 89.69 345 ASP A C 1
ATOM 2721 O O . ASP A 1 345 ? 12.649 -25.506 -11.911 1.00 89.69 345 ASP A O 1
ATOM 2725 N N . ARG A 1 346 ? 10.481 -25.118 -12.332 1.00 88.75 346 ARG A N 1
ATOM 2726 C CA . ARG A 1 346 ? 10.291 -26.308 -13.180 1.00 88.75 346 ARG A CA 1
ATOM 2727 C C . ARG A 1 346 ? 10.703 -26.074 -14.632 1.00 88.75 346 ARG A C 1
ATOM 2729 O O . ARG A 1 346 ? 10.874 -27.040 -15.377 1.00 88.75 346 ARG A O 1
ATOM 2736 N N . GLY A 1 347 ? 10.827 -24.811 -15.038 1.00 82.75 347 GLY A N 1
ATOM 2737 C CA . GLY A 1 347 ? 11.377 -24.424 -16.330 1.00 82.75 347 GLY A CA 1
ATOM 2738 C C . GLY A 1 347 ? 12.909 -24.485 -16.339 1.00 82.75 347 GLY A C 1
ATOM 2739 O O . GLY A 1 347 ? 13.539 -24.513 -15.284 1.00 82.75 347 GLY A O 1
ATOM 2740 N N . PRO A 1 348 ? 13.547 -24.490 -17.524 1.00 80.81 348 PRO A N 1
ATOM 2741 C CA . PRO A 1 348 ? 15.004 -24.542 -17.617 1.00 80.81 348 PRO A CA 1
ATOM 2742 C C . PRO A 1 348 ? 15.679 -23.272 -17.079 1.00 80.81 348 PRO A C 1
ATOM 2744 O O . PRO A 1 348 ? 16.778 -23.368 -16.548 1.00 80.81 348 PRO A O 1
ATOM 2747 N N . ASN A 1 349 ? 15.035 -22.105 -17.223 1.00 85.50 349 ASN A N 1
ATOM 2748 C CA . ASN A 1 349 ? 15.524 -20.808 -16.753 1.00 85.50 349 ASN A CA 1
ATOM 2749 C C . ASN A 1 349 ? 14.329 -19.912 -16.371 1.00 85.50 349 ASN A C 1
ATOM 2751 O O . ASN A 1 349 ? 13.657 -19.418 -17.277 1.00 85.50 349 ASN A O 1
ATOM 2755 N N . PRO A 1 350 ? 14.027 -19.680 -15.082 1.00 87.31 350 PRO A N 1
ATOM 2756 C CA . PRO A 1 350 ? 12.968 -18.747 -14.705 1.00 87.31 350 PRO A CA 1
ATOM 2757 C C . PRO A 1 350 ? 13.293 -17.316 -15.179 1.00 87.31 350 PRO A C 1
ATOM 2759 O O . PRO A 1 350 ? 14.455 -16.903 -15.106 1.00 87.31 350 PRO A O 1
ATOM 2762 N N . PRO A 1 351 ? 12.295 -16.521 -15.617 1.00 90.31 351 PRO A N 1
ATOM 2763 C CA . PRO A 1 351 ? 12.494 -15.115 -15.958 1.00 90.31 351 PRO A CA 1
ATOM 2764 C C . PRO A 1 351 ? 13.080 -14.326 -14.786 1.00 90.31 351 PRO A C 1
ATOM 2766 O O . PRO A 1 351 ? 12.705 -14.560 -13.634 1.00 90.31 351 PRO A O 1
ATOM 2769 N N . ALA A 1 352 ? 13.944 -13.344 -15.063 1.00 92.44 352 ALA A N 1
ATOM 2770 C CA . ALA A 1 352 ? 14.650 -12.587 -14.024 1.00 92.44 352 ALA A CA 1
ATOM 2771 C C . ALA A 1 352 ? 13.699 -11.939 -12.998 1.00 92.44 352 ALA A C 1
ATOM 2773 O O . ALA A 1 352 ? 13.955 -12.006 -11.796 1.00 92.44 352 ALA A O 1
ATOM 2774 N N . HIS A 1 353 ? 12.559 -11.399 -13.453 1.00 93.06 353 HIS A N 1
ATOM 2775 C CA . HIS A 1 353 ? 11.551 -10.794 -12.574 1.00 93.06 353 HIS A CA 1
ATOM 2776 C C . HIS A 1 353 ? 10.914 -11.789 -11.591 1.00 93.06 353 HIS A C 1
ATOM 2778 O O . HIS A 1 353 ? 10.453 -11.383 -10.528 1.00 93.06 353 HIS A O 1
ATOM 2784 N N . LEU A 1 354 ? 10.865 -13.081 -11.932 1.00 92.19 354 LEU A N 1
ATOM 2785 C CA . LEU A 1 354 ? 10.413 -14.138 -11.028 1.00 92.19 354 LEU A CA 1
ATOM 2786 C C . LEU A 1 354 ? 11.577 -14.599 -10.160 1.00 92.19 354 LEU A C 1
ATOM 2788 O O . LEU A 1 354 ? 11.451 -14.615 -8.939 1.00 92.19 354 LEU A O 1
ATOM 2792 N N . ALA A 1 355 ? 12.714 -14.949 -10.765 1.00 90.81 355 ALA A N 1
ATOM 2793 C CA . ALA A 1 355 ? 13.873 -15.492 -10.054 1.00 90.81 355 ALA A CA 1
ATOM 2794 C C . ALA A 1 355 ? 14.356 -14.576 -8.913 1.00 90.81 355 ALA A C 1
ATOM 2796 O O . ALA A 1 355 ? 14.803 -15.059 -7.875 1.00 90.81 355 ALA A O 1
ATOM 2797 N N . ARG A 1 356 ? 14.218 -13.258 -9.099 1.00 92.25 356 ARG A N 1
ATOM 2798 C CA . ARG A 1 356 ? 14.647 -12.205 -8.169 1.00 92.25 356 ARG A CA 1
ATOM 2799 C C . ARG A 1 356 ? 13.476 -11.465 -7.522 1.00 92.25 356 ARG A C 1
ATOM 2801 O O . ARG A 1 356 ? 13.637 -10.355 -7.026 1.00 92.25 356 ARG A O 1
ATOM 2808 N N . ILE A 1 357 ? 12.279 -12.059 -7.509 1.00 89.12 357 ILE A N 1
ATOM 2809 C CA . ILE A 1 357 ? 11.073 -11.431 -6.939 1.00 89.12 357 ILE A CA 1
ATOM 2810 C C . ILE A 1 357 ? 11.228 -11.101 -5.444 1.00 89.12 357 ILE A C 1
ATOM 2812 O O . ILE A 1 357 ? 10.517 -10.245 -4.935 1.00 89.12 357 ILE A O 1
ATOM 2816 N N . GLY A 1 358 ? 12.120 -11.816 -4.743 1.00 88.19 358 GLY A N 1
ATOM 2817 C CA . GLY A 1 358 ? 12.466 -11.635 -3.326 1.00 88.19 358 GLY A CA 1
ATOM 2818 C C . GLY A 1 358 ? 13.329 -10.415 -3.020 1.00 88.19 358 GLY A C 1
ATOM 2819 O O . GLY A 1 358 ? 13.380 -9.982 -1.875 1.00 88.19 358 GLY A O 1
ATOM 2820 N N . GLU A 1 359 ? 14.013 -9.876 -4.023 1.00 92.19 359 GLU A N 1
ATOM 2821 C CA . GLU A 1 359 ? 14.908 -8.735 -3.862 1.00 92.19 359 GLU A CA 1
ATOM 2822 C C . GLU A 1 359 ? 14.101 -7.440 -3.980 1.00 92.19 359 GLU A C 1
ATOM 2824 O O . GLU A 1 359 ? 13.304 -7.300 -4.911 1.00 92.19 359 GLU A O 1
ATOM 2829 N N . ARG A 1 360 ? 14.300 -6.479 -3.065 1.00 93.44 360 ARG A N 1
ATOM 2830 C CA . ARG A 1 360 ? 13.579 -5.193 -3.101 1.00 93.44 360 ARG A CA 1
ATOM 2831 C C . ARG A 1 360 ? 13.908 -4.384 -4.350 1.00 93.44 360 ARG A C 1
ATOM 2833 O O . ARG A 1 360 ? 13.015 -3.782 -4.946 1.00 93.44 360 ARG A O 1
ATOM 2840 N N . TYR A 1 361 ? 15.167 -4.401 -4.766 1.00 95.94 361 TYR A N 1
ATOM 2841 C CA . TYR A 1 361 ? 15.621 -3.808 -6.015 1.00 95.94 361 TYR A CA 1
ATOM 2842 C C . TYR A 1 361 ? 16.907 -4.465 -6.497 1.00 95.94 361 TYR A C 1
ATOM 2844 O O . TYR A 1 361 ? 17.734 -4.909 -5.705 1.00 95.94 361 TYR A O 1
ATOM 2852 N N . TRP A 1 362 ? 17.063 -4.527 -7.815 1.00 97.44 362 TRP A N 1
ATOM 2853 C CA . TRP A 1 362 ? 18.225 -5.116 -8.461 1.00 97.44 362 TRP A CA 1
ATOM 2854 C C . TRP A 1 362 ? 18.362 -4.653 -9.903 1.00 97.44 362 TRP A C 1
ATOM 2856 O O . TRP A 1 362 ? 17.363 -4.382 -10.553 1.00 97.44 362 TRP A O 1
ATOM 2866 N N . PHE A 1 363 ? 19.572 -4.654 -10.462 1.00 98.31 363 PHE A N 1
ATOM 2867 C CA . PHE A 1 363 ? 19.738 -4.498 -11.906 1.00 98.31 363 PHE A CA 1
ATOM 2868 C C . PHE A 1 363 ? 20.652 -5.558 -12.520 1.00 98.31 363 PHE A C 1
ATOM 2870 O O . PHE A 1 363 ? 21.450 -6.195 -11.829 1.00 98.31 363 PHE A O 1
ATOM 2877 N N . ALA A 1 364 ? 20.488 -5.781 -13.821 1.00 97.56 364 ALA A N 1
ATOM 2878 C CA . ALA A 1 364 ? 21.317 -6.661 -14.634 1.00 97.56 364 ALA A CA 1
ATOM 2879 C C . ALA A 1 364 ? 21.538 -6.047 -16.024 1.00 97.56 364 ALA A C 1
ATOM 2881 O O . ALA A 1 364 ? 20.645 -5.405 -16.573 1.00 97.56 364 ALA A O 1
ATOM 2882 N N . HIS A 1 365 ? 22.728 -6.252 -16.589 1.00 97.38 365 HIS A N 1
ATOM 2883 C CA . HIS A 1 365 ? 23.068 -5.814 -17.942 1.00 97.38 365 HIS A CA 1
ATOM 2884 C C . HIS A 1 365 ? 22.847 -6.956 -18.939 1.00 97.38 365 HIS A C 1
ATOM 2886 O O . HIS A 1 365 ? 23.478 -8.008 -18.834 1.00 97.38 365 HIS A O 1
ATOM 2892 N N . ASP A 1 366 ? 21.985 -6.722 -19.923 1.00 95.62 366 ASP A N 1
ATOM 2893 C CA . ASP A 1 366 ? 21.845 -7.538 -21.121 1.00 95.62 366 ASP A CA 1
ATOM 2894 C C . ASP A 1 366 ? 22.657 -6.912 -22.262 1.00 95.62 366 ASP A C 1
ATOM 2896 O O . ASP A 1 366 ? 22.190 -6.046 -23.008 1.00 95.62 366 ASP A O 1
ATOM 2900 N N . ALA A 1 367 ? 23.901 -7.373 -22.394 1.00 95.12 367 ALA A N 1
ATOM 2901 C CA . ALA A 1 367 ? 24.825 -6.895 -23.416 1.00 95.12 367 ALA A CA 1
ATOM 2902 C C . ALA A 1 367 ? 24.364 -7.214 -24.847 1.00 95.12 367 ALA A C 1
ATOM 2904 O O . ALA A 1 367 ? 24.728 -6.493 -25.773 1.00 95.12 367 ALA A O 1
ATOM 2905 N N . ALA A 1 368 ? 23.578 -8.279 -25.048 1.00 94.06 368 ALA A N 1
ATOM 2906 C CA . ALA A 1 368 ? 23.123 -8.668 -26.382 1.00 94.06 368 ALA A CA 1
ATOM 2907 C C . ALA A 1 368 ? 22.090 -7.678 -26.938 1.00 94.06 368 ALA A C 1
ATOM 2909 O O . ALA A 1 368 ? 22.028 -7.478 -28.151 1.00 94.06 368 ALA A O 1
ATOM 2910 N N . ASN A 1 369 ? 21.325 -7.038 -26.050 1.00 93.38 369 ASN A N 1
ATOM 2911 C CA . ASN A 1 369 ? 20.296 -6.056 -26.392 1.00 93.38 369 ASN A CA 1
ATOM 2912 C C . ASN A 1 369 ? 20.669 -4.615 -25.999 1.00 93.38 369 ASN A C 1
ATOM 2914 O O . ASN A 1 369 ? 19.827 -3.725 -26.119 1.00 93.38 369 ASN A O 1
ATOM 2918 N N . SER A 1 370 ? 21.911 -4.373 -25.547 1.00 95.31 370 SER A N 1
ATOM 2919 C CA . SER A 1 370 ? 22.391 -3.059 -25.078 1.00 95.31 370 SER A CA 1
ATOM 2920 C C . SER A 1 370 ? 21.445 -2.440 -24.036 1.00 95.31 370 SER A C 1
ATOM 2922 O O . SER A 1 370 ? 21.004 -1.292 -24.142 1.00 95.31 370 SER A O 1
ATOM 2924 N N . LEU A 1 371 ? 21.057 -3.242 -23.043 1.00 96.88 371 LEU A N 1
ATOM 2925 C CA . LEU A 1 371 ? 19.943 -2.942 -22.147 1.00 96.88 371 LEU A CA 1
ATOM 2926 C C . LEU A 1 371 ? 20.324 -3.176 -20.687 1.00 96.88 371 LEU A C 1
ATOM 2928 O O . LEU A 1 371 ? 20.951 -4.178 -20.355 1.00 96.88 371 LEU A O 1
ATOM 2932 N N . ILE A 1 372 ? 19.898 -2.289 -19.789 1.00 98.50 372 ILE A N 1
ATOM 2933 C CA . ILE A 1 372 ? 19.878 -2.572 -18.349 1.00 98.50 372 ILE A CA 1
ATOM 2934 C C . ILE A 1 372 ? 18.446 -2.865 -17.915 1.00 98.50 372 ILE A C 1
ATOM 2936 O O . ILE A 1 372 ? 17.542 -2.064 -18.145 1.00 98.50 372 ILE A O 1
ATOM 2940 N N . HIS A 1 373 ? 18.245 -4.009 -17.261 1.00 98.56 373 HIS A N 1
ATOM 2941 C CA . HIS A 1 373 ? 16.986 -4.369 -16.618 1.00 98.56 373 HIS A CA 1
ATOM 2942 C C . HIS A 1 373 ? 17.091 -4.082 -15.130 1.00 98.56 373 HIS A C 1
ATOM 2944 O O . HIS A 1 373 ? 17.863 -4.730 -14.430 1.00 98.56 373 HIS A O 1
ATOM 2950 N N . PHE A 1 374 ? 16.327 -3.102 -14.665 1.00 98.69 374 PHE A N 1
ATOM 2951 C CA . PHE A 1 374 ? 16.167 -2.739 -13.267 1.00 98.69 374 PHE A CA 1
ATOM 2952 C C . PHE A 1 374 ? 14.836 -3.301 -12.749 1.00 98.69 374 PHE A C 1
ATOM 2954 O O . PHE A 1 374 ? 13.770 -2.795 -13.090 1.00 98.69 374 PHE A O 1
ATOM 2961 N N . GLY A 1 375 ? 14.891 -4.337 -11.911 1.00 98.19 375 GLY A N 1
ATOM 2962 C CA . GLY A 1 375 ? 13.750 -4.778 -11.116 1.00 98.19 375 GLY A CA 1
ATOM 2963 C C . GL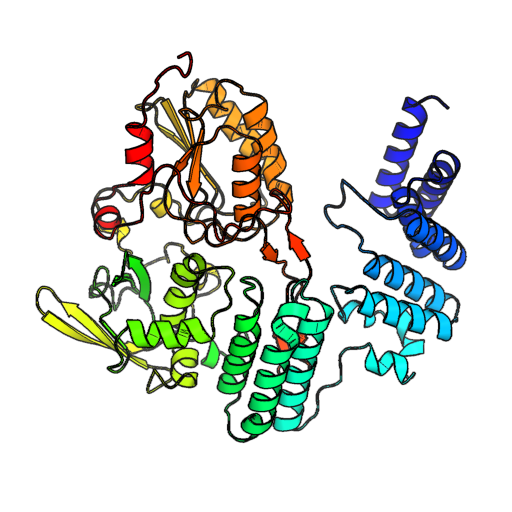Y A 1 375 ? 13.585 -3.886 -9.896 1.00 98.19 375 GLY A C 1
ATOM 2964 O O . GLY A 1 375 ? 14.446 -3.884 -9.020 1.00 98.19 375 GLY A O 1
ATOM 2965 N N . PHE A 1 376 ? 12.490 -3.133 -9.832 1.00 97.88 376 PHE A N 1
ATOM 2966 C CA . PHE A 1 376 ? 12.198 -2.213 -8.741 1.00 97.88 376 PHE A CA 1
ATOM 2967 C C . PHE A 1 376 ? 10.967 -2.720 -7.994 1.00 97.88 376 PHE A C 1
ATOM 2969 O O . PHE A 1 376 ? 9.865 -2.239 -8.228 1.00 97.88 376 PHE A O 1
ATOM 2976 N N . ASN A 1 377 ? 11.139 -3.720 -7.127 1.00 95.81 377 ASN A N 1
ATOM 2977 C CA . ASN A 1 377 ? 10.046 -4.464 -6.487 1.00 95.81 377 ASN A CA 1
ATOM 2978 C C . ASN A 1 377 ? 9.505 -3.811 -5.201 1.00 95.81 377 ASN A C 1
ATOM 2980 O O . ASN A 1 377 ? 8.485 -4.258 -4.681 1.00 95.81 377 ASN A O 1
ATOM 2984 N N . SER A 1 378 ? 10.171 -2.793 -4.649 1.00 94.62 378 SER A N 1
ATOM 2985 C CA . SER A 1 378 ? 9.721 -2.095 -3.439 1.00 94.62 378 SER A CA 1
ATOM 2986 C C . SER A 1 378 ? 10.319 -0.694 -3.333 1.00 94.62 378 SER A C 1
ATOM 2988 O O . SER A 1 378 ? 11.492 -0.501 -3.640 1.00 94.62 378 SER A O 1
ATOM 2990 N N . LEU A 1 379 ? 9.535 0.272 -2.844 1.00 94.69 379 LEU A N 1
ATOM 2991 C CA . LEU A 1 379 ? 10.015 1.590 -2.396 1.00 94.69 379 LEU A CA 1
ATOM 2992 C C . LEU A 1 379 ? 10.356 1.630 -0.897 1.00 94.69 379 LEU A C 1
ATOM 2994 O O . LEU A 1 379 ? 10.578 2.704 -0.335 1.00 94.69 379 LEU A O 1
ATOM 2998 N N . VAL A 1 380 ? 10.363 0.480 -0.225 1.00 92.50 380 VAL A N 1
ATOM 2999 C CA . VAL A 1 380 ? 10.971 0.341 1.101 1.00 92.50 380 VAL A CA 1
ATOM 3000 C C . VAL A 1 380 ? 12.470 0.137 0.904 1.00 92.50 380 VAL A C 1
ATOM 3002 O O . VAL A 1 380 ? 12.881 -0.755 0.169 1.00 92.50 380 VAL A O 1
ATOM 3005 N N . GLU A 1 381 ? 13.287 0.964 1.546 1.00 90.56 381 GLU A N 1
ATOM 3006 C CA . GLU A 1 381 ? 14.745 0.903 1.405 1.00 90.56 381 GLU A CA 1
ATOM 3007 C C . GLU A 1 381 ? 15.334 -0.303 2.151 1.00 90.56 381 GLU A C 1
ATOM 3009 O O . GLU A 1 381 ? 14.842 -0.711 3.212 1.00 90.56 381 GLU A O 1
ATOM 3014 N N . GLU A 1 382 ? 16.403 -0.870 1.600 1.00 90.44 382 GLU A N 1
ATOM 3015 C CA . GLU A 1 382 ? 17.326 -1.728 2.333 1.00 90.44 382 GLU A CA 1
ATOM 3016 C C . GLU A 1 382 ? 18.156 -0.880 3.300 1.00 90.44 382 GLU A C 1
ATOM 3018 O O . GLU A 1 382 ? 18.665 0.171 2.899 1.00 90.44 382 GLU A O 1
ATOM 3023 N N . PRO A 1 383 ? 18.329 -1.319 4.561 1.00 89.25 383 PRO A N 1
ATOM 3024 C CA . PRO A 1 383 ? 19.122 -0.577 5.540 1.00 89.25 383 PRO A CA 1
ATOM 3025 C C . PRO A 1 383 ? 20.558 -0.292 5.081 1.00 89.25 383 PRO A C 1
ATOM 3027 O O . PRO A 1 383 ? 21.095 0.769 5.389 1.00 89.25 383 PRO A O 1
ATOM 3030 N N . ASP A 1 384 ? 21.157 -1.230 4.341 1.00 92.75 384 ASP A N 1
ATOM 3031 C CA . ASP A 1 384 ? 22.567 -1.186 3.939 1.00 92.75 384 ASP A CA 1
ATOM 3032 C C . ASP A 1 384 ? 22.807 -0.506 2.581 1.00 92.75 384 ASP A C 1
ATOM 3034 O O . ASP A 1 384 ? 23.953 -0.261 2.207 1.00 92.75 384 ASP A O 1
ATOM 3038 N N . GLU A 1 385 ? 21.752 -0.206 1.821 1.00 94.50 385 GLU A N 1
ATOM 3039 C CA . GLU A 1 385 ? 21.876 0.443 0.515 1.00 94.50 385 GLU A CA 1
ATOM 3040 C C . GLU A 1 385 ? 20.633 1.286 0.216 1.00 94.50 385 GLU A C 1
ATOM 3042 O O . GLU A 1 385 ? 19.721 0.803 -0.443 1.00 94.50 385 GLU A O 1
ATOM 3047 N N . PRO A 1 386 ? 20.561 2.545 0.670 1.00 94.94 386 PRO A N 1
ATOM 3048 C CA . PRO A 1 386 ? 19.439 3.432 0.372 1.00 94.94 386 PRO A CA 1
ATOM 3049 C C . PRO A 1 386 ? 19.195 3.597 -1.136 1.00 94.94 386 PRO A C 1
ATOM 3051 O O . PRO A 1 386 ? 20.126 3.547 -1.943 1.00 94.94 386 PRO A O 1
ATOM 3054 N N . LEU A 1 387 ? 17.951 3.886 -1.532 1.00 95.75 387 LEU A N 1
ATOM 3055 C CA . LEU A 1 387 ? 17.565 3.931 -2.951 1.00 95.75 387 LEU A CA 1
ATOM 3056 C C . LEU A 1 387 ? 18.365 4.965 -3.752 1.00 95.75 387 LEU A C 1
ATOM 3058 O O . LEU A 1 387 ? 18.726 4.711 -4.896 1.00 95.75 387 LEU A O 1
ATOM 3062 N N . ALA A 1 388 ? 18.684 6.112 -3.148 1.00 94.38 388 ALA A N 1
ATOM 3063 C CA . ALA A 1 388 ? 19.506 7.132 -3.795 1.00 94.38 388 ALA A CA 1
ATOM 3064 C C . ALA A 1 388 ? 20.901 6.598 -4.172 1.00 94.38 388 ALA A C 1
ATOM 3066 O O . ALA A 1 388 ? 21.354 6.818 -5.291 1.00 94.38 388 ALA A O 1
ATOM 3067 N N . GLU A 1 389 ? 21.554 5.850 -3.277 1.00 96.38 389 GLU A N 1
ATOM 3068 C CA . GLU A 1 389 ? 22.863 5.243 -3.552 1.00 96.38 389 GLU A CA 1
ATOM 3069 C C . GLU A 1 389 ? 22.762 4.127 -4.595 1.00 96.38 389 GLU A C 1
ATOM 3071 O O . GLU A 1 389 ? 23.623 4.008 -5.469 1.00 96.38 389 GLU A O 1
ATOM 3076 N N . PHE A 1 390 ? 21.690 3.334 -4.540 1.00 98.19 390 PHE A N 1
ATOM 3077 C CA . PHE A 1 390 ? 21.416 2.316 -5.547 1.00 98.19 390 PHE A CA 1
ATOM 3078 C C . PHE A 1 390 ? 21.234 2.928 -6.945 1.00 98.19 390 PHE A C 1
ATOM 3080 O O . PHE A 1 390 ? 21.792 2.418 -7.918 1.00 98.19 390 PHE A O 1
ATOM 3087 N N . PHE A 1 391 ? 20.505 4.044 -7.067 1.00 98.44 391 PHE A N 1
ATOM 3088 C CA . PHE A 1 391 ? 20.331 4.730 -8.349 1.00 98.44 391 PHE A CA 1
ATOM 3089 C C . PHE A 1 391 ? 21.651 5.284 -8.887 1.00 98.44 391 PHE A C 1
ATOM 3091 O O . PHE A 1 391 ? 21.926 5.113 -10.074 1.00 98.44 391 PHE A O 1
ATOM 3098 N N . GLU A 1 392 ? 22.508 5.860 -8.041 1.00 98.00 392 GLU A N 1
ATOM 3099 C CA . GLU A 1 392 ? 23.849 6.282 -8.467 1.00 98.00 392 GLU A CA 1
ATOM 3100 C C . GLU A 1 392 ? 24.632 5.112 -9.088 1.00 98.00 392 GLU A C 1
ATOM 3102 O O . GLU A 1 392 ? 25.199 5.254 -10.173 1.00 98.00 392 GLU A O 1
ATOM 3107 N N . LYS A 1 393 ? 24.595 3.922 -8.469 1.00 98.31 393 LYS A N 1
ATOM 3108 C CA . LYS A 1 393 ? 25.241 2.710 -9.010 1.00 98.31 393 LYS A CA 1
ATOM 3109 C C . LYS A 1 393 ? 24.611 2.246 -10.324 1.00 98.31 393 LYS A C 1
ATOM 3111 O O . LYS A 1 393 ? 25.336 1.970 -11.279 1.00 98.31 393 LYS A O 1
ATOM 3116 N N . LEU A 1 394 ? 23.280 2.188 -10.389 1.00 98.62 394 LEU A N 1
ATOM 3117 C CA . LEU A 1 394 ? 22.531 1.814 -11.593 1.00 98.62 394 LEU A CA 1
ATOM 3118 C C . LEU A 1 394 ? 22.918 2.700 -12.784 1.00 98.62 394 LEU A C 1
ATOM 3120 O O . LEU A 1 394 ? 23.210 2.205 -13.873 1.00 98.62 394 LEU A O 1
ATOM 3124 N N . PHE A 1 395 ? 22.926 4.015 -12.581 1.00 98.62 395 PHE A N 1
ATOM 3125 C CA . PHE A 1 395 ? 23.184 4.966 -13.654 1.00 98.62 395 PHE A CA 1
ATOM 3126 C C . PHE A 1 395 ? 24.672 5.111 -13.987 1.00 98.62 395 PHE A C 1
ATOM 3128 O O . PHE A 1 395 ? 24.996 5.340 -15.151 1.00 98.62 395 PHE A O 1
ATOM 3135 N N . ALA A 1 396 ? 25.575 4.908 -13.022 1.00 98.38 396 ALA A N 1
ATOM 3136 C CA . ALA A 1 396 ? 27.000 4.755 -13.307 1.00 98.38 396 ALA A CA 1
ATOM 3137 C C . ALA A 1 396 ? 27.247 3.546 -14.222 1.00 98.38 396 ALA A C 1
ATOM 3139 O O . ALA A 1 396 ? 27.925 3.685 -15.238 1.00 98.38 396 ALA A O 1
ATOM 3140 N N . GLN A 1 397 ? 26.618 2.400 -13.930 1.00 98.44 397 GLN A N 1
ATOM 3141 C CA . GLN A 1 397 ? 26.698 1.214 -14.784 1.00 98.44 397 GLN A CA 1
ATOM 3142 C C . GLN A 1 397 ? 26.117 1.481 -16.179 1.00 98.44 397 GLN A C 1
ATOM 3144 O O . GLN A 1 397 ? 26.729 1.100 -17.175 1.00 98.44 397 GLN A O 1
ATOM 3149 N N . PHE A 1 398 ? 24.956 2.143 -16.262 1.00 98.19 398 PHE A N 1
ATOM 3150 C CA . PHE A 1 398 ? 24.312 2.520 -17.529 1.00 98.19 398 PHE A CA 1
ATOM 3151 C C . PHE A 1 398 ? 25.233 3.351 -18.429 1.00 98.19 398 PHE A C 1
ATOM 3153 O O . PHE A 1 398 ? 25.290 3.142 -19.645 1.00 98.19 398 PHE A O 1
ATOM 3160 N N . ASP A 1 399 ? 25.978 4.282 -17.836 1.00 97.50 399 ASP A N 1
ATOM 3161 C CA . ASP A 1 399 ? 26.923 5.116 -18.569 1.00 97.50 399 ASP A CA 1
ATOM 3162 C C . ASP A 1 399 ? 28.217 4.374 -18.919 1.00 97.50 399 ASP A C 1
ATOM 3164 O O . ASP A 1 399 ? 28.685 4.506 -20.048 1.00 97.50 399 ASP A O 1
ATOM 3168 N N . GLU A 1 400 ? 28.749 3.551 -18.011 1.00 97.88 400 GLU A N 1
ATOM 3169 C CA . GLU A 1 400 ? 29.966 2.760 -18.231 1.00 97.88 400 GLU A CA 1
ATOM 3170 C C . GLU A 1 400 ? 29.818 1.778 -19.398 1.00 97.88 400 GLU A C 1
ATOM 3172 O O . GLU A 1 400 ? 30.674 1.733 -20.282 1.00 97.88 400 GLU A O 1
ATOM 3177 N N . VAL A 1 401 ? 28.722 1.013 -19.432 1.00 97.31 401 VAL A N 1
ATOM 3178 C CA . VAL A 1 401 ? 28.472 0.035 -20.508 1.00 97.31 401 VAL A CA 1
ATOM 3179 C C . VAL A 1 401 ? 27.860 0.672 -21.748 1.00 97.31 401 VAL A C 1
ATOM 3181 O O . VAL A 1 401 ? 27.605 -0.013 -22.736 1.00 97.31 401 VAL A O 1
ATOM 3184 N N . THR A 1 402 ? 27.617 1.985 -21.711 1.00 95.31 402 THR A N 1
ATOM 3185 C CA . THR A 1 402 ? 26.984 2.746 -22.789 1.00 95.31 402 THR A CA 1
ATOM 3186 C C . THR A 1 402 ? 25.658 2.140 -23.258 1.00 95.31 402 THR A C 1
ATOM 3188 O O . THR A 1 402 ? 25.372 2.176 -24.449 1.00 95.31 402 THR A O 1
ATOM 3191 N N . ALA A 1 403 ? 24.842 1.624 -22.332 1.00 96.12 403 ALA A N 1
ATOM 3192 C CA . ALA A 1 403 ? 23.568 0.993 -22.673 1.00 96.12 403 ALA A CA 1
ATOM 3193 C C . ALA A 1 403 ? 22.655 1.946 -23.466 1.00 96.12 403 ALA A C 1
ATOM 3195 O O . ALA A 1 403 ? 22.600 3.154 -23.203 1.00 96.12 403 ALA A O 1
ATOM 3196 N N . ASP A 1 404 ? 21.927 1.384 -24.428 1.00 95.38 404 ASP A N 1
ATOM 3197 C CA . ASP A 1 404 ? 20.952 2.101 -25.249 1.00 95.38 404 ASP A CA 1
ATOM 3198 C C . ASP A 1 404 ? 19.573 2.153 -24.588 1.00 95.38 404 ASP A C 1
ATOM 3200 O O . ASP A 1 404 ? 18.800 3.080 -24.845 1.00 95.38 404 ASP A O 1
ATOM 3204 N N . ARG A 1 405 ? 19.258 1.159 -23.745 1.00 97.62 405 ARG A N 1
ATOM 3205 C CA . ARG A 1 405 ? 17.927 0.968 -23.157 1.00 97.62 405 ARG A CA 1
ATOM 3206 C C . ARG A 1 405 ? 17.974 0.763 -21.644 1.00 97.62 405 ARG A C 1
ATOM 3208 O O . ARG A 1 405 ? 18.845 0.060 -21.132 1.00 97.62 405 ARG A O 1
ATOM 3215 N N . LEU A 1 406 ? 17.004 1.331 -20.931 1.00 98.69 406 LEU A N 1
ATOM 3216 C CA . LEU A 1 406 ? 16.716 1.025 -19.527 1.00 98.69 406 LEU A CA 1
ATOM 3217 C C . LEU A 1 406 ? 15.286 0.499 -19.414 1.00 98.69 406 LEU A C 1
ATOM 3219 O O . LEU A 1 406 ? 14.336 1.150 -19.849 1.00 98.69 406 LEU A O 1
ATOM 3223 N N . VAL A 1 407 ? 15.146 -0.656 -18.775 1.00 98.81 407 VAL A N 1
ATOM 3224 C CA . VAL A 1 407 ? 13.862 -1.214 -18.353 1.00 98.81 407 VAL A CA 1
ATOM 3225 C C . VAL A 1 407 ? 13.731 -1.017 -16.854 1.00 98.81 407 VAL A C 1
ATOM 3227 O O . VAL A 1 407 ? 14.591 -1.476 -16.109 1.00 98.81 407 VAL A O 1
ATOM 3230 N N . ILE A 1 408 ? 12.655 -0.372 -16.416 1.00 98.81 408 ILE A N 1
ATOM 3231 C CA . ILE A 1 408 ? 12.290 -0.226 -15.005 1.00 98.81 408 ILE A CA 1
ATOM 3232 C C . ILE A 1 408 ? 11.055 -1.087 -14.765 1.00 98.81 408 ILE A C 1
ATOM 3234 O O . ILE A 1 408 ? 9.979 -0.797 -15.280 1.00 98.81 408 ILE A O 1
ATOM 3238 N N . ASP A 1 409 ? 11.207 -2.165 -14.011 1.00 98.75 409 ASP A N 1
ATOM 3239 C CA . ASP A 1 409 ? 10.167 -3.167 -13.811 1.00 98.75 409 ASP A CA 1
ATOM 3240 C C . ASP A 1 409 ? 9.489 -2.994 -12.450 1.00 98.75 409 ASP A C 1
ATOM 3242 O O . ASP A 1 409 ? 10.072 -3.277 -11.404 1.00 98.75 409 ASP A O 1
ATOM 3246 N N . LEU A 1 410 ? 8.248 -2.507 -12.485 1.00 98.50 410 LEU A N 1
ATOM 3247 C CA . LEU A 1 410 ? 7.381 -2.223 -11.342 1.00 98.50 410 LEU A CA 1
ATOM 3248 C C . LEU A 1 410 ? 6.280 -3.279 -11.172 1.00 98.50 410 LEU A C 1
ATOM 3250 O O . LEU A 1 410 ? 5.392 -3.105 -10.330 1.00 98.50 410 LEU A O 1
ATOM 3254 N N . ARG A 1 411 ? 6.282 -4.368 -11.958 1.00 96.12 411 ARG A N 1
ATOM 3255 C CA . ARG A 1 411 ? 5.139 -5.300 -12.037 1.00 96.12 411 ARG A CA 1
ATOM 3256 C C . ARG A 1 411 ? 4.853 -6.060 -10.734 1.00 96.12 411 ARG A C 1
ATOM 3258 O O . ARG A 1 411 ? 3.771 -6.625 -10.572 1.00 96.12 411 ARG A O 1
ATOM 3265 N N . TRP A 1 412 ? 5.810 -6.069 -9.804 1.00 94.56 412 TRP A N 1
ATOM 3266 C CA . TRP A 1 412 ? 5.695 -6.666 -8.466 1.00 94.56 412 TRP A CA 1
ATOM 3267 C C . TRP A 1 412 ? 5.764 -5.642 -7.327 1.00 94.56 412 TRP A C 1
ATOM 3269 O O . TRP A 1 412 ? 5.815 -6.039 -6.164 1.00 94.56 412 TRP A O 1
ATOM 3279 N N . ASN A 1 413 ? 5.752 -4.344 -7.639 1.00 96.69 413 ASN A N 1
ATOM 3280 C CA . ASN A 1 413 ? 5.989 -3.292 -6.659 1.00 96.69 413 ASN A CA 1
ATOM 3281 C C . ASN A 1 413 ? 4.706 -2.773 -6.011 1.00 96.69 413 ASN A C 1
ATOM 3283 O O . ASN A 1 413 ? 4.001 -1.954 -6.593 1.00 96.69 413 ASN A O 1
ATOM 3287 N N . GLY A 1 414 ? 4.458 -3.207 -4.774 1.00 93.81 414 GLY A N 1
ATOM 3288 C CA . GLY A 1 414 ? 3.306 -2.779 -3.974 1.00 93.81 414 GLY A CA 1
ATOM 3289 C C . GLY A 1 414 ? 3.446 -1.406 -3.306 1.00 93.81 414 GLY A C 1
ATOM 3290 O O . GLY A 1 414 ? 2.531 -0.991 -2.599 1.00 93.81 414 GLY A O 1
ATOM 3291 N N . GLY A 1 415 ? 4.574 -0.709 -3.483 1.00 94.38 415 GLY A N 1
ATOM 3292 C CA . GLY A 1 415 ? 4.808 0.627 -2.943 1.00 94.38 415 GLY A CA 1
ATOM 3293 C C . GLY A 1 415 ? 5.862 0.686 -1.837 1.00 94.38 415 GLY A C 1
ATOM 3294 O O . GLY A 1 415 ? 6.882 0.005 -1.891 1.00 94.38 415 GLY A O 1
ATOM 3295 N N . GLY A 1 416 ? 5.657 1.586 -0.875 1.00 93.44 416 GLY A N 1
ATOM 3296 C CA . GLY A 1 416 ? 6.661 2.041 0.087 1.00 93.44 416 GLY A CA 1
ATOM 3297 C C . GLY A 1 416 ? 6.561 3.555 0.241 1.00 93.44 416 GLY A C 1
ATOM 3298 O O . GLY A 1 416 ? 5.460 4.081 0.368 1.00 93.44 416 GLY A O 1
ATOM 3299 N N . ASN A 1 417 ? 7.682 4.272 0.186 1.00 91.88 417 ASN A N 1
ATOM 3300 C CA . ASN A 1 417 ? 7.674 5.726 0.332 1.00 91.88 417 ASN A CA 1
ATOM 3301 C C . ASN A 1 417 ? 7.712 6.442 -1.033 1.00 91.88 417 ASN A C 1
ATOM 3303 O O . ASN A 1 417 ? 8.735 6.425 -1.718 1.00 91.88 417 ASN A O 1
ATOM 3307 N N . THR A 1 418 ? 6.619 7.129 -1.394 1.00 90.62 418 THR A N 1
ATOM 3308 C CA . THR A 1 418 ? 6.462 7.887 -2.655 1.00 90.62 418 THR A CA 1
ATOM 3309 C C . THR A 1 418 ? 7.627 8.836 -2.940 1.00 90.62 418 THR A C 1
ATOM 3311 O O . THR A 1 418 ? 8.082 8.952 -4.078 1.00 90.62 418 THR A O 1
ATOM 3314 N N . PHE A 1 419 ? 8.160 9.504 -1.918 1.00 88.38 419 PHE A N 1
ATOM 3315 C CA . PHE A 1 419 ? 9.177 10.536 -2.109 1.00 88.38 419 PHE A CA 1
ATOM 3316 C C . PHE A 1 419 ? 10.554 9.983 -2.491 1.00 88.38 419 PHE A C 1
ATOM 3318 O O . PHE A 1 419 ? 11.411 10.731 -2.965 1.00 88.38 419 PHE A O 1
ATOM 3325 N N . LYS A 1 420 ? 10.772 8.674 -2.331 1.00 92.62 420 LYS A N 1
ATOM 3326 C CA . LYS A 1 420 ? 12.033 8.009 -2.682 1.00 92.62 420 LYS A CA 1
ATOM 3327 C C . LYS A 1 420 ? 12.201 7.786 -4.185 1.00 92.62 420 LYS A C 1
ATOM 3329 O O . LYS A 1 420 ? 13.306 7.486 -4.624 1.00 92.62 420 LYS A O 1
ATOM 3334 N N . ALA A 1 421 ? 11.150 7.983 -4.980 1.00 93.56 421 ALA A N 1
ATOM 3335 C CA . ALA A 1 421 ? 11.203 7.841 -6.433 1.00 93.56 421 ALA A CA 1
ATOM 3336 C C . ALA A 1 421 ? 11.829 9.048 -7.155 1.00 93.56 421 ALA A C 1
ATOM 3338 O O . ALA A 1 421 ? 12.294 8.914 -8.284 1.00 93.56 421 ALA A O 1
ATOM 3339 N N . LEU A 1 422 ? 11.851 10.236 -6.540 1.00 92.50 422 LEU A N 1
ATOM 3340 C CA . LEU A 1 422 ? 12.280 11.460 -7.227 1.00 92.50 422 LEU A CA 1
ATOM 3341 C C . LEU A 1 422 ? 13.726 11.399 -7.769 1.00 92.50 422 LEU A C 1
ATOM 3343 O O . LEU A 1 422 ? 13.931 11.812 -8.914 1.00 92.50 422 LEU A O 1
ATOM 3347 N N . PRO A 1 423 ? 14.727 10.864 -7.037 1.00 95.06 423 PRO A N 1
ATOM 3348 C CA . PRO A 1 423 ? 16.081 10.742 -7.571 1.00 95.06 423 PRO A CA 1
ATOM 3349 C C . PRO A 1 423 ? 16.147 9.924 -8.872 1.00 95.06 423 PRO A C 1
ATOM 3351 O O . PRO A 1 423 ? 16.819 10.346 -9.814 1.00 95.06 423 PRO A O 1
ATOM 3354 N N . LEU A 1 424 ? 15.376 8.833 -8.987 1.00 97.81 424 LEU A N 1
ATOM 3355 C CA . LEU A 1 424 ? 15.277 8.033 -10.215 1.00 97.81 424 LEU A CA 1
ATOM 3356 C C . LEU A 1 424 ? 14.860 8.892 -11.417 1.00 97.81 424 LEU A C 1
ATOM 3358 O O . LEU A 1 424 ? 15.535 8.871 -12.446 1.00 97.81 424 LEU A O 1
ATOM 3362 N N . LEU A 1 425 ? 13.807 9.707 -11.271 1.00 97.12 425 LEU A N 1
ATOM 3363 C CA . LEU A 1 425 ? 13.376 10.636 -12.322 1.00 97.12 425 LEU A CA 1
ATOM 3364 C C . LEU A 1 425 ? 14.500 11.608 -12.701 1.00 97.12 425 LEU A C 1
ATOM 3366 O O . LEU A 1 425 ? 14.764 11.820 -13.884 1.00 97.12 425 LEU A O 1
ATOM 3370 N N . THR A 1 426 ? 15.188 12.191 -11.716 1.00 96.88 426 THR A N 1
ATOM 3371 C CA . THR A 1 426 ? 16.249 13.169 -12.001 1.00 96.88 426 THR A CA 1
ATOM 3372 C C . THR A 1 426 ? 17.419 12.565 -12.779 1.00 96.88 426 THR A C 1
ATOM 3374 O O . THR A 1 426 ? 17.935 13.210 -13.693 1.00 96.88 426 THR A O 1
ATOM 3377 N N . HIS A 1 427 ? 17.792 11.310 -12.505 1.00 98.12 427 HIS A N 1
ATOM 3378 C CA . HIS A 1 427 ? 18.822 10.614 -13.275 1.00 98.12 427 HIS A CA 1
ATOM 3379 C C . HIS A 1 427 ? 18.399 10.323 -14.718 1.00 98.12 427 HIS A C 1
ATOM 3381 O O . HIS A 1 427 ? 19.239 10.413 -15.621 1.00 98.12 427 HIS A O 1
ATOM 3387 N N . ILE A 1 428 ? 17.123 9.994 -14.943 1.00 98.38 428 ILE A N 1
ATOM 3388 C CA . ILE A 1 428 ? 16.564 9.789 -16.285 1.00 98.38 428 ILE A CA 1
ATOM 3389 C C . ILE A 1 428 ? 16.613 11.099 -17.075 1.00 98.38 428 ILE A C 1
ATOM 3391 O O . ILE A 1 428 ? 17.150 11.137 -18.181 1.00 98.38 428 ILE A O 1
ATOM 3395 N N . LEU A 1 429 ? 16.125 12.196 -16.490 1.00 97.06 429 LEU A N 1
ATOM 3396 C CA . LEU A 1 429 ? 16.086 13.509 -17.144 1.00 97.06 429 LEU A CA 1
ATOM 3397 C C . LEU A 1 429 ? 17.481 14.078 -17.435 1.00 97.06 429 LEU A C 1
ATOM 3399 O O . LEU A 1 429 ? 17.666 14.788 -18.423 1.00 97.06 429 LEU A O 1
ATOM 3403 N N . ALA A 1 430 ? 18.483 13.729 -16.625 1.00 97.31 430 ALA A N 1
ATOM 3404 C CA . ALA A 1 430 ? 19.878 14.081 -16.880 1.00 97.31 430 ALA A CA 1
ATOM 3405 C C . ALA A 1 430 ? 20.484 13.357 -18.102 1.00 97.31 430 ALA A C 1
ATOM 3407 O O . ALA A 1 430 ? 21.580 13.711 -18.540 1.00 97.31 430 ALA A O 1
ATOM 3408 N N . ARG A 1 431 ? 19.792 12.358 -18.671 1.00 96.62 431 ARG A N 1
ATOM 3409 C CA . ARG A 1 431 ? 20.245 11.548 -19.811 1.00 96.62 431 ARG A CA 1
ATOM 3410 C C . ARG A 1 431 ? 19.241 11.633 -20.966 1.00 96.62 431 ARG A C 1
ATOM 3412 O O . ARG A 1 431 ? 18.479 10.694 -21.179 1.00 96.62 431 ARG A O 1
ATOM 3419 N N . PRO A 1 432 ? 19.277 12.690 -21.800 1.00 94.00 432 PRO A N 1
ATOM 3420 C CA . PRO A 1 432 ? 18.349 12.837 -22.927 1.00 94.00 432 PRO A CA 1
ATOM 3421 C C . PRO A 1 432 ? 18.328 11.643 -23.897 1.00 94.00 432 PRO A C 1
ATOM 3423 O O . PRO A 1 432 ? 17.292 11.348 -24.480 1.00 94.00 432 PRO A O 1
ATOM 3426 N N . ARG A 1 433 ? 19.444 10.903 -24.034 1.00 93.94 433 ARG A N 1
ATOM 3427 C CA . ARG A 1 433 ? 19.503 9.661 -24.833 1.00 93.94 433 ARG A CA 1
ATOM 3428 C C . ARG A 1 433 ? 18.588 8.551 -24.308 1.00 93.94 433 ARG A C 1
ATOM 3430 O O . ARG A 1 433 ? 18.189 7.689 -25.086 1.00 93.94 433 ARG A O 1
ATOM 3437 N N . LEU A 1 434 ? 18.286 8.569 -23.014 1.00 94.94 434 LEU A N 1
ATOM 3438 C CA . LEU A 1 434 ? 17.425 7.595 -22.366 1.00 94.94 434 LEU A CA 1
ATOM 3439 C C . LEU A 1 434 ? 15.954 8.022 -22.405 1.00 94.94 434 LEU A C 1
ATOM 3441 O O . LEU A 1 434 ? 15.093 7.171 -22.570 1.00 94.94 434 LEU A O 1
ATOM 3445 N N . ASN A 1 435 ? 15.659 9.320 -22.294 1.00 95.44 435 ASN A N 1
ATOM 3446 C CA . ASN A 1 435 ? 14.289 9.838 -22.278 1.00 95.44 435 ASN A CA 1
ATOM 3447 C C . ASN A 1 435 ? 13.639 9.845 -23.679 1.00 95.44 435 ASN A C 1
ATOM 3449 O O . ASN A 1 435 ? 13.389 10.906 -24.250 1.00 95.44 435 ASN A O 1
ATOM 3453 N N . ARG A 1 436 ? 13.444 8.657 -24.262 1.00 94.44 436 ARG A N 1
ATOM 3454 C CA . ARG A 1 436 ? 12.850 8.428 -25.586 1.00 94.44 436 ARG A CA 1
ATOM 3455 C C . ARG A 1 436 ? 11.991 7.152 -25.569 1.00 94.44 436 ARG A C 1
ATOM 3457 O O . ARG A 1 436 ? 12.386 6.199 -24.887 1.00 94.44 436 ARG A O 1
ATOM 3464 N N . PRO A 1 437 ? 10.935 7.054 -26.403 1.00 93.94 437 PRO A N 1
ATOM 3465 C CA . PRO A 1 437 ? 10.021 5.903 -26.408 1.00 93.94 437 PRO A CA 1
ATOM 3466 C C . PRO A 1 437 ? 10.687 4.553 -26.694 1.00 93.94 437 PRO A C 1
ATOM 3468 O O . PRO A 1 437 ? 10.216 3.511 -26.258 1.00 93.94 437 PRO A O 1
ATOM 3471 N N . ASN A 1 438 ? 11.797 4.536 -27.428 1.00 94.12 438 ASN A N 1
ATOM 3472 C CA . ASN A 1 438 ? 12.526 3.314 -27.775 1.00 94.12 438 ASN A CA 1
ATOM 3473 C C . ASN A 1 438 ? 13.721 3.006 -26.850 1.00 94.12 438 ASN A C 1
ATOM 3475 O O . ASN A 1 438 ? 14.474 2.068 -27.128 1.00 94.12 438 ASN A O 1
ATOM 3479 N N . ALA A 1 439 ? 13.912 3.800 -25.791 1.00 96.69 439 ALA A N 1
ATOM 3480 C CA . ALA A 1 439 ? 15.053 3.715 -24.882 1.00 96.69 439 ALA A CA 1
ATOM 3481 C C . ALA A 1 439 ? 14.639 3.527 -23.415 1.00 96.69 439 ALA A C 1
ATOM 3483 O O . ALA A 1 439 ? 15.303 2.783 -22.695 1.00 96.69 439 ALA A O 1
ATOM 3484 N N . LEU A 1 440 ? 13.548 4.150 -22.967 1.00 98.50 440 LEU A N 1
ATOM 3485 C CA . LEU A 1 440 ? 13.034 3.997 -21.608 1.00 98.50 440 LEU A CA 1
ATOM 3486 C C . LEU A 1 440 ? 11.737 3.192 -21.618 1.00 98.50 440 LEU A C 1
ATOM 3488 O O . LEU A 1 440 ? 10.737 3.620 -22.190 1.00 98.50 440 LEU A O 1
ATOM 3492 N N . PHE A 1 441 ? 11.755 2.048 -20.941 1.00 98.81 441 PHE A N 1
ATOM 3493 C CA . PHE A 1 441 ? 10.596 1.172 -20.814 1.00 98.81 441 PHE A CA 1
ATOM 3494 C C . PHE A 1 441 ? 10.214 1.010 -19.349 1.00 98.81 441 PHE A C 1
ATOM 3496 O O . PHE A 1 441 ? 11.072 0.703 -18.518 1.00 98.81 441 PHE A O 1
ATOM 3503 N N . ILE A 1 442 ? 8.930 1.174 -19.033 1.00 98.81 442 ILE A N 1
ATOM 3504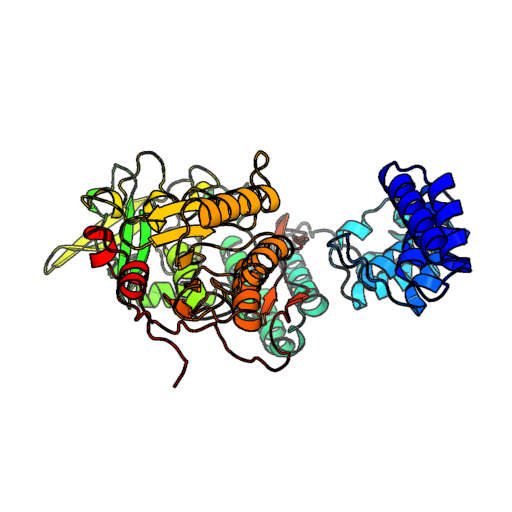 C CA . ILE A 1 442 ? 8.390 0.906 -17.697 1.00 98.81 442 ILE A CA 1
ATOM 3505 C C . ILE A 1 442 ? 7.510 -0.332 -17.781 1.00 98.81 442 ILE A C 1
ATOM 3507 O O . ILE A 1 442 ? 6.468 -0.314 -18.437 1.00 98.81 442 ILE A O 1
ATOM 3511 N N . VAL A 1 443 ? 7.913 -1.412 -17.117 1.00 98.88 443 VAL A N 1
ATOM 3512 C CA . VAL A 1 443 ? 7.069 -2.603 -17.029 1.00 98.88 443 VAL A CA 1
ATOM 3513 C C . VAL A 1 443 ? 6.136 -2.458 -15.838 1.00 98.88 443 VAL A C 1
ATOM 3515 O O . VAL A 1 443 ? 6.585 -2.283 -14.707 1.00 98.88 443 VAL A O 1
ATOM 3518 N N . ILE A 1 444 ? 4.837 -2.520 -16.094 1.00 98.81 444 ILE A N 1
ATOM 3519 C CA . ILE A 1 444 ? 3.773 -2.364 -15.102 1.00 98.81 444 ILE A CA 1
ATOM 3520 C C . ILE A 1 444 ? 2.942 -3.639 -14.989 1.00 98.81 444 ILE A C 1
ATOM 3522 O O . ILE A 1 444 ? 2.932 -4.492 -15.882 1.00 98.81 444 ILE A O 1
ATOM 3526 N N . GLY A 1 445 ? 2.231 -3.772 -13.873 1.00 97.56 445 GLY A N 1
ATOM 3527 C CA . GLY A 1 445 ? 1.227 -4.813 -13.754 1.00 97.56 445 GLY A CA 1
ATOM 3528 C C . GLY A 1 445 ? 0.257 -4.621 -12.605 1.00 97.56 445 GLY A C 1
ATOM 3529 O O . GLY A 1 445 ? 0.288 -3.604 -11.910 1.00 97.56 445 GLY A O 1
ATOM 3530 N N . ARG A 1 446 ? -0.570 -5.641 -12.357 1.00 96.19 446 ARG A N 1
ATOM 3531 C CA . ARG A 1 446 ? -1.672 -5.599 -11.382 1.00 96.19 446 ARG A CA 1
ATOM 3532 C C . ARG A 1 446 ? -1.241 -5.327 -9.936 1.00 96.19 446 ARG A C 1
ATOM 3534 O O . ARG A 1 446 ? -2.079 -5.088 -9.077 1.00 96.19 446 ARG A O 1
ATOM 3541 N N . ASN A 1 447 ? 0.065 -5.371 -9.675 1.00 95.44 447 ASN A N 1
ATOM 3542 C CA . ASN A 1 447 ? 0.661 -5.140 -8.361 1.00 95.44 447 ASN A CA 1
ATOM 3543 C C . ASN A 1 447 ? 1.383 -3.808 -8.258 1.00 95.44 447 ASN A C 1
ATOM 3545 O O . ASN A 1 447 ? 1.817 -3.483 -7.163 1.00 95.44 447 ASN A O 1
ATOM 3549 N N . THR A 1 448 ? 1.531 -3.068 -9.361 1.00 98.00 448 THR A N 1
ATOM 3550 C CA . THR A 1 448 ? 2.009 -1.686 -9.346 1.00 98.00 448 THR A CA 1
ATOM 3551 C C . THR A 1 448 ? 0.961 -0.848 -8.614 1.00 98.00 448 THR A C 1
ATOM 3553 O O . THR A 1 448 ? -0.073 -0.504 -9.185 1.00 98.00 448 THR A O 1
ATOM 3556 N N . PHE A 1 449 ? 1.203 -0.608 -7.326 1.00 96.81 449 PHE A N 1
ATOM 3557 C CA . PHE A 1 449 ? 0.224 -0.089 -6.367 1.00 96.81 449 PHE A CA 1
ATOM 3558 C C . PHE A 1 449 ? 0.877 0.920 -5.403 1.00 96.81 449 PHE A C 1
ATOM 3560 O O . PHE A 1 449 ? 2.097 0.915 -5.213 1.00 96.81 449 PHE A O 1
ATOM 3567 N N . SER A 1 450 ? 0.082 1.802 -4.786 1.00 96.56 450 SER A N 1
ATOM 3568 C CA . SER A 1 450 ? 0.549 2.765 -3.773 1.00 96.56 450 SER A CA 1
ATOM 3569 C C . SER A 1 450 ? 1.703 3.657 -4.282 1.00 96.56 450 SER A C 1
ATOM 3571 O O . SER A 1 450 ? 1.637 4.210 -5.377 1.00 96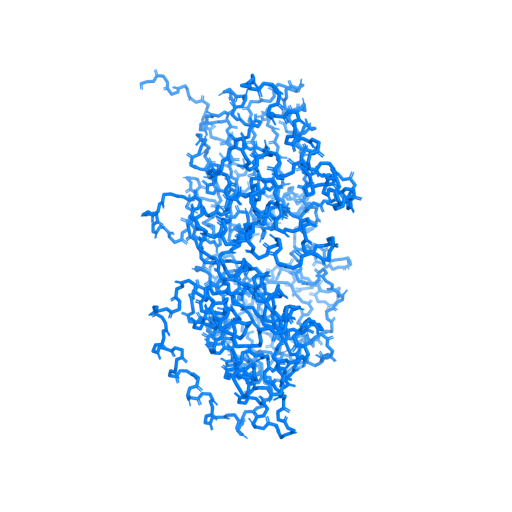.56 450 SER A O 1
ATOM 3573 N N . ALA A 1 451 ? 2.804 3.803 -3.543 1.00 96.62 451 ALA A N 1
ATOM 3574 C CA . ALA A 1 451 ? 3.962 4.590 -3.979 1.00 96.62 451 ALA A CA 1
ATOM 3575 C C . ALA A 1 451 ? 4.544 4.160 -5.346 1.00 96.62 451 ALA A C 1
ATOM 3577 O O . ALA A 1 451 ? 5.138 4.983 -6.048 1.00 96.62 451 ALA A O 1
ATOM 3578 N N . ALA A 1 452 ? 4.366 2.900 -5.759 1.00 97.94 452 ALA A N 1
ATOM 3579 C CA . ALA A 1 452 ? 4.775 2.448 -7.086 1.00 97.94 452 ALA A CA 1
ATOM 3580 C C . ALA A 1 452 ? 3.834 2.968 -8.176 1.00 97.94 452 ALA A C 1
ATOM 3582 O O . ALA A 1 452 ? 4.298 3.317 -9.259 1.00 97.94 452 ALA A O 1
ATOM 3583 N N . GLN A 1 453 ? 2.537 3.097 -7.872 1.00 98.44 453 GLN A N 1
ATOM 3584 C CA . GLN A 1 453 ? 1.584 3.801 -8.728 1.00 98.44 453 GLN A CA 1
ATOM 3585 C C . GLN A 1 453 ? 1.999 5.265 -8.893 1.00 98.44 453 GLN A C 1
ATOM 3587 O O . GLN A 1 453 ? 2.115 5.729 -10.022 1.00 98.44 453 GLN A O 1
ATOM 3592 N N . ASN A 1 454 ? 2.312 5.970 -7.798 1.00 97.81 454 ASN A N 1
ATOM 3593 C CA . ASN A 1 454 ? 2.819 7.347 -7.872 1.00 97.81 454 ASN A CA 1
ATOM 3594 C C . ASN A 1 454 ? 4.108 7.433 -8.708 1.00 97.81 454 ASN A C 1
ATOM 3596 O O . ASN A 1 454 ? 4.266 8.354 -9.507 1.00 97.81 454 ASN A O 1
ATOM 3600 N N . THR A 1 455 ? 5.004 6.449 -8.577 1.00 98.31 455 THR A N 1
ATOM 3601 C CA . THR A 1 455 ? 6.233 6.355 -9.384 1.00 98.31 455 THR A CA 1
ATOM 3602 C C . THR A 1 455 ? 5.918 6.184 -10.870 1.00 98.31 455 THR A C 1
ATOM 3604 O O . THR A 1 455 ? 6.451 6.925 -11.692 1.00 98.31 455 THR A O 1
ATOM 3607 N N . ALA A 1 456 ? 5.027 5.256 -11.226 1.00 98.62 456 ALA A N 1
ATOM 3608 C CA . ALA A 1 456 ? 4.598 5.028 -12.604 1.00 98.62 456 ALA A CA 1
ATOM 3609 C C . ALA A 1 456 ? 3.907 6.268 -13.198 1.00 98.62 456 ALA A C 1
ATOM 3611 O O . ALA A 1 456 ? 4.238 6.678 -14.309 1.00 98.62 456 ALA A O 1
ATOM 3612 N N . THR A 1 457 ? 3.016 6.915 -12.439 1.00 98.38 457 THR A N 1
ATOM 3613 C CA . THR A 1 457 ? 2.360 8.173 -12.824 1.00 98.38 457 THR A CA 1
ATOM 3614 C C . THR A 1 457 ? 3.384 9.278 -13.075 1.00 98.38 457 THR A C 1
ATOM 3616 O O . THR A 1 457 ? 3.343 9.927 -14.116 1.00 98.38 457 THR A O 1
ATOM 3619 N N . MET A 1 458 ? 4.332 9.470 -12.152 1.00 97.56 458 MET A N 1
ATOM 3620 C CA . MET A 1 458 ? 5.385 10.480 -12.262 1.00 97.56 458 MET A CA 1
ATOM 3621 C C . MET A 1 458 ? 6.268 10.240 -13.494 1.00 97.56 458 MET A C 1
ATOM 3623 O O . MET A 1 458 ? 6.566 11.182 -14.225 1.00 97.56 458 MET A O 1
ATOM 3627 N N . LEU A 1 459 ? 6.677 8.992 -13.744 1.00 98.19 459 LEU A N 1
ATOM 3628 C CA . LEU A 1 459 ? 7.471 8.645 -14.922 1.00 98.19 459 LEU A CA 1
ATOM 3629 C C . LEU A 1 459 ? 6.674 8.899 -16.206 1.00 98.19 459 LEU A C 1
ATOM 3631 O O . LEU A 1 459 ? 7.179 9.574 -17.097 1.00 98.19 459 LEU A O 1
ATOM 3635 N N . GLY A 1 460 ? 5.413 8.471 -16.279 1.00 97.12 460 GLY A N 1
ATOM 3636 C CA . GLY A 1 460 ? 4.567 8.716 -17.451 1.00 97.12 460 GLY A CA 1
ATOM 3637 C C . GLY A 1 460 ? 4.242 10.194 -17.693 1.00 97.12 460 GLY A C 1
ATOM 3638 O O . GLY A 1 460 ? 4.032 10.594 -18.831 1.00 97.12 460 GLY A O 1
ATOM 3639 N N . ALA A 1 461 ? 4.221 11.024 -16.647 1.00 95.50 461 ALA A N 1
ATOM 3640 C CA . ALA A 1 461 ? 3.942 12.457 -16.761 1.00 95.50 461 ALA A CA 1
ATOM 3641 C C . ALA A 1 461 ? 5.167 13.304 -17.150 1.00 95.50 461 ALA A C 1
ATOM 3643 O O . ALA A 1 461 ? 5.010 14.430 -17.625 1.00 95.50 461 ALA A O 1
ATOM 3644 N N . HIS A 1 462 ? 6.381 12.807 -16.901 1.00 96.44 462 HIS A N 1
ATOM 3645 C CA . HIS A 1 462 ? 7.611 13.598 -17.017 1.00 96.44 462 HIS A CA 1
ATOM 3646 C C . HIS A 1 462 ? 8.664 12.996 -17.947 1.00 96.44 462 HIS A C 1
ATOM 3648 O O . HIS A 1 462 ? 9.732 13.585 -18.106 1.00 96.44 462 HIS A O 1
ATOM 3654 N N . THR A 1 463 ? 8.390 11.844 -18.552 1.00 97.69 463 THR A N 1
ATOM 3655 C CA . THR A 1 463 ? 9.309 11.157 -19.462 1.00 97.69 463 THR A CA 1
ATOM 3656 C C . THR A 1 463 ? 8.575 10.692 -20.714 1.00 97.69 463 THR A C 1
ATOM 3658 O O . THR A 1 463 ? 7.353 10.603 -20.731 1.00 97.69 463 THR A O 1
ATOM 3661 N N . GLU A 1 464 ? 9.336 10.352 -21.747 1.00 96.81 464 GLU A N 1
ATOM 3662 C CA . GLU A 1 464 ? 8.852 9.745 -22.988 1.00 96.81 464 GLU A CA 1
ATOM 3663 C C . GLU A 1 464 ? 8.880 8.210 -22.892 1.00 96.81 464 GLU A C 1
ATOM 3665 O O . GLU A 1 464 ? 9.262 7.532 -23.843 1.00 96.81 464 GLU A O 1
ATOM 3670 N N . ALA A 1 465 ? 8.606 7.645 -21.712 1.00 97.88 465 ALA A N 1
ATOM 3671 C CA . ALA A 1 465 ? 8.709 6.206 -21.501 1.00 97.88 465 ALA A CA 1
ATOM 3672 C C . ALA A 1 465 ? 7.590 5.424 -22.202 1.00 97.88 465 ALA A C 1
ATOM 3674 O O . ALA A 1 465 ? 6.436 5.842 -22.184 1.00 97.88 465 ALA A O 1
ATOM 3675 N N . THR A 1 466 ? 7.922 4.237 -22.713 1.00 98.56 466 THR A N 1
ATOM 3676 C CA . THR A 1 466 ? 6.939 3.261 -23.210 1.00 98.56 466 THR A CA 1
ATOM 3677 C C . THR A 1 466 ? 6.546 2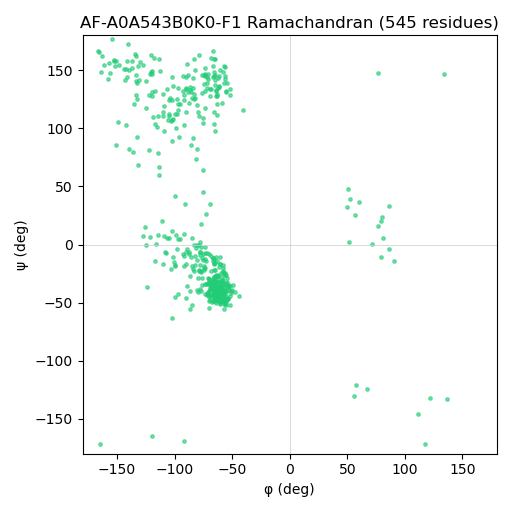.298 -22.091 1.00 98.56 466 THR A C 1
ATOM 3679 O O . THR A 1 466 ? 7.400 1.624 -21.506 1.00 98.56 466 THR A O 1
ATOM 3682 N N . PHE A 1 467 ? 5.253 2.194 -21.799 1.00 98.75 467 PHE A N 1
ATOM 3683 C CA . PHE A 1 467 ? 4.712 1.280 -20.798 1.00 98.75 467 PHE A CA 1
ATOM 3684 C C . PHE A 1 467 ? 4.442 -0.103 -21.400 1.00 98.75 467 PHE A C 1
ATOM 3686 O O . PHE A 1 467 ? 3.866 -0.235 -22.479 1.00 98.75 467 PHE A O 1
ATOM 3693 N N . VAL A 1 468 ? 4.833 -1.161 -20.692 1.00 98.81 468 VAL A N 1
ATOM 3694 C CA . VAL A 1 468 ? 4.741 -2.558 -21.154 1.00 98.81 468 VAL A CA 1
ATOM 3695 C C . VAL A 1 468 ? 4.143 -3.421 -20.043 1.00 98.81 468 VAL A C 1
ATOM 3697 O O . VAL A 1 468 ? 4.411 -3.168 -18.872 1.00 98.81 468 VAL A O 1
ATOM 3700 N N . GLY A 1 469 ? 3.353 -4.446 -20.368 1.00 98.06 469 GLY A N 1
ATOM 3701 C CA . GLY A 1 469 ? 2.827 -5.386 -19.367 1.00 98.06 469 GLY A CA 1
ATOM 3702 C C . GLY A 1 469 ? 1.305 -5.463 -19.328 1.00 98.06 469 GLY A C 1
ATOM 3703 O O . GLY A 1 469 ? 0.654 -5.616 -20.361 1.00 98.06 469 GLY A O 1
ATOM 3704 N N . GLU A 1 470 ? 0.737 -5.386 -18.127 1.00 96.75 470 GLU A N 1
ATOM 3705 C CA . GLU A 1 470 ? -0.710 -5.332 -17.879 1.00 96.75 470 GLU A CA 1
ATOM 3706 C C . GLU A 1 470 ? -1.074 -4.031 -17.135 1.00 96.75 470 GLU A C 1
ATOM 3708 O O . GLU A 1 470 ? -0.180 -3.374 -16.598 1.00 96.75 470 GLU A O 1
ATOM 3713 N N . PRO A 1 471 ? -2.353 -3.611 -17.108 1.00 98.44 471 PRO A N 1
ATOM 3714 C CA . PRO A 1 471 ? -2.720 -2.371 -16.436 1.00 98.44 471 PRO A CA 1
ATOM 3715 C C . PRO A 1 471 ? -2.390 -2.368 -14.936 1.00 98.44 471 PRO A C 1
ATOM 3717 O O . PRO A 1 471 ? -2.395 -3.414 -14.285 1.00 98.44 471 PRO A O 1
ATOM 3720 N N . THR A 1 472 ? -2.111 -1.183 -14.387 1.00 98.62 472 THR A N 1
ATOM 3721 C CA . THR A 1 472 ? -1.697 -1.025 -12.984 1.00 98.62 472 THR A CA 1
ATOM 3722 C C . THR A 1 472 ? -2.792 -1.377 -11.976 1.00 98.62 472 THR A C 1
ATOM 3724 O O . THR A 1 472 ? -3.987 -1.236 -12.244 1.00 98.62 472 THR A O 1
ATOM 3727 N N . GLY A 1 473 ? -2.372 -1.782 -10.773 1.00 97.56 473 GLY A N 1
ATOM 3728 C CA . GLY A 1 473 ? -3.251 -2.092 -9.639 1.00 97.56 473 GLY A CA 1
ATOM 3729 C C . GLY A 1 473 ? -3.949 -0.880 -9.018 1.00 97.56 473 GLY A C 1
ATOM 3730 O O . GLY A 1 473 ? -4.808 -1.047 -8.166 1.00 97.56 473 GLY A O 1
ATOM 3731 N N . SER A 1 474 ? -3.603 0.338 -9.425 1.00 97.75 474 SER A N 1
ATOM 3732 C CA . SER A 1 474 ? -4.228 1.564 -8.928 1.00 97.75 474 SER A CA 1
ATOM 3733 C C . SER A 1 474 ? -4.423 2.582 -10.054 1.00 97.75 474 SER A C 1
ATOM 3735 O O . SER A 1 474 ? -3.993 2.370 -11.192 1.00 97.75 474 SER A O 1
ATOM 3737 N N . SER A 1 475 ? -5.116 3.673 -9.743 1.00 97.00 475 SER A N 1
ATOM 3738 C CA . SER A 1 475 ? -5.388 4.788 -10.652 1.00 97.00 475 SER A CA 1
ATOM 3739 C C . SER A 1 475 ? -4.266 5.835 -10.574 1.00 97.00 475 SER A C 1
ATOM 3741 O O . SER A 1 475 ? -3.602 5.934 -9.548 1.00 97.00 475 SER A O 1
ATOM 3743 N N . PRO A 1 476 ? -4.023 6.660 -11.610 1.00 97.19 476 PRO A N 1
ATOM 3744 C CA . PRO A 1 476 ? -2.993 7.701 -11.546 1.00 97.19 476 PRO A CA 1
ATOM 3745 C C . PRO A 1 476 ? -3.189 8.713 -10.411 1.00 97.19 476 PRO A C 1
ATOM 3747 O O . PRO A 1 476 ? -2.202 9.196 -9.855 1.00 97.19 476 PRO A O 1
ATOM 3750 N N . ASN A 1 477 ? -4.451 9.000 -10.080 1.00 96.31 477 ASN A N 1
ATOM 3751 C CA . ASN A 1 477 ? -4.864 9.685 -8.862 1.00 96.31 477 ASN A CA 1
ATOM 3752 C C . ASN A 1 477 ? -5.740 8.732 -8.046 1.00 96.31 477 ASN A C 1
ATOM 3754 O O . ASN A 1 477 ? -6.662 8.133 -8.599 1.00 96.31 477 ASN A O 1
ATOM 3758 N N . PHE A 1 478 ? -5.476 8.596 -6.752 1.00 95.62 478 PHE A N 1
ATOM 3759 C CA . PHE A 1 478 ? -6.160 7.622 -5.900 1.00 95.62 478 PHE A CA 1
ATOM 3760 C C . PHE A 1 478 ? -6.206 8.091 -4.445 1.00 95.62 478 PHE A C 1
ATOM 3762 O O . PHE A 1 478 ? -5.428 8.947 -4.021 1.00 95.62 478 PHE A O 1
ATOM 3769 N N . THR A 1 479 ? -7.145 7.544 -3.678 1.00 94.62 479 THR A N 1
ATOM 3770 C CA . THR A 1 479 ? -7.157 7.680 -2.220 1.00 94.62 479 THR A CA 1
ATOM 3771 C C . THR A 1 479 ? -6.232 6.622 -1.638 1.00 94.62 479 THR A C 1
ATOM 3773 O O . THR A 1 479 ? -6.328 5.467 -2.021 1.00 94.62 479 THR A O 1
ATOM 3776 N N . GLY A 1 480 ? -5.322 7.020 -0.756 1.00 92.38 480 GLY A N 1
ATOM 3777 C CA . GLY A 1 480 ? -4.354 6.109 -0.158 1.00 92.38 480 GLY A CA 1
ATOM 3778 C C . GLY A 1 480 ? -3.658 6.752 1.033 1.00 92.38 480 GLY A C 1
ATOM 3779 O O . GLY A 1 480 ? -3.800 7.951 1.232 1.00 92.38 480 GLY A O 1
ATOM 3780 N N . GLU A 1 481 ? -2.963 5.928 1.816 1.00 90.31 481 GLU A N 1
ATOM 3781 C CA . GLU A 1 481 ? -2.132 6.192 3.011 1.00 90.31 481 GLU A CA 1
ATOM 3782 C C . GLU A 1 481 ? -2.470 5.175 4.1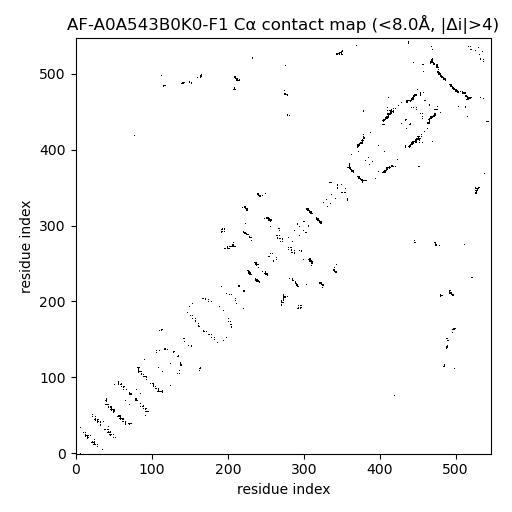04 1.00 90.31 481 GLU A C 1
ATOM 3784 O O . GLU A 1 481 ? -3.612 4.715 4.223 1.00 90.31 481 GLU A O 1
ATOM 3789 N N . VAL A 1 482 ? -1.461 4.815 4.897 1.00 89.75 482 VAL A N 1
ATOM 3790 C CA . VAL A 1 482 ? -1.592 3.869 6.011 1.00 89.75 482 VAL A CA 1
ATOM 3791 C C . VAL A 1 482 ? -1.315 4.605 7.310 1.00 89.75 482 VAL A C 1
ATOM 3793 O O . VAL A 1 482 ? -0.167 4.852 7.670 1.00 89.75 482 VAL A O 1
ATOM 3796 N N . ILE A 1 483 ? -2.389 4.955 8.008 1.00 86.75 483 ILE A N 1
ATOM 3797 C CA . ILE A 1 483 ? -2.349 5.583 9.326 1.00 86.75 483 ILE A CA 1
ATOM 3798 C C . ILE A 1 483 ? -3.336 4.819 10.200 1.00 86.75 483 ILE A C 1
ATOM 3800 O O . ILE A 1 483 ? -4.548 5.039 10.194 1.00 86.75 483 ILE A O 1
ATOM 3804 N N . GLU A 1 484 ? -2.795 3.832 10.886 1.00 90.12 484 GLU A N 1
ATOM 3805 C CA . GLU A 1 484 ? -3.563 2.818 11.587 1.00 90.12 484 GLU A CA 1
ATOM 3806 C C . GLU A 1 484 ? -4.220 3.361 12.861 1.00 90.12 484 GLU A C 1
ATOM 3808 O O . GLU A 1 484 ? -3.704 4.258 13.525 1.00 90.12 484 GLU A O 1
ATOM 3813 N N . PHE A 1 485 ? -5.349 2.769 13.239 1.00 89.31 485 PHE A N 1
ATOM 3814 C CA . PHE A 1 485 ? -5.974 2.961 14.545 1.00 89.31 485 PHE A CA 1
ATOM 3815 C C . PHE A 1 485 ? -6.464 1.623 15.098 1.00 89.31 485 PHE A C 1
ATOM 3817 O O . PHE A 1 485 ? -6.667 0.664 14.353 1.00 89.31 485 PHE A O 1
ATOM 3824 N N . ARG A 1 486 ? -6.641 1.544 16.420 1.00 90.25 486 ARG A N 1
ATOM 3825 C CA . ARG A 1 486 ? -7.151 0.339 17.085 1.00 90.25 486 ARG A CA 1
ATOM 3826 C C . ARG A 1 486 ? -8.645 0.450 17.345 1.00 90.25 486 ARG A C 1
ATOM 3828 O O . ARG A 1 486 ? -9.119 1.477 17.827 1.00 90.25 486 ARG A O 1
ATOM 3835 N N . LEU A 1 487 ? -9.365 -0.624 17.046 1.00 91.69 487 LEU A N 1
ATOM 3836 C CA . LEU A 1 487 ? -10.763 -0.784 17.415 1.00 91.69 487 LEU A CA 1
ATOM 3837 C C . LEU A 1 487 ? -10.863 -1.072 18.926 1.00 91.69 487 LEU A C 1
ATOM 3839 O O . LEU A 1 487 ? -10.098 -1.899 19.432 1.00 91.69 487 LEU A O 1
ATOM 3843 N N . PRO A 1 488 ? -11.744 -0.371 19.662 1.00 90.25 488 PRO A N 1
ATOM 3844 C CA . PRO A 1 488 ? -11.722 -0.329 21.121 1.00 90.25 488 PRO A CA 1
ATOM 3845 C C . PRO A 1 488 ? -11.982 -1.690 21.769 1.00 90.25 488 PRO A C 1
ATOM 3847 O O . PRO A 1 488 ? -11.294 -2.045 22.722 1.00 90.25 488 PRO A O 1
ATOM 3850 N N . TYR A 1 489 ? -12.948 -2.458 21.265 1.00 93.19 489 TYR A N 1
ATOM 3851 C CA . TYR A 1 489 ? -13.352 -3.737 21.841 1.00 93.19 489 TYR A CA 1
ATOM 3852 C C . TYR A 1 489 ? -12.509 -4.903 21.332 1.00 93.19 489 TYR A C 1
ATOM 3854 O O . TYR A 1 489 ? -11.925 -5.635 22.131 1.00 93.19 489 TYR A O 1
ATOM 3862 N N . SER A 1 490 ? -12.437 -5.095 20.014 1.00 92.06 490 SER A N 1
ATOM 3863 C CA . SER A 1 490 ? -11.713 -6.234 19.439 1.00 92.06 490 SER A CA 1
ATOM 3864 C C . SER A 1 490 ? -10.194 -6.091 19.520 1.00 92.06 490 SER A C 1
ATOM 3866 O O . SER A 1 490 ? -9.494 -7.093 19.392 1.00 92.06 490 SER A O 1
ATOM 3868 N N . GLY A 1 491 ? -9.673 -4.869 19.696 1.00 90.31 491 GLY A N 1
ATOM 3869 C CA . GLY A 1 491 ? -8.238 -4.570 19.663 1.00 90.31 491 GLY A CA 1
ATOM 3870 C C . GLY A 1 491 ? -7.614 -4.642 18.264 1.00 90.31 491 GLY A C 1
ATOM 3871 O O . GLY A 1 491 ? -6.410 -4.394 18.118 1.00 90.31 491 GLY A O 1
ATOM 3872 N N . LEU A 1 492 ? -8.424 -4.959 17.246 1.00 92.19 492 LEU A N 1
ATOM 3873 C CA . LEU A 1 492 ? -8.005 -5.075 15.856 1.00 92.19 492 LEU A CA 1
ATOM 3874 C C . LEU A 1 492 ? -7.464 -3.751 15.336 1.00 92.19 492 LEU A C 1
ATOM 3876 O O . LEU A 1 492 ? -7.961 -2.675 15.671 1.00 92.19 492 LEU A O 1
ATOM 3880 N N . THR A 1 493 ? -6.468 -3.847 14.468 1.00 92.44 493 THR A N 1
ATOM 3881 C CA . THR A 1 493 ? -5.958 -2.688 13.748 1.00 92.44 493 THR A CA 1
ATOM 3882 C C . THR A 1 493 ? -6.831 -2.448 12.522 1.00 92.44 493 THR A C 1
ATOM 3884 O O . THR A 1 493 ? -7.158 -3.382 11.789 1.00 92.44 493 THR A O 1
ATOM 3887 N N . ALA A 1 494 ? -7.201 -1.198 12.285 1.00 94.50 494 ALA A N 1
ATOM 3888 C CA . ALA A 1 494 ? -7.924 -0.765 11.104 1.00 94.50 494 ALA A CA 1
ATOM 3889 C C . ALA A 1 494 ? -7.200 0.405 10.432 1.00 94.50 494 ALA A C 1
ATOM 3891 O O . ALA A 1 494 ? -6.484 1.169 11.082 1.00 94.50 494 ALA A O 1
ATOM 3892 N N . ASN A 1 495 ? -7.421 0.557 9.130 1.00 94.81 495 ASN A N 1
ATOM 3893 C CA . ASN A 1 495 ? -6.969 1.697 8.352 1.00 94.81 495 ASN A CA 1
ATOM 3894 C C . ASN A 1 495 ? -8.092 2.223 7.455 1.00 94.81 495 ASN A C 1
ATOM 3896 O O . ASN A 1 495 ? -8.837 1.454 6.846 1.00 94.81 495 ASN A O 1
ATOM 3900 N N . VAL A 1 496 ? -8.158 3.548 7.358 1.00 94.19 496 VAL A N 1
ATOM 3901 C CA . VAL A 1 496 ? -8.969 4.309 6.404 1.00 94.19 496 VAL A CA 1
ATOM 3902 C C . VAL A 1 496 ? -8.060 5.401 5.868 1.00 94.19 496 VAL A C 1
ATOM 3904 O O . VAL A 1 496 ? -7.573 6.206 6.658 1.00 94.19 496 VAL A O 1
ATOM 3907 N N . SER A 1 497 ? -7.811 5.469 4.567 1.00 92.88 497 SER A N 1
ATOM 3908 C CA . SER A 1 497 ? -6.900 6.491 4.054 1.00 92.88 497 SER A CA 1
ATOM 3909 C C . SER A 1 497 ? -7.435 7.906 4.251 1.00 92.88 497 SER A C 1
ATOM 3911 O O . SER A 1 497 ? -8.639 8.146 4.200 1.00 92.88 497 SER A O 1
ATOM 3913 N N . ASP A 1 498 ? -6.529 8.849 4.492 1.00 89.44 498 ASP A N 1
ATOM 3914 C CA . ASP A 1 498 ? -6.827 10.257 4.773 1.00 89.44 498 ASP A CA 1
ATOM 3915 C C . ASP A 1 498 ? -6.276 11.219 3.708 1.00 89.44 498 ASP A C 1
ATOM 3917 O O . ASP A 1 498 ? -6.486 12.431 3.787 1.00 89.44 498 ASP A O 1
ATOM 3921 N N . LEU A 1 499 ? -5.620 10.687 2.672 1.00 89.81 499 LEU A N 1
ATOM 3922 C CA . LEU A 1 499 ? -5.010 11.472 1.608 1.00 89.81 499 LEU A CA 1
ATOM 3923 C C . LEU A 1 499 ? -5.513 11.049 0.226 1.00 89.81 499 LEU A C 1
ATOM 3925 O O . LEU A 1 499 ? -5.728 9.877 -0.078 1.00 89.81 499 LEU A O 1
ATOM 3929 N N . TYR A 1 500 ? -5.712 12.050 -0.630 1.00 92.38 500 TYR A N 1
ATOM 3930 C CA . TYR A 1 500 ? -5.961 11.863 -2.054 1.00 92.38 500 TYR A CA 1
ATOM 3931 C C . TYR A 1 500 ? -4.703 12.261 -2.825 1.00 92.38 500 TYR A C 1
ATOM 3933 O O . TYR A 1 500 ? -4.364 13.444 -2.918 1.00 92.38 500 TYR A O 1
ATOM 3941 N N . TRP A 1 501 ? -3.997 11.266 -3.355 1.00 93.06 501 TRP A N 1
ATOM 3942 C CA . TRP A 1 501 ? -2.805 11.455 -4.167 1.00 93.06 501 TRP A CA 1
ATOM 3943 C C . TRP A 1 501 ? -3.199 11.976 -5.552 1.00 93.06 501 TRP A C 1
ATOM 3945 O O . TRP A 1 501 ? -3.893 11.301 -6.310 1.00 93.06 501 TRP A O 1
ATOM 3955 N N . GLN A 1 502 ? -2.739 13.186 -5.883 1.00 91.44 502 GLN A N 1
ATOM 3956 C CA . GLN A 1 502 ? -2.895 13.814 -7.201 1.00 91.44 502 GLN A CA 1
ATOM 3957 C C . GLN A 1 502 ? -1.536 13.979 -7.893 1.00 91.44 502 GLN A C 1
ATOM 3959 O O . GLN A 1 502 ? -1.088 15.096 -8.151 1.00 91.44 502 GLN A O 1
ATOM 3964 N N . THR A 1 503 ? -0.834 12.868 -8.133 1.00 89.81 503 THR A N 1
ATOM 3965 C CA . THR A 1 503 ? 0.462 12.888 -8.836 1.00 89.81 503 THR A CA 1
ATOM 3966 C C . THR A 1 503 ? 0.300 13.131 -10.342 1.00 89.81 503 THR A C 1
ATOM 3968 O O . THR A 1 503 ? 1.235 13.606 -10.983 1.00 89.81 503 THR A O 1
ATOM 3971 N N . SER A 1 504 ? -0.879 12.846 -10.908 1.00 94.56 504 SER A N 1
ATOM 3972 C CA . SER A 1 504 ? -1.222 13.160 -12.300 1.00 94.56 504 SER A CA 1
ATOM 3973 C C . SER A 1 504 ? -1.911 14.529 -12.423 1.00 94.56 504 SER A C 1
ATOM 3975 O O . SER A 1 504 ? -1.984 15.322 -11.484 1.00 94.56 504 SER A O 1
ATOM 3977 N N . ASN A 1 505 ? -2.466 14.818 -13.602 1.00 93.69 505 ASN A N 1
ATOM 3978 C CA . ASN A 1 505 ? -3.386 15.932 -13.788 1.00 93.69 505 ASN A CA 1
ATOM 3979 C C . ASN A 1 505 ? -4.598 15.791 -12.838 1.00 93.69 505 ASN A C 1
ATOM 3981 O O . ASN A 1 505 ? -5.140 14.691 -12.734 1.00 93.69 505 ASN A O 1
ATOM 3985 N N . PRO A 1 506 ? -5.093 16.870 -12.198 1.00 93.06 506 PRO A N 1
ATOM 3986 C CA . PRO A 1 506 ? -6.271 16.802 -11.325 1.00 93.06 506 PRO A CA 1
ATOM 3987 C C . PRO A 1 506 ? -7.554 16.270 -11.987 1.00 93.06 506 PRO A C 1
ATOM 3989 O O . PRO A 1 506 ? -8.462 15.855 -11.273 1.00 93.06 506 PRO A O 1
ATOM 3992 N N . LEU A 1 507 ? -7.633 16.301 -13.324 1.00 93.81 507 LEU A N 1
ATOM 3993 C CA . LEU A 1 507 ? -8.739 15.787 -14.143 1.00 93.81 507 LEU A CA 1
ATOM 3994 C C . LEU A 1 507 ? -8.466 14.389 -14.725 1.00 93.81 507 LEU A C 1
ATOM 3996 O O . LEU A 1 507 ? -9.197 13.934 -15.601 1.00 93.81 507 LEU A O 1
ATOM 4000 N N . ASP A 1 508 ? -7.387 13.725 -14.311 1.00 95.56 508 ASP A N 1
ATOM 4001 C CA . ASP A 1 508 ? -7.105 12.356 -14.733 1.00 95.56 508 ASP A CA 1
ATOM 4002 C C . ASP A 1 508 ? -8.030 11.382 -13.992 1.00 95.56 508 ASP A C 1
ATOM 4004 O O . ASP A 1 508 ? -7.850 11.119 -12.801 1.00 95.56 508 ASP A O 1
ATOM 4008 N N . GLU A 1 509 ? -9.036 10.888 -14.715 1.00 94.19 509 GLU A N 1
ATOM 4009 C CA . GLU A 1 509 ? -10.071 9.959 -14.240 1.00 94.19 509 GLU A CA 1
ATOM 4010 C C . GLU A 1 509 ? -9.817 8.509 -14.692 1.00 94.19 509 GLU A C 1
ATOM 4012 O O . GLU A 1 509 ? -10.702 7.656 -14.603 1.00 94.19 509 GLU A O 1
ATOM 4017 N N . ARG A 1 510 ? -8.625 8.206 -15.227 1.00 96.69 510 ARG A N 1
ATOM 4018 C CA . ARG A 1 510 ? -8.291 6.838 -15.641 1.00 96.69 510 ARG A CA 1
ATOM 4019 C C . ARG A 1 510 ? -8.329 5.898 -14.436 1.00 96.69 510 ARG A C 1
ATOM 4021 O O . ARG A 1 510 ? -7.755 6.192 -13.396 1.00 96.69 510 ARG A O 1
ATOM 4028 N N . THR A 1 511 ? -8.914 4.718 -14.620 1.00 96.44 511 THR A N 1
ATOM 4029 C CA . THR A 1 511 ? -8.978 3.663 -13.591 1.00 96.44 511 THR A CA 1
ATOM 4030 C C . THR A 1 511 ? -7.655 2.922 -13.386 1.00 96.44 511 THR A C 1
ATOM 4032 O O . THR A 1 511 ? -7.522 2.147 -12.443 1.00 96.44 511 THR A O 1
ATOM 4035 N N . TRP A 1 512 ? -6.704 3.091 -14.308 1.00 98.12 512 TRP A N 1
ATOM 4036 C CA . TRP A 1 512 ? -5.355 2.523 -14.280 1.00 98.12 512 TRP A CA 1
ATOM 4037 C C . TRP A 1 512 ? -4.455 3.221 -15.304 1.00 98.12 512 TRP A C 1
ATOM 4039 O O . TRP A 1 512 ? -4.937 3.873 -16.235 1.00 98.12 512 TRP A O 1
ATOM 4049 N N . ILE A 1 513 ? -3.142 3.018 -15.195 1.00 98.50 513 ILE A N 1
ATOM 4050 C CA . ILE A 1 513 ? -2.222 3.235 -16.315 1.00 98.50 513 ILE A CA 1
ATOM 4051 C C . ILE A 1 513 ? -2.294 1.994 -17.205 1.00 98.50 513 ILE A C 1
ATOM 4053 O O . ILE A 1 513 ? -2.053 0.876 -16.749 1.00 98.50 513 ILE A O 1
ATOM 4057 N N . ALA A 1 514 ? -2.681 2.186 -18.465 1.00 98.12 514 ALA A N 1
ATOM 4058 C CA . ALA A 1 514 ? -2.667 1.130 -19.468 1.00 98.12 514 ALA A CA 1
ATOM 4059 C C . ALA A 1 514 ? -1.263 1.026 -20.085 1.00 98.12 514 ALA A C 1
ATOM 4061 O O . ALA A 1 514 ? -0.625 2.062 -20.276 1.00 98.12 514 ALA A O 1
ATOM 4062 N N . PRO A 1 515 ? -0.781 -0.184 -20.408 1.00 98.19 515 PRO A N 1
ATOM 4063 C CA . PRO A 1 515 ? 0.465 -0.340 -21.141 1.00 98.19 515 PRO A CA 1
ATOM 4064 C C . PRO A 1 515 ? 0.276 0.044 -22.613 1.00 98.19 515 PRO A C 1
ATOM 4066 O O . PRO A 1 515 ? -0.762 -0.256 -23.206 1.00 98.19 515 PRO A O 1
ATOM 4069 N N . ASP A 1 516 ? 1.303 0.637 -23.216 1.00 98.31 516 ASP A N 1
ATOM 4070 C CA . ASP A 1 516 ? 1.385 0.848 -24.664 1.00 98.31 516 ASP A CA 1
ATOM 4071 C C . ASP A 1 516 ? 1.578 -0.492 -25.391 1.00 98.31 516 ASP A C 1
ATOM 4073 O O . ASP A 1 516 ? 0.984 -0.747 -26.440 1.00 98.31 516 ASP A O 1
ATOM 4077 N N . LEU A 1 517 ? 2.374 -1.385 -24.792 1.00 98.06 517 LEU A N 1
ATOM 4078 C CA . LEU A 1 517 ? 2.583 -2.759 -25.243 1.00 98.06 517 LEU A CA 1
ATOM 4079 C C . LEU A 1 517 ? 1.918 -3.736 -24.265 1.00 98.06 517 LEU A C 1
ATOM 4081 O O . LEU A 1 517 ? 2.476 -4.081 -23.220 1.00 98.06 517 LEU A O 1
ATOM 4085 N N . TYR A 1 518 ? 0.712 -4.191 -24.605 1.00 98.00 518 TYR A N 1
ATOM 4086 C CA . TYR A 1 518 ? -0.044 -5.122 -23.769 1.00 98.00 518 TYR A CA 1
ATOM 4087 C C . TYR A 1 518 ? 0.518 -6.550 -23.855 1.00 98.00 518 TYR A C 1
ATOM 4089 O O . TYR A 1 518 ? 0.365 -7.238 -24.865 1.00 98.00 518 TYR A O 1
ATOM 4097 N N . THR A 1 519 ? 1.150 -6.999 -22.772 1.00 97.38 519 THR A N 1
ATOM 4098 C CA . THR A 1 519 ? 1.803 -8.309 -22.632 1.00 97.38 519 THR A CA 1
ATOM 4099 C C . THR A 1 519 ? 1.378 -8.976 -21.313 1.00 97.38 519 THR A C 1
ATOM 4101 O O . THR A 1 519 ? 2.185 -9.078 -20.382 1.00 97.38 519 THR A O 1
ATOM 4104 N N . PRO A 1 520 ? 0.102 -9.385 -21.175 1.00 94.69 520 PRO A N 1
ATOM 4105 C CA . PRO A 1 520 ? -0.403 -9.979 -19.941 1.00 94.69 520 PRO A CA 1
ATOM 4106 C C . PRO A 1 520 ? 0.264 -11.335 -19.658 1.00 94.69 520 PRO A C 1
ATOM 4108 O O . PRO A 1 520 ? 0.572 -12.071 -20.600 1.00 94.69 520 PRO A O 1
ATOM 4111 N N . PRO A 1 521 ? 0.443 -11.710 -18.379 1.00 92.75 521 PRO A N 1
ATOM 4112 C CA . PRO A 1 521 ? 1.093 -12.962 -18.012 1.00 92.75 521 PRO A CA 1
ATOM 4113 C C . PRO A 1 521 ? 0.307 -14.173 -18.528 1.00 92.75 521 PRO A C 1
ATOM 4115 O O . PRO A 1 521 ? -0.907 -14.264 -18.335 1.00 92.75 521 PRO A O 1
ATOM 4118 N N . GLN A 1 522 ? 1.017 -15.134 -19.120 1.00 93.94 522 GLN A N 1
ATOM 4119 C CA . GLN A 1 522 ? 0.480 -16.443 -19.496 1.00 93.94 522 GLN A CA 1
ATOM 4120 C C . GLN A 1 522 ? 1.116 -17.548 -18.653 1.00 93.94 522 GLN A C 1
ATOM 4122 O O . GLN A 1 522 ? 2.287 -17.472 -18.278 1.00 93.94 522 GLN A O 1
ATOM 4127 N N . LEU A 1 523 ? 0.366 -18.624 -18.403 1.00 92.94 523 LEU A N 1
ATOM 4128 C CA . LEU A 1 523 ? 0.894 -19.791 -17.690 1.00 92.94 523 LEU A CA 1
ATOM 4129 C C . LEU A 1 523 ? 2.099 -20.398 -18.426 1.00 92.94 523 LEU A C 1
ATOM 4131 O O . LEU A 1 523 ? 3.078 -20.794 -17.795 1.00 92.94 523 LEU A O 1
ATOM 4135 N N . SER A 1 524 ? 2.035 -20.457 -19.760 1.00 92.06 524 SER A N 1
ATOM 4136 C CA . SER A 1 524 ? 3.113 -20.995 -20.594 1.00 92.06 524 SER A CA 1
ATOM 4137 C C . SER A 1 524 ? 4.426 -20.251 -20.384 1.00 92.06 524 SER A C 1
ATOM 4139 O O . SER A 1 524 ? 5.460 -20.899 -20.289 1.00 92.06 524 SER A O 1
ATOM 4141 N N . ASP A 1 525 ? 4.377 -18.927 -20.234 1.00 92.38 525 ASP A N 1
ATOM 4142 C CA . ASP A 1 525 ? 5.561 -18.080 -20.068 1.00 92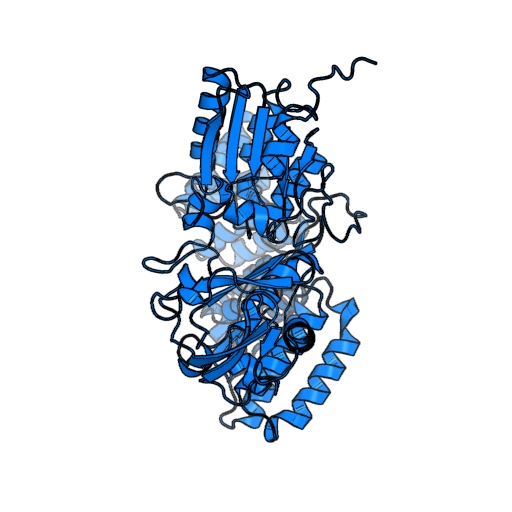.38 525 ASP A CA 1
ATOM 4143 C C . ASP A 1 525 ? 6.334 -18.431 -18.789 1.00 92.38 525 ASP A C 1
ATOM 4145 O O . ASP A 1 525 ? 7.563 -18.533 -18.797 1.00 92.38 525 ASP A O 1
ATOM 4149 N N . TRP A 1 526 ? 5.606 -18.726 -17.708 1.00 91.12 526 TRP A N 1
ATOM 4150 C CA . TRP A 1 526 ? 6.183 -19.140 -16.427 1.00 91.12 526 TRP A CA 1
ATOM 4151 C C . TRP A 1 526 ? 6.835 -20.522 -16.505 1.00 91.12 526 TRP A C 1
ATOM 4153 O O . TRP A 1 526 ? 7.830 -20.765 -15.829 1.00 91.12 526 TRP A O 1
ATOM 4163 N N . VAL A 1 527 ? 6.294 -21.420 -17.332 1.00 89.44 527 VAL A N 1
ATOM 4164 C CA . VAL A 1 527 ? 6.829 -22.776 -17.527 1.00 89.44 527 VAL A CA 1
ATOM 4165 C C . VAL A 1 527 ? 8.033 -22.773 -18.469 1.00 89.44 527 VAL A C 1
ATOM 4167 O O . VAL A 1 527 ? 9.004 -23.490 -18.236 1.00 89.44 527 VAL A O 1
ATOM 4170 N N . THR A 1 528 ? 7.988 -21.989 -19.547 1.00 90.06 528 THR A N 1
ATOM 4171 C CA . THR A 1 528 ? 9.035 -21.986 -20.578 1.00 90.06 528 THR A CA 1
ATOM 4172 C C . THR A 1 528 ? 10.183 -21.030 -20.281 1.00 90.06 528 THR A C 1
ATOM 4174 O O . THR A 1 528 ? 11.173 -21.052 -21.009 1.00 90.06 528 THR A O 1
ATOM 4177 N N . GLY A 1 529 ? 10.074 -20.194 -19.246 1.00 89.94 529 GLY A N 1
ATOM 4178 C CA . GLY A 1 529 ? 11.102 -19.202 -18.934 1.00 89.94 529 GLY A CA 1
ATOM 4179 C C . GLY A 1 529 ? 11.049 -17.952 -19.813 1.00 89.94 529 GLY A C 1
ATOM 4180 O O . GLY A 1 529 ? 12.053 -17.262 -19.968 1.00 89.94 529 GLY A O 1
ATOM 4181 N N . HIS A 1 530 ? 9.904 -17.682 -20.438 1.00 92.56 530 HIS A N 1
ATOM 4182 C CA . HIS A 1 530 ? 9.726 -16.557 -21.351 1.00 92.56 530 HIS A CA 1
ATOM 4183 C C . HIS A 1 530 ? 9.195 -15.341 -20.579 1.00 92.56 530 HIS A C 1
ATOM 4185 O O . HIS A 1 530 ? 8.249 -15.471 -19.812 1.00 92.56 530 HIS A O 1
ATOM 4191 N N . ASP A 1 531 ? 9.794 -14.161 -20.764 1.00 95.62 531 ASP A N 1
ATOM 4192 C CA . ASP A 1 531 ? 9.225 -12.897 -20.277 1.00 95.62 531 ASP A CA 1
ATOM 4193 C C . ASP A 1 531 ? 8.606 -12.145 -21.462 1.00 95.62 531 ASP A C 1
ATOM 4195 O O . ASP A 1 531 ? 9.353 -11.596 -22.282 1.00 95.62 531 ASP A O 1
ATOM 4199 N N . PRO A 1 532 ? 7.267 -12.096 -21.578 1.00 96.25 532 PRO A N 1
ATOM 4200 C CA . PRO A 1 532 ? 6.620 -11.473 -22.724 1.00 96.25 532 PRO A CA 1
ATOM 4201 C C . PRO A 1 532 ? 6.874 -9.957 -22.783 1.00 96.25 532 PRO A C 1
ATOM 4203 O O . PRO A 1 532 ? 6.925 -9.401 -23.880 1.00 96.25 532 PRO A O 1
ATOM 4206 N N . ALA A 1 533 ? 7.104 -9.292 -21.643 1.00 97.62 533 ALA A N 1
ATOM 4207 C CA . ALA A 1 533 ? 7.423 -7.867 -21.616 1.00 97.62 533 ALA A CA 1
ATOM 4208 C C . ALA A 1 533 ? 8.824 -7.603 -22.186 1.00 97.62 533 ALA A C 1
ATOM 4210 O O . ALA A 1 533 ? 8.980 -6.774 -23.081 1.00 97.62 533 ALA A O 1
ATOM 4211 N N . LEU A 1 534 ? 9.842 -8.350 -21.736 1.00 97.12 534 LEU A N 1
ATOM 4212 C CA . LEU A 1 534 ? 11.195 -8.222 -22.293 1.00 97.12 534 LEU A CA 1
ATOM 4213 C C . LEU A 1 534 ? 11.249 -8.633 -23.767 1.00 97.12 534 LEU A C 1
ATOM 4215 O O . LEU A 1 534 ? 11.915 -7.968 -24.555 1.00 97.12 534 LEU A O 1
ATOM 4219 N N . ALA A 1 535 ? 10.515 -9.672 -24.173 1.00 96.00 535 ALA A N 1
ATOM 4220 C CA . ALA A 1 535 ? 10.435 -10.067 -25.578 1.00 96.00 535 ALA A CA 1
ATOM 4221 C C . ALA A 1 535 ? 9.841 -8.955 -26.466 1.00 96.00 535 ALA A C 1
ATOM 4223 O O . ALA A 1 535 ? 10.371 -8.668 -27.546 1.00 96.00 535 ALA A O 1
ATOM 4224 N N . ALA A 1 536 ? 8.784 -8.280 -26.000 1.00 97.06 536 ALA A N 1
ATOM 4225 C CA . ALA A 1 536 ? 8.224 -7.118 -26.686 1.00 97.06 536 ALA A CA 1
ATOM 4226 C C . ALA A 1 536 ? 9.226 -5.951 -26.742 1.00 97.06 536 ALA A C 1
ATOM 4228 O O . ALA A 1 536 ? 9.405 -5.345 -27.795 1.00 97.06 536 ALA A O 1
ATOM 4229 N N . ILE A 1 537 ? 9.947 -5.685 -25.649 1.00 97.19 537 ILE A N 1
ATOM 4230 C CA . ILE A 1 537 ? 10.971 -4.631 -25.592 1.00 97.19 537 ILE A CA 1
ATOM 4231 C C . ILE A 1 537 ? 12.117 -4.918 -26.569 1.00 97.19 537 ILE A C 1
ATOM 4233 O O . ILE A 1 537 ? 12.510 -4.034 -27.329 1.00 97.19 537 ILE A O 1
ATOM 4237 N N . HIS A 1 538 ? 12.637 -6.146 -26.620 1.00 95.25 538 HIS A N 1
ATOM 4238 C CA . HIS A 1 538 ? 13.727 -6.524 -27.530 1.00 95.25 538 HIS A CA 1
ATOM 4239 C C . HIS A 1 538 ? 13.356 -6.345 -29.005 1.00 95.25 538 HIS A C 1
ATOM 4241 O O . HIS A 1 538 ? 14.203 -5.977 -29.815 1.00 95.25 538 HIS A O 1
ATOM 4247 N N . THR A 1 539 ? 12.085 -6.553 -29.351 1.00 93.56 539 THR A N 1
ATOM 4248 C CA . THR A 1 539 ? 11.582 -6.389 -30.723 1.00 93.56 539 THR A CA 1
ATOM 4249 C C . THR A 1 539 ? 11.084 -4.975 -31.030 1.00 93.56 539 THR A C 1
ATOM 4251 O O . THR A 1 539 ? 10.799 -4.676 -32.191 1.00 93.56 539 THR A O 1
ATOM 4254 N N . TYR A 1 540 ? 11.020 -4.087 -30.031 1.00 92.62 540 TYR A N 1
ATOM 4255 C CA . TYR A 1 540 ? 10.569 -2.711 -30.218 1.00 92.62 540 TYR A CA 1
ATOM 4256 C C . TYR A 1 540 ? 11.526 -1.941 -31.146 1.00 92.62 540 TYR A C 1
ATOM 4258 O O . TYR A 1 540 ? 12.744 -1.948 -30.909 1.00 92.62 540 TYR A O 1
ATOM 4266 N N . PRO A 1 541 ? 11.017 -1.283 -32.205 1.00 84.12 541 PRO A N 1
ATOM 4267 C CA . PRO A 1 541 ? 11.853 -0.670 -33.227 1.00 84.12 541 PRO A CA 1
ATOM 4268 C C . PRO A 1 541 ? 12.685 0.491 -32.673 1.00 84.12 541 PRO A C 1
ATOM 4270 O O . PRO A 1 541 ? 12.254 1.263 -31.819 1.00 84.12 541 PRO A O 1
ATOM 4273 N N . VAL A 1 542 ? 13.898 0.640 -33.208 1.00 68.75 542 VAL A N 1
ATOM 4274 C CA . VAL A 1 542 ? 14.828 1.733 -32.866 1.00 68.75 542 VAL A CA 1
ATOM 4275 C C . VAL A 1 542 ? 14.537 3.002 -33.694 1.00 68.75 542 VAL A C 1
ATOM 4277 O O . VAL A 1 542 ? 15.279 3.970 -33.592 1.00 68.75 542 VAL A O 1
ATOM 4280 N N . GLU A 1 543 ? 13.468 3.037 -34.500 1.00 62.84 543 GLU A N 1
ATOM 4281 C CA . GLU A 1 543 ? 13.251 4.095 -35.500 1.00 62.84 543 GLU A CA 1
ATOM 4282 C C . GLU A 1 543 ? 13.357 5.523 -34.934 1.00 62.84 543 GLU A C 1
ATOM 4284 O O . GLU A 1 543 ? 12.838 5.857 -33.866 1.00 62.84 543 GLU A O 1
ATOM 4289 N N . SER A 1 544 ? 14.090 6.357 -35.677 1.00 46.41 544 SER A N 1
ATOM 4290 C CA . SER A 1 544 ? 14.261 7.785 -35.441 1.00 46.41 544 SER A CA 1
ATOM 4291 C C . SER A 1 544 ? 12.921 8.486 -35.638 1.00 46.41 544 SER A C 1
ATOM 4293 O O . SER A 1 544 ? 12.435 8.556 -36.765 1.00 46.41 544 SER A O 1
ATOM 4295 N N . TRP A 1 545 ? 12.354 9.046 -34.573 1.00 48.03 545 TRP A N 1
ATOM 4296 C CA . TRP A 1 545 ? 11.167 9.912 -34.602 1.00 48.03 545 TRP A CA 1
ATOM 4297 C C . TRP A 1 545 ? 11.436 11.288 -35.265 1.00 48.03 545 TRP A C 1
ATOM 4299 O O . TRP A 1 545 ? 10.876 12.298 -34.858 1.00 48.03 545 TRP A O 1
ATOM 4309 N N . ASP A 1 546 ? 12.293 11.326 -36.290 1.00 45.16 546 ASP A N 1
ATOM 4310 C CA . ASP A 1 546 ? 12.598 12.497 -37.124 1.00 45.16 546 ASP A CA 1
ATOM 4311 C C . ASP A 1 546 ? 11.812 12.447 -38.456 1.00 45.16 546 ASP A C 1
ATOM 4313 O O . ASP A 1 546 ? 12.367 12.721 -39.525 1.00 45.16 546 ASP A O 1
ATOM 4317 N N . ALA A 1 547 ? 10.531 12.058 -38.414 1.00 37.59 547 ALA A N 1
ATOM 4318 C CA . ALA A 1 547 ? 9.625 12.093 -39.569 1.00 37.59 547 ALA A CA 1
ATOM 4319 C C . ALA A 1 547 ? 8.522 13.141 -39.396 1.00 37.59 547 ALA A C 1
ATOM 4321 O O . ALA A 1 547 ? 7.819 13.089 -38.361 1.00 37.59 547 ALA A O 1
#

pLDDT: mean 92.07, std 9.46, range [37.59, 98.88]

Nearest PDB structures (foldseek):
  2hyz-assembly1_A-2  TM=8.250E-01  e=8.199E-05  unclassified
  5khu-assembly1_J  TM=7.072E-01  e=1.770E-01  Homo sapiens
  4ynw-assembly2_B  TM=3.783E-01  e=1.794E-02  Thermochaetoides thermophila DSM 1495
  5tqb-assembly1_B  TM=4.128E-01  e=1.770E-01  Thermochaetoides thermophila DSM 1495
  5g05-assembly1_K  TM=3.426E-01  e=7.869E-02  Homo sapiens